Protein AF-A0A3N5GAP3-F1 (afdb_monomer)

Foldseek 3Di:
DDADPVLVPDVVSVCVQLPDDFAFEAEAEEAFALPDQLVVVDDPLDAPLCPQQQLPFPQVPDDDSHSSSVSRHLVLRLCQAQQVAPHLAYEYDFDDDDPNNGRADPVNVVVSQVVVPVLAPDRRYAYAAEAELQHPPRLVCVLVVVVVPHQEHEYEQCQDPVRAGHALPDPSNVSSCVSCVVSPRQEYEYQAEPHPDDRSSLSSAQQRVLVNCLVCQSHAYEYAQLQAYAPDFADAQDLPDCGHNNVNLNNNVVNVNAAPGRYAYERACVLVRCLVAPLQSVLRSQQVCCVRNHLLRYAYHHHPPSNGRCSVSSSSLSRRFRDPVCCVVRVGDTPDPVSSNSHSPVSVCVSSVHDSVVSVVSVCDTVSVVVSVVCVVPPDGSDDPDQDPDPVSVVVSCVSRDPDD

Nearest PDB structures (foldseek):
  7ljs-assembly1_B  TM=3.188E-01  e=2.248E-01  Sus scrofa
  7ljs-assembly2_C  TM=3.242E-01  e=3.355E-01  Sus scrofa
  7m32-assembly1_A  TM=3.436E-01  e=5.614E-01  Sus scrofa
  7m32-assembly1_B  TM=2.958E-01  e=2.993E-01  Sus scrofa
  8f6n-assembly2_D  TM=4.450E-01  e=2.784E+00  Sus scrofa

Sequence (405 aa):
FEVSKQAVLEPQLAAAELGKKEFIFDVQGHFVNPTGAWTRKLSPGARPLAEMPNARCDLSKDPGDRSYLRCLGGDEFIKDVFLDSDTDLMVLSFVPSTREGEPLTIEEAMATRDIIGKMERGKRLMLHGRVNPNQPGDVEDMDRLARLGVVAFKTYTQWGPQGTGFWMTDDVGVAFVEQARKVGVRNICIHKGLPFGQKSYEHSTSRDIGPIAKRFPDMNFLIYHSGYVAGQDEGPYDPKRTDGVDALITSVLKSDVRPNSNVYAELGSTWRFLSMRDPTSAAHALGKLFRHIGEDNVLWGTDSIWYGSPQDQIQAFRTFQIAEELREKHGYPTMTPQLRQKVFGLNAAKPYALSPADIRRDAESDALAQSKLAYNERPNPSFATYGPRTRREFLNLRSRHGAEP

Secondary structure (DSSP, 8-state):
----TGGGT-HHHHHHHHS--S--EEEEE----TTSGGGGGSPTT--TTTTSGGGGSGGGGSSSTTGGGGGGSHHHHHIIIIISS---EEEE------GGG-SS-HHHHHHHHHHHHHT-SS--EEEEEE--TTSTTTTTTHHHHHHTT-SEEEEETT--TTS----TTSHHHHHHHHHHHHTT--EEEEE-SS--SSTTGGGGS-TTHHHHHHH-TTSEEEEEGGG--TTS---S--TT--SHHHHHHHHHHHTTPPTTSSEEEE-HHHHHHHHTT-HHHHHHHHHHHIIIIITTSEE----BTTTS-THHHHHHHHH----HHHHHHHTPPP--HHHHHIIIIIHHHTTTT--HHHHHHHHHHSHHHHHHHHHHTS---S---PSP-SHHHHHHHHHHH-S--

Structure (mmCIF, N/CA/C/O backbone):
data_AF-A0A3N5GAP3-F1
#
_entry.id   AF-A0A3N5GAP3-F1
#
loop_
_atom_site.group_PDB
_atom_site.id
_atom_site.type_symbol
_atom_site.label_atom_id
_atom_site.label_alt_id
_atom_site.label_comp_id
_atom_site.label_asym_id
_atom_site.label_entity_id
_atom_site.label_seq_id
_atom_site.pdbx_PDB_ins_code
_atom_site.Cartn_x
_atom_site.Cartn_y
_atom_site.Cartn_z
_atom_site.occupancy
_atom_site.B_iso_or_equiv
_atom_site.auth_seq_id
_atom_site.auth_comp_id
_atom_site.auth_asym_id
_atom_site.auth_atom_id
_atom_site.pdbx_PDB_model_num
ATOM 1 N N . PHE A 1 1 ? -4.974 6.884 21.539 1.00 87.25 1 PHE A N 1
ATOM 2 C CA . PHE A 1 1 ? -4.732 5.433 21.643 1.00 87.25 1 PHE A CA 1
ATOM 3 C C . PHE A 1 1 ? -5.339 4.936 22.944 1.00 87.25 1 PHE A C 1
ATOM 5 O O . PHE A 1 1 ? -5.208 5.620 23.952 1.00 87.25 1 PHE A O 1
ATOM 12 N N . GLU A 1 2 ? -6.031 3.804 22.912 1.00 87.81 2 GLU A N 1
ATOM 13 C CA . GLU A 1 2 ? -6.665 3.152 24.057 1.00 87.81 2 GLU A CA 1
ATOM 14 C C . GLU A 1 2 ? -5.761 2.013 24.541 1.00 87.81 2 GLU A C 1
ATOM 16 O O . GLU A 1 2 ? -5.727 0.937 23.950 1.00 87.81 2 GLU A O 1
ATOM 21 N N . VAL A 1 3 ? -4.997 2.288 25.595 1.00 85.62 3 VAL A N 1
ATOM 22 C CA . VAL A 1 3 ? -4.160 1.322 26.320 1.00 85.62 3 VAL A CA 1
ATOM 23 C C . VAL A 1 3 ? -4.382 1.578 27.804 1.00 85.62 3 VAL A C 1
ATOM 25 O O . VAL A 1 3 ? -4.452 2.741 28.222 1.00 85.62 3 VAL A O 1
ATOM 28 N N . SER A 1 4 ? -4.530 0.531 28.613 1.00 86.81 4 SER A N 1
ATOM 29 C CA . SER A 1 4 ? -4.722 0.726 30.049 1.00 86.81 4 SER A CA 1
ATOM 30 C C . SER A 1 4 ? -3.461 1.308 30.696 1.00 86.81 4 SER A C 1
ATOM 32 O O . SER A 1 4 ? -2.328 1.007 30.319 1.00 86.81 4 SER A O 1
ATOM 34 N N . LYS A 1 5 ? -3.632 2.142 31.730 1.00 85.12 5 LYS A N 1
ATOM 35 C CA . LYS A 1 5 ? -2.486 2.701 32.473 1.00 85.12 5 LYS A CA 1
ATOM 36 C C . LYS A 1 5 ? -1.622 1.607 33.108 1.00 85.12 5 LYS A C 1
ATOM 38 O O . LYS A 1 5 ? -0.420 1.793 33.254 1.00 85.12 5 LYS A O 1
ATOM 43 N N . GLN A 1 6 ? -2.231 0.480 33.479 1.00 84.38 6 GLN A N 1
ATOM 44 C CA . GLN A 1 6 ? -1.535 -0.666 34.063 1.00 84.38 6 GLN A CA 1
ATOM 45 C C . GLN A 1 6 ? -0.672 -1.400 33.031 1.00 84.38 6 GLN A C 1
ATOM 47 O O . GLN A 1 6 ? 0.430 -1.816 33.374 1.00 84.38 6 GLN A O 1
ATOM 52 N N . ALA A 1 7 ? -1.089 -1.469 31.759 1.00 84.88 7 ALA A N 1
ATOM 53 C CA . ALA A 1 7 ? -0.291 -2.077 30.690 1.00 84.88 7 ALA A CA 1
ATOM 54 C C . ALA A 1 7 ? 1.065 -1.380 30.474 1.00 84.88 7 ALA A C 1
ATOM 56 O O . ALA A 1 7 ? 1.985 -1.974 29.925 1.00 84.88 7 ALA A O 1
ATOM 57 N N . VAL A 1 8 ? 1.229 -0.140 30.946 1.00 78.88 8 VAL A N 1
ATOM 58 C CA . VAL A 1 8 ? 2.523 0.564 30.922 1.00 78.88 8 VAL A CA 1
ATOM 59 C C . VAL A 1 8 ? 3.543 -0.071 31.879 1.00 78.88 8 VAL A C 1
ATOM 61 O O . VAL A 1 8 ? 4.746 0.033 31.649 1.00 78.88 8 VAL A O 1
ATOM 64 N N . LEU A 1 9 ? 3.081 -0.714 32.954 1.00 82.38 9 LEU A N 1
ATOM 65 C CA . LEU A 1 9 ? 3.922 -1.242 34.034 1.00 82.38 9 LEU A CA 1
ATOM 66 C C . LEU A 1 9 ? 3.876 -2.772 34.133 1.00 82.38 9 LEU A C 1
ATOM 68 O O . LEU A 1 9 ? 4.796 -3.367 34.690 1.00 82.38 9 LEU A O 1
ATOM 72 N N . GLU A 1 10 ? 2.832 -3.405 33.596 1.00 86.62 10 GLU A N 1
ATOM 73 C CA . GLU A 1 10 ? 2.598 -4.847 33.678 1.00 86.62 10 GLU A CA 1
ATOM 74 C C . GLU A 1 10 ? 2.789 -5.527 32.312 1.00 86.62 10 GLU A C 1
ATOM 76 O O . GLU A 1 10 ? 1.917 -5.428 31.441 1.00 86.62 10 GLU A O 1
ATOM 81 N N . PRO A 1 11 ? 3.896 -6.269 32.108 1.00 83.88 11 PRO A N 1
ATOM 82 C CA . PRO A 1 11 ? 4.199 -6.906 30.826 1.00 83.88 11 PRO A CA 1
ATOM 83 C C . PRO A 1 11 ? 3.123 -7.882 30.340 1.00 83.88 11 PRO A C 1
ATOM 85 O O . PRO A 1 11 ? 2.872 -7.972 29.141 1.00 83.88 11 PRO A O 1
ATOM 88 N N . GLN A 1 12 ? 2.466 -8.604 31.252 1.00 86.00 12 GLN A N 1
ATOM 89 C CA . GLN A 1 12 ? 1.401 -9.546 30.903 1.00 86.00 12 GLN A CA 1
ATOM 90 C C . GLN A 1 12 ? 0.175 -8.819 30.345 1.00 86.00 12 GLN A C 1
ATOM 92 O O . GLN A 1 12 ? -0.429 -9.282 29.378 1.00 86.00 12 GLN A O 1
ATOM 97 N N . LEU A 1 13 ? -0.168 -7.664 30.918 1.00 86.38 13 LEU A N 1
ATOM 98 C CA . LEU A 1 13 ? -1.289 -6.856 30.455 1.00 86.38 13 LEU A CA 1
ATOM 99 C C . LEU A 1 13 ? -0.954 -6.147 29.139 1.00 86.38 13 LEU A C 1
ATOM 101 O O . LEU A 1 13 ? -1.774 -6.150 28.223 1.00 86.38 13 LEU A O 1
ATOM 105 N N . ALA A 1 14 ? 0.279 -5.649 28.988 1.00 84.25 14 ALA A N 1
ATOM 106 C CA . ALA A 1 14 ? 0.781 -5.151 27.708 1.00 84.25 14 ALA A CA 1
ATOM 107 C C . ALA A 1 14 ? 0.677 -6.220 26.612 1.00 84.25 14 ALA A C 1
ATOM 109 O O . ALA A 1 14 ? 0.168 -5.947 25.529 1.00 84.25 14 ALA A O 1
ATOM 110 N N . ALA A 1 15 ? 1.096 -7.455 26.903 1.00 84.62 15 ALA A N 1
ATOM 111 C CA . ALA A 1 15 ? 0.988 -8.574 25.974 1.00 84.62 15 ALA A CA 1
ATOM 112 C C . ALA A 1 15 ? -0.474 -8.936 25.663 1.00 84.62 15 ALA A C 1
ATOM 114 O O . ALA A 1 15 ? -0.801 -9.233 24.518 1.00 84.62 15 ALA A O 1
ATOM 115 N N . ALA A 1 16 ? -1.375 -8.870 26.644 1.00 85.50 16 ALA A N 1
ATOM 116 C CA . ALA A 1 16 ? -2.797 -9.126 26.425 1.00 85.50 16 ALA A CA 1
ATOM 117 C C . ALA A 1 16 ? -3.474 -8.033 25.577 1.00 85.50 16 ALA A C 1
ATOM 119 O O . ALA A 1 16 ? -4.358 -8.331 24.773 1.00 85.50 16 ALA A O 1
ATOM 120 N N . GLU A 1 17 ? -3.082 -6.767 25.725 1.00 86.00 17 GLU A N 1
ATOM 121 C CA . GLU A 1 17 ? -3.664 -5.641 24.984 1.00 86.00 17 GLU A CA 1
ATOM 122 C C . GLU A 1 17 ? -3.062 -5.499 23.581 1.00 86.00 17 GLU A C 1
ATOM 124 O O . GLU A 1 17 ? -3.809 -5.408 22.601 1.00 86.00 17 GLU A O 1
ATOM 129 N N . LEU A 1 18 ? -1.731 -5.559 23.490 1.00 86.69 18 LEU A N 1
ATOM 130 C CA . LEU A 1 18 ? -0.932 -5.334 22.284 1.00 86.69 18 LEU A CA 1
ATOM 131 C C . LEU A 1 18 ? -0.548 -6.613 21.547 1.00 86.69 18 LEU A C 1
ATOM 133 O O . LEU A 1 18 ? 0.075 -6.512 20.495 1.00 86.69 18 LEU A O 1
ATOM 137 N N . GLY A 1 19 ? -0.854 -7.793 22.076 1.00 85.62 19 GLY A N 1
ATOM 138 C CA . GLY A 1 19 ? -0.581 -9.064 21.414 1.00 85.62 19 GLY A CA 1
ATOM 139 C C . GLY A 1 19 ? -1.506 -9.316 20.228 1.00 85.62 19 GLY A C 1
ATOM 140 O O . GLY A 1 19 ? -2.573 -8.708 20.094 1.00 85.62 19 GLY A O 1
ATOM 141 N N . LYS A 1 20 ? -1.088 -10.239 19.362 1.00 87.94 20 LYS A N 1
ATOM 142 C CA . LYS A 1 20 ? -1.838 -10.645 18.176 1.00 87.94 20 LYS A CA 1
ATOM 143 C C . LYS A 1 20 ? -3.194 -11.256 18.522 1.00 87.94 20 LYS A C 1
ATOM 145 O O . LYS A 1 20 ? -3.273 -12.190 19.317 1.00 87.94 20 LYS A O 1
ATOM 150 N N . LYS A 1 21 ? -4.257 -10.770 17.873 1.00 85.81 21 LYS A N 1
ATOM 151 C CA . LYS A 1 21 ? -5.632 -11.307 17.989 1.00 85.81 21 LYS A CA 1
ATOM 152 C C . LYS A 1 21 ? -6.265 -11.555 16.618 1.00 85.81 21 LYS A C 1
ATOM 154 O O . LYS A 1 21 ? -7.166 -12.382 16.448 1.00 85.81 21 LYS A O 1
ATOM 159 N N . GLU A 1 22 ? -5.801 -10.811 15.626 1.00 91.12 22 GLU A N 1
ATOM 160 C CA . GLU A 1 22 ? -6.379 -10.712 14.300 1.00 91.12 22 GLU A CA 1
ATOM 161 C C . GLU A 1 22 ? -5.596 -11.532 13.274 1.00 91.12 22 GLU A C 1
ATOM 163 O O . GLU A 1 22 ? -4.428 -11.858 13.471 1.00 91.12 22 GLU A O 1
ATOM 168 N N . PHE A 1 23 ? -6.272 -11.854 12.173 1.00 93.88 23 PHE A N 1
ATOM 169 C CA . PHE A 1 23 ? -5.611 -12.306 10.958 1.00 93.88 23 PHE A CA 1
ATOM 170 C C . PHE A 1 23 ? -5.096 -11.056 10.248 1.00 93.88 23 PHE A C 1
ATOM 172 O O . PHE A 1 23 ? -5.898 -10.153 9.987 1.00 93.88 23 PHE A O 1
ATOM 179 N N . ILE A 1 24 ? -3.794 -11.001 9.973 1.00 95.81 24 ILE A N 1
ATOM 180 C CA . ILE A 1 24 ? -3.154 -9.837 9.357 1.00 95.81 24 ILE A CA 1
ATOM 181 C C . ILE A 1 24 ? -2.705 -10.192 7.943 1.00 95.81 24 ILE A C 1
ATOM 183 O O . ILE A 1 24 ? -1.731 -10.920 7.748 1.00 95.81 24 ILE A O 1
ATOM 187 N N . PHE A 1 25 ? -3.421 -9.652 6.962 1.00 97.19 25 PHE A N 1
ATOM 188 C CA . PHE A 1 25 ? -3.065 -9.717 5.556 1.00 97.19 25 PHE A CA 1
ATOM 189 C C . PHE A 1 25 ? -2.553 -8.355 5.099 1.00 97.19 25 PHE A C 1
ATOM 191 O O . PHE A 1 25 ? -3.328 -7.433 4.858 1.00 97.19 25 PHE A O 1
ATOM 198 N N . ASP A 1 26 ? -1.238 -8.256 4.971 1.00 97.69 26 ASP A N 1
ATOM 199 C CA . ASP A 1 26 ? -0.564 -7.083 4.445 1.00 97.69 26 ASP A CA 1
ATOM 200 C C . ASP A 1 26 ? -0.512 -7.142 2.915 1.00 97.69 26 ASP A C 1
ATOM 202 O O . ASP A 1 26 ? 0.113 -8.023 2.321 1.00 97.69 26 ASP A O 1
ATOM 206 N N . VAL A 1 27 ? -1.212 -6.223 2.249 1.00 97.50 27 VAL A N 1
ATOM 207 C CA . VAL A 1 27 ? -1.303 -6.240 0.783 1.00 97.50 27 VAL A CA 1
ATOM 208 C C . VAL A 1 27 ? -0.169 -5.487 0.087 1.00 97.50 27 VAL A C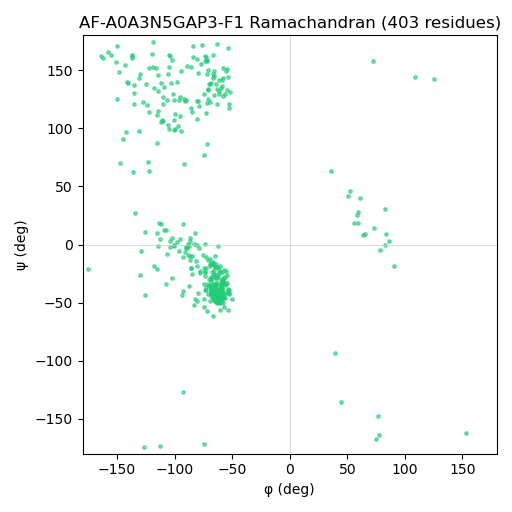 1
ATOM 210 O O . VAL A 1 27 ? -0.143 -5.453 -1.147 1.00 97.50 27 VAL A O 1
ATOM 213 N N . GLN A 1 28 ? 0.760 -4.881 0.829 1.00 95.50 28 GLN A N 1
ATOM 214 C CA . GLN A 1 28 ? 1.829 -4.075 0.251 1.00 95.50 28 GLN A CA 1
ATOM 215 C C . GLN A 1 28 ? 3.151 -4.265 0.995 1.00 95.50 28 GLN A C 1
ATOM 217 O O . GLN A 1 28 ? 3.452 -3.560 1.956 1.00 95.50 28 GLN A O 1
ATOM 222 N N . GLY A 1 29 ? 3.982 -5.150 0.446 1.00 95.06 29 GLY A N 1
ATOM 223 C CA . GLY A 1 29 ? 5.391 -5.275 0.790 1.00 95.06 29 GLY A CA 1
ATOM 224 C C . GLY A 1 29 ? 6.326 -5.032 -0.398 1.00 95.06 29 GLY A C 1
ATOM 225 O O . GLY A 1 29 ? 5.924 -5.106 -1.556 1.00 95.06 29 GLY A O 1
ATOM 226 N N . HIS A 1 30 ? 7.600 -4.800 -0.116 1.00 95.56 30 HIS A N 1
ATOM 227 C CA . HIS A 1 30 ? 8.682 -4.566 -1.058 1.00 95.56 30 HIS A CA 1
ATOM 228 C C . HIS A 1 30 ? 9.995 -5.108 -0.499 1.00 95.56 30 HIS A C 1
ATOM 230 O O . HIS A 1 30 ? 10.251 -5.037 0.701 1.00 95.56 30 HIS A O 1
ATOM 236 N N . PHE A 1 31 ? 10.866 -5.552 -1.397 1.00 95.50 31 PHE A N 1
ATOM 237 C CA . PHE A 1 31 ? 12.300 -5.658 -1.163 1.00 95.50 31 PHE A CA 1
ATOM 238 C C . PHE A 1 31 ? 13.029 -5.459 -2.498 1.00 95.50 31 PHE A C 1
ATOM 240 O O . PHE A 1 31 ? 12.403 -5.400 -3.560 1.00 95.50 31 PHE A O 1
ATOM 247 N N . VAL A 1 32 ? 14.351 -5.332 -2.457 1.00 95.06 32 VAL A N 1
ATOM 248 C CA . VAL A 1 32 ? 15.208 -5.250 -3.648 1.00 95.06 32 VAL A CA 1
ATOM 249 C C . VAL A 1 32 ? 16.242 -6.363 -3.627 1.00 95.06 32 VAL A C 1
ATOM 251 O O . VAL A 1 32 ? 16.650 -6.807 -2.558 1.00 95.06 32 VAL A O 1
ATOM 254 N N . ASN A 1 33 ? 16.710 -6.815 -4.788 1.00 94.81 33 ASN A N 1
ATOM 255 C CA . ASN A 1 33 ? 17.834 -7.741 -4.836 1.00 94.81 33 ASN A CA 1
ATOM 256 C C . ASN A 1 33 ? 19.161 -6.961 -4.680 1.00 94.81 33 ASN A C 1
ATOM 258 O O . ASN A 1 33 ? 19.575 -6.292 -5.633 1.00 94.81 33 ASN A O 1
ATOM 262 N N . PRO A 1 34 ? 19.877 -7.047 -3.539 1.00 92.94 34 PRO A N 1
ATOM 263 C CA . PRO A 1 34 ? 21.112 -6.292 -3.311 1.00 92.94 34 PRO A CA 1
ATOM 264 C C . PRO A 1 34 ? 22.268 -6.720 -4.227 1.00 92.94 34 PRO A C 1
ATOM 266 O O . PRO A 1 34 ? 23.236 -5.975 -4.372 1.00 92.94 34 PRO A O 1
ATOM 269 N N . THR A 1 35 ? 22.183 -7.898 -4.853 1.00 91.19 35 THR A N 1
ATOM 270 C CA . THR A 1 35 ? 23.178 -8.416 -5.808 1.00 91.19 35 THR A CA 1
ATOM 271 C C . THR A 1 35 ? 22.614 -8.569 -7.226 1.00 91.19 35 THR A C 1
ATOM 273 O O . THR A 1 35 ? 23.271 -9.121 -8.114 1.00 91.19 35 THR A O 1
ATOM 276 N N . GLY A 1 36 ? 21.409 -8.038 -7.458 1.00 91.62 36 GLY A N 1
ATOM 277 C CA . GLY A 1 36 ? 20.686 -8.128 -8.722 1.00 91.62 36 GLY A CA 1
ATOM 278 C C . GLY A 1 36 ? 21.357 -7.366 -9.861 1.00 91.62 36 GLY A C 1
ATOM 279 O O . GLY A 1 36 ? 22.206 -6.490 -9.658 1.00 91.62 36 GLY A O 1
ATOM 280 N N . ALA A 1 37 ? 20.953 -7.684 -11.093 1.00 91.88 37 ALA A N 1
ATOM 281 C CA . ALA A 1 37 ? 21.565 -7.132 -12.303 1.00 91.88 37 ALA A CA 1
ATOM 282 C C . ALA A 1 37 ? 21.510 -5.597 -12.380 1.00 91.88 37 ALA A C 1
ATOM 284 O O . ALA A 1 37 ? 22.441 -4.978 -12.901 1.00 91.88 37 ALA A O 1
ATOM 285 N N . TRP A 1 38 ? 20.467 -4.987 -11.817 1.00 92.81 38 TRP A N 1
ATOM 286 C CA . TRP A 1 38 ? 20.280 -3.538 -11.775 1.00 92.81 38 TRP A CA 1
ATOM 287 C C . TRP A 1 38 ? 21.430 -2.807 -11.068 1.00 92.81 38 TRP A C 1
ATOM 289 O O . TRP A 1 38 ? 21.836 -1.731 -11.505 1.00 92.81 38 TRP A O 1
ATOM 299 N N . THR A 1 39 ? 22.031 -3.412 -10.036 1.00 91.50 39 THR A N 1
ATOM 300 C CA . THR A 1 39 ? 23.121 -2.787 -9.268 1.00 91.50 39 THR A CA 1
ATOM 301 C C . THR A 1 39 ? 24.385 -2.569 -10.101 1.00 91.50 39 THR A C 1
ATOM 303 O O . THR A 1 39 ? 25.128 -1.615 -9.861 1.00 91.50 39 THR A O 1
ATOM 306 N N . ARG A 1 40 ? 24.609 -3.409 -11.122 1.00 89.12 40 ARG A N 1
ATOM 307 C CA . ARG A 1 40 ? 25.755 -3.315 -12.041 1.00 89.12 40 ARG A CA 1
ATOM 308 C C . ARG A 1 40 ? 25.644 -2.144 -13.016 1.00 89.12 40 ARG A C 1
ATOM 310 O O . ARG A 1 40 ? 26.654 -1.727 -13.570 1.00 89.12 40 ARG A O 1
ATOM 317 N N . LYS A 1 41 ? 24.434 -1.617 -13.224 1.00 85.56 41 LYS A N 1
ATOM 318 C CA . LYS A 1 41 ? 24.165 -0.485 -14.126 1.00 85.56 41 LYS A CA 1
ATOM 319 C C . LYS A 1 41 ? 24.203 0.870 -13.418 1.00 85.56 41 LYS A C 1
ATOM 321 O O . LYS A 1 41 ? 24.174 1.907 -14.073 1.00 85.56 41 LYS A O 1
ATOM 326 N N . LEU A 1 42 ? 24.254 0.873 -12.089 1.00 88.25 42 LEU A N 1
ATOM 327 C CA . LEU A 1 42 ? 24.331 2.094 -11.297 1.00 88.25 42 LEU A CA 1
ATOM 328 C C . LEU A 1 42 ? 25.710 2.742 -11.445 1.00 88.25 42 LEU A C 1
ATOM 330 O O . LEU A 1 42 ? 26.732 2.074 -11.270 1.00 88.25 42 LEU A O 1
ATOM 334 N N . SER A 1 43 ? 25.736 4.055 -11.677 1.00 87.81 43 SER A N 1
ATOM 335 C CA . SER A 1 43 ? 26.982 4.818 -11.749 1.00 87.81 43 SER A CA 1
ATOM 336 C C . SER A 1 43 ? 27.805 4.704 -10.452 1.00 87.81 43 SER A C 1
ATOM 338 O O . SER A 1 43 ? 27.241 4.501 -9.365 1.00 87.81 43 SER A O 1
ATOM 340 N N . PRO A 1 44 ? 29.144 4.830 -10.532 1.00 86.38 44 PRO A N 1
ATOM 341 C CA . PRO A 1 44 ? 29.990 4.908 -9.345 1.00 86.38 44 PRO A CA 1
ATOM 342 C C . PRO A 1 44 ? 29.488 5.991 -8.381 1.00 86.38 44 PRO A C 1
ATOM 344 O O . PRO A 1 44 ? 29.174 7.104 -8.798 1.00 86.38 44 PRO A O 1
ATOM 347 N N . GLY A 1 45 ? 29.362 5.653 -7.096 1.00 84.44 45 GLY A N 1
ATOM 348 C CA . GLY A 1 45 ? 28.846 6.564 -6.067 1.00 84.44 45 GLY A CA 1
ATOM 349 C C . GLY A 1 45 ? 27.320 6.730 -6.021 1.00 84.44 45 GLY A C 1
ATOM 350 O O . GLY A 1 45 ? 26.825 7.366 -5.093 1.00 84.44 45 GLY A O 1
ATOM 351 N N . ALA A 1 46 ? 26.550 6.145 -6.948 1.00 90.06 46 ALA A N 1
ATOM 352 C CA . ALA A 1 46 ? 25.091 6.139 -6.844 1.00 90.06 46 ALA A CA 1
ATOM 353 C C . ALA A 1 46 ? 24.626 5.318 -5.631 1.00 90.06 46 ALA A C 1
ATOM 355 O O . ALA A 1 46 ? 25.002 4.148 -5.477 1.00 90.06 46 ALA A O 1
ATOM 356 N N . ARG A 1 47 ? 23.773 5.941 -4.807 1.00 92.31 47 ARG A N 1
ATOM 357 C CA . ARG A 1 47 ? 23.221 5.386 -3.563 1.00 92.31 47 ARG A CA 1
ATOM 358 C C . ARG A 1 47 ? 21.682 5.349 -3.584 1.00 92.31 47 ARG A C 1
ATOM 360 O O . ARG A 1 47 ? 21.056 6.054 -2.796 1.00 92.31 47 ARG A O 1
ATOM 367 N N . PRO A 1 48 ? 21.052 4.582 -4.493 1.00 91.31 48 PRO A N 1
ATOM 368 C CA . PRO A 1 48 ? 19.592 4.488 -4.543 1.00 91.31 48 PRO A CA 1
ATOM 369 C C . PRO A 1 48 ? 19.035 3.907 -3.241 1.00 91.31 48 PRO A C 1
ATOM 371 O O . PRO A 1 48 ? 19.628 2.971 -2.705 1.00 91.31 48 PRO A O 1
ATOM 374 N N . LEU A 1 49 ? 17.898 4.418 -2.763 1.00 92.12 49 LEU A N 1
ATOM 375 C CA . LEU A 1 49 ? 17.186 3.938 -1.568 1.00 92.12 49 LEU A CA 1
ATOM 376 C C . LEU A 1 49 ? 17.964 4.084 -0.247 1.00 92.12 49 LEU A C 1
ATOM 378 O O . LEU A 1 49 ? 17.519 3.583 0.783 1.00 92.12 49 LEU A O 1
ATOM 382 N N . ALA A 1 50 ? 19.113 4.767 -0.232 1.00 91.69 50 ALA A N 1
ATOM 383 C CA . ALA A 1 50 ? 19.898 4.981 0.989 1.00 91.69 50 ALA A CA 1
ATOM 384 C C . ALA A 1 50 ? 19.205 5.933 1.985 1.00 91.69 50 ALA A C 1
ATOM 386 O O . ALA A 1 50 ? 19.551 5.985 3.167 1.00 91.69 50 ALA A O 1
ATOM 387 N N . GLU A 1 51 ? 18.241 6.710 1.499 1.00 89.31 51 GLU A N 1
ATOM 388 C CA . GLU A 1 51 ? 17.367 7.580 2.273 1.00 89.31 51 GLU A CA 1
ATOM 389 C C . GLU A 1 51 ? 16.285 6.816 3.044 1.00 89.31 51 GLU A C 1
ATOM 391 O O . GLU A 1 51 ? 15.758 7.353 4.023 1.00 89.31 51 GLU A O 1
ATOM 396 N N . MET A 1 52 ? 15.982 5.574 2.643 1.00 89.94 52 MET A N 1
ATOM 397 C CA . MET A 1 52 ? 14.982 4.752 3.319 1.00 89.94 52 MET A CA 1
ATOM 398 C C . MET A 1 52 ? 15.435 4.463 4.749 1.00 89.94 52 MET A C 1
ATOM 400 O O . MET A 1 52 ? 16.595 4.092 4.948 1.00 89.94 52 MET A O 1
ATOM 404 N N . PRO A 1 53 ? 14.560 4.607 5.761 1.00 89.50 53 PRO A N 1
ATOM 405 C CA . PRO A 1 53 ? 14.943 4.356 7.143 1.00 89.50 53 PRO A CA 1
ATOM 406 C C . PRO A 1 53 ? 15.633 3.004 7.340 1.00 89.50 53 PRO A C 1
ATOM 408 O O . PRO A 1 53 ? 16.722 2.993 7.916 1.00 89.50 53 PRO A O 1
ATOM 411 N N . ASN A 1 54 ? 15.092 1.912 6.778 1.00 90.56 54 ASN A N 1
ATOM 412 C CA . ASN A 1 54 ? 15.674 0.573 6.938 1.00 90.56 54 ASN A CA 1
ATOM 413 C C . ASN A 1 54 ? 17.029 0.378 6.268 1.00 90.56 54 ASN A C 1
ATOM 415 O O . ASN A 1 54 ? 17.774 -0.491 6.689 1.00 90.56 54 ASN A O 1
ATOM 419 N N . ALA A 1 55 ? 17.457 1.252 5.353 1.00 90.88 55 ALA A N 1
ATOM 420 C CA . ALA A 1 55 ? 18.821 1.225 4.816 1.00 90.88 55 ALA A CA 1
ATOM 421 C C . ALA A 1 55 ? 19.916 1.479 5.880 1.00 90.88 55 ALA A C 1
ATOM 423 O O . ALA A 1 55 ? 21.101 1.503 5.560 1.00 90.88 55 ALA A O 1
ATOM 424 N N . ARG A 1 56 ? 19.544 1.714 7.143 1.00 89.31 56 ARG A N 1
ATOM 425 C CA . ARG A 1 56 ? 20.449 1.967 8.272 1.00 89.31 56 ARG A CA 1
ATOM 426 C C . ARG A 1 56 ? 20.449 0.837 9.309 1.00 89.31 56 ARG A C 1
ATOM 428 O O . ARG A 1 56 ? 20.860 1.079 10.444 1.00 89.31 56 ARG A O 1
ATOM 435 N N . CYS A 1 57 ? 19.962 -0.352 8.944 1.00 87.38 57 CYS A N 1
ATOM 436 C CA . CYS A 1 57 ? 20.052 -1.548 9.782 1.00 87.38 57 CYS A CA 1
ATOM 437 C C . CYS A 1 57 ? 21.520 -1.964 10.013 1.00 87.38 57 CYS A C 1
ATOM 439 O O . CYS A 1 57 ? 22.437 -1.439 9.380 1.00 87.38 57 CYS A O 1
ATOM 441 N N . ASP A 1 58 ? 21.773 -2.943 10.883 1.00 87.75 58 ASP A N 1
ATOM 442 C CA . ASP A 1 58 ? 23.144 -3.355 11.215 1.00 87.75 58 ASP A CA 1
ATOM 443 C C . ASP A 1 58 ? 23.968 -3.834 10.009 1.00 87.75 58 ASP A C 1
ATOM 445 O O . ASP A 1 58 ? 25.164 -3.544 9.945 1.00 87.75 58 ASP A O 1
ATOM 449 N N . LEU A 1 59 ? 23.334 -4.449 9.002 1.00 89.69 59 LEU A N 1
ATOM 450 C CA . LEU A 1 59 ? 24.001 -4.874 7.761 1.00 89.69 59 LEU A CA 1
ATOM 451 C C . LEU A 1 59 ? 24.564 -3.700 6.945 1.00 89.69 59 LEU A C 1
ATOM 453 O O . LEU A 1 59 ? 25.458 -3.895 6.122 1.00 89.69 59 LEU A O 1
ATOM 457 N N . SER A 1 60 ? 24.093 -2.467 7.169 1.00 89.38 60 SER A N 1
ATOM 458 C CA . SER A 1 60 ? 24.632 -1.282 6.494 1.00 89.38 60 SER A CA 1
ATOM 459 C C . SER A 1 60 ? 26.054 -0.933 6.946 1.00 89.38 60 SER A C 1
ATOM 461 O O . SER A 1 60 ? 26.681 -0.059 6.349 1.00 89.38 60 SER A O 1
ATOM 463 N N . LYS A 1 61 ? 26.538 -1.543 8.036 1.00 88.50 61 LYS A N 1
ATOM 464 C CA . LYS A 1 61 ? 27.892 -1.354 8.578 1.00 88.50 61 LYS A CA 1
ATOM 465 C C . LYS A 1 61 ? 28.913 -2.286 7.922 1.00 88.50 61 LYS A C 1
ATOM 467 O O . LYS A 1 61 ? 30.112 -2.067 8.092 1.00 88.50 61 LYS A O 1
ATOM 472 N N . ASP A 1 62 ? 28.452 -3.293 7.180 1.00 89.56 62 ASP A N 1
ATOM 473 C CA . ASP A 1 62 ? 29.333 -4.230 6.493 1.00 89.56 62 ASP A CA 1
ATOM 474 C C . ASP A 1 62 ? 30.137 -3.523 5.385 1.00 89.56 62 ASP A C 1
ATOM 476 O O . ASP A 1 62 ? 29.645 -2.564 4.773 1.00 89.56 62 ASP A O 1
ATOM 480 N N . PRO A 1 63 ? 31.364 -3.991 5.085 1.00 85.75 63 PRO A N 1
ATOM 481 C CA . PRO A 1 63 ? 32.174 -3.436 4.007 1.00 85.75 63 PRO A CA 1
ATOM 482 C C . PRO A 1 63 ? 31.476 -3.513 2.639 1.00 85.75 63 PRO A C 1
ATOM 484 O O . PRO A 1 63 ? 30.857 -4.521 2.298 1.00 85.75 63 PRO A O 1
ATOM 487 N N . GLY A 1 64 ? 31.641 -2.467 1.825 1.00 84.88 64 GLY A N 1
ATOM 488 C CA . GLY A 1 64 ? 31.173 -2.401 0.436 1.00 84.88 64 GLY A CA 1
ATOM 489 C C . GLY A 1 64 ? 30.277 -1.193 0.152 1.00 84.88 64 GLY A C 1
ATOM 490 O O . GLY A 1 64 ? 29.434 -0.823 0.963 1.00 84.88 64 GLY A O 1
ATOM 491 N N . ASP A 1 65 ? 30.423 -0.601 -1.037 1.00 82.56 65 ASP A N 1
ATOM 492 C CA . ASP A 1 65 ? 29.803 0.686 -1.411 1.00 82.56 65 ASP A CA 1
ATOM 493 C C . ASP A 1 65 ? 28.270 0.727 -1.288 1.00 82.56 65 ASP A C 1
ATOM 495 O O . ASP A 1 65 ? 27.670 1.802 -1.193 1.00 82.56 65 ASP A O 1
ATOM 499 N N . ARG A 1 66 ? 27.618 -0.440 -1.310 1.00 90.94 66 ARG A N 1
ATOM 500 C CA . ARG A 1 66 ? 26.157 -0.585 -1.276 1.00 90.94 66 ARG A CA 1
ATOM 501 C C . ARG A 1 66 ? 25.684 -1.661 -0.296 1.00 90.94 66 ARG A C 1
ATOM 503 O O . ARG A 1 66 ? 24.609 -2.222 -0.484 1.00 90.94 66 ARG A O 1
ATOM 510 N N . SER A 1 67 ? 26.462 -1.942 0.753 1.00 91.81 67 SER A N 1
ATOM 511 C CA . SER A 1 67 ? 26.095 -2.920 1.794 1.00 91.81 67 SER A CA 1
ATOM 512 C C . SER A 1 67 ? 24.727 -2.631 2.421 1.00 91.81 67 SER A C 1
ATOM 514 O O . SER A 1 67 ? 23.967 -3.558 2.687 1.00 91.81 67 SER A O 1
ATOM 516 N N . TYR A 1 68 ? 24.355 -1.353 2.531 1.00 93.44 68 TYR A N 1
ATOM 517 C CA . TYR A 1 68 ? 23.043 -0.901 3.002 1.00 93.44 68 TYR A CA 1
ATOM 518 C C . TYR A 1 68 ? 21.845 -1.494 2.238 1.00 93.44 68 TYR A C 1
ATOM 520 O O . TYR A 1 68 ? 20.768 -1.620 2.814 1.00 93.44 68 TYR A O 1
ATOM 528 N N . LEU A 1 69 ? 22.002 -1.889 0.964 1.00 95.19 69 LEU A N 1
ATOM 529 C CA . LEU A 1 69 ? 20.924 -2.534 0.203 1.00 95.19 69 LEU A CA 1
ATOM 530 C C . LEU A 1 69 ? 20.557 -3.905 0.775 1.00 95.19 69 LEU A C 1
ATOM 532 O O . LEU A 1 69 ? 19.441 -4.364 0.560 1.00 95.19 69 LEU A O 1
ATOM 536 N N . ARG A 1 70 ? 21.458 -4.552 1.527 1.00 94.06 70 ARG A N 1
ATOM 537 C CA . ARG A 1 70 ? 21.159 -5.816 2.215 1.00 94.06 70 ARG A CA 1
ATOM 538 C C . ARG A 1 70 ? 20.083 -5.643 3.281 1.00 94.06 70 ARG A C 1
ATOM 540 O O . ARG A 1 70 ? 19.293 -6.557 3.461 1.00 94.06 70 ARG A O 1
ATOM 547 N N . CYS A 1 71 ? 19.989 -4.459 3.890 1.00 93.56 71 CYS A N 1
ATOM 548 C CA . CYS A 1 71 ? 18.886 -4.116 4.786 1.00 93.56 71 CYS A CA 1
ATOM 549 C C . CYS A 1 71 ? 17.521 -4.063 4.090 1.00 93.56 71 CYS A C 1
ATOM 551 O O . CYS A 1 71 ? 16.486 -4.079 4.738 1.00 93.56 71 CYS A O 1
ATOM 553 N N . LEU A 1 72 ? 17.515 -3.940 2.763 1.00 94.81 72 LEU A N 1
ATOM 554 C CA . LEU A 1 72 ? 16.315 -3.899 1.936 1.00 94.81 72 LEU A CA 1
ATOM 555 C C . LEU A 1 72 ? 16.154 -5.204 1.137 1.00 94.81 72 LEU A C 1
ATOM 557 O O . LEU A 1 72 ? 15.386 -5.236 0.179 1.00 94.81 72 LEU A O 1
ATOM 561 N N . GLY A 1 73 ? 16.926 -6.242 1.480 1.00 94.31 73 GLY A N 1
ATOM 562 C CA . GLY A 1 73 ? 16.976 -7.524 0.785 1.00 94.31 73 GLY A CA 1
ATOM 563 C C . GLY A 1 73 ? 15.884 -8.502 1.214 1.00 94.31 73 GLY A C 1
ATOM 564 O O . GLY A 1 73 ? 15.188 -8.287 2.202 1.00 94.31 73 GLY A O 1
ATOM 565 N N . GLY A 1 74 ? 15.765 -9.610 0.478 1.00 92.81 74 GLY A N 1
ATOM 566 C CA . GLY A 1 74 ? 14.765 -10.651 0.744 1.00 92.81 74 GLY A CA 1
ATOM 567 C C . GLY A 1 74 ? 14.883 -11.300 2.130 1.00 92.81 74 GLY A C 1
ATOM 568 O O . GLY A 1 74 ? 13.862 -11.558 2.758 1.00 92.81 74 GLY A O 1
ATOM 569 N N . ASP A 1 75 ? 16.102 -11.512 2.634 1.00 91.25 75 ASP A N 1
ATOM 570 C CA . ASP A 1 75 ? 16.320 -12.120 3.958 1.00 91.25 75 ASP A CA 1
ATOM 571 C C . ASP A 1 75 ? 15.801 -11.216 5.084 1.00 91.25 75 ASP A C 1
ATOM 573 O O . ASP A 1 75 ? 15.041 -11.658 5.947 1.00 91.25 75 ASP A O 1
ATOM 577 N N . GLU A 1 76 ? 16.148 -9.926 5.032 1.00 92.38 76 GLU A N 1
ATOM 578 C CA . GLU A 1 76 ? 15.652 -8.930 5.985 1.00 92.38 76 GLU A CA 1
ATOM 579 C C . GLU A 1 76 ? 14.148 -8.723 5.838 1.00 92.38 76 GLU A C 1
ATOM 581 O O . GLU A 1 76 ? 13.463 -8.558 6.837 1.00 92.38 76 GLU A O 1
ATOM 586 N N . PHE A 1 77 ? 13.600 -8.825 4.626 1.00 93.50 77 PHE A N 1
ATOM 587 C CA . PHE A 1 77 ? 12.154 -8.791 4.413 1.00 93.50 77 PHE A CA 1
ATOM 588 C C . PHE A 1 77 ? 11.447 -9.953 5.105 1.00 93.50 77 PHE A C 1
ATOM 590 O O . PHE A 1 77 ? 10.461 -9.729 5.803 1.00 93.50 77 PHE A O 1
ATOM 597 N N . ILE A 1 78 ? 11.953 -11.182 4.959 1.00 91.69 78 ILE A N 1
ATOM 598 C CA . ILE A 1 78 ? 11.366 -12.352 5.623 1.00 91.69 78 ILE A CA 1
ATOM 599 C C . ILE A 1 78 ? 11.409 -12.171 7.139 1.00 91.69 78 ILE A C 1
ATOM 601 O O . ILE A 1 78 ? 10.410 -12.395 7.823 1.00 91.69 78 ILE A O 1
ATOM 605 N N . LYS A 1 79 ? 12.558 -11.734 7.653 1.00 91.81 79 LYS A N 1
ATOM 606 C CA . LYS A 1 79 ? 12.757 -11.472 9.072 1.00 91.81 79 LYS A CA 1
ATOM 607 C C . LYS A 1 79 ? 11.807 -10.383 9.583 1.00 91.81 79 LYS A C 1
ATOM 609 O O . LYS A 1 79 ? 11.017 -10.654 10.482 1.00 91.81 79 LYS A O 1
ATOM 614 N N . ASP A 1 80 ? 11.828 -9.197 8.984 1.00 92.56 80 ASP A N 1
ATOM 615 C CA . ASP A 1 80 ? 11.055 -8.035 9.427 1.00 92.56 80 ASP A CA 1
ATOM 616 C C . ASP A 1 80 ? 9.543 -8.271 9.335 1.00 92.56 80 ASP A C 1
ATOM 618 O O . ASP A 1 80 ? 8.795 -7.909 10.243 1.00 92.56 80 ASP A O 1
ATOM 622 N N . VAL A 1 81 ? 9.077 -8.893 8.250 1.00 92.75 81 VAL A N 1
ATOM 623 C CA . VAL A 1 81 ? 7.645 -9.106 8.015 1.00 92.75 81 VAL A CA 1
ATOM 624 C C . VAL A 1 81 ? 7.125 -10.301 8.798 1.00 92.75 81 VAL A C 1
ATOM 626 O O . VAL A 1 81 ? 6.095 -10.185 9.455 1.00 92.75 81 VAL A O 1
ATOM 629 N N . PHE A 1 82 ? 7.795 -11.450 8.756 1.00 91.62 82 PHE A N 1
ATOM 630 C CA . PHE A 1 82 ? 7.208 -12.684 9.282 1.00 91.62 82 PHE A CA 1
ATOM 631 C C . PHE A 1 82 ? 7.736 -13.092 10.656 1.00 91.62 82 PHE A C 1
ATOM 633 O O . PHE A 1 82 ? 6.997 -13.715 11.419 1.00 91.62 82 PHE A O 1
ATOM 640 N N . LEU A 1 83 ? 8.980 -12.749 11.001 1.00 91.56 83 LEU A N 1
ATOM 641 C CA . LEU A 1 83 ? 9.566 -13.120 12.295 1.00 91.56 83 LEU A CA 1
ATOM 642 C C . LEU A 1 83 ? 9.380 -12.010 13.334 1.00 91.56 83 LEU A C 1
ATOM 644 O O . LEU A 1 83 ? 8.960 -12.286 14.455 1.00 91.56 83 LEU A O 1
ATOM 648 N N . ASP A 1 84 ? 9.609 -10.758 12.943 1.00 92.12 84 ASP A N 1
ATOM 649 C CA . ASP A 1 84 ? 9.532 -9.587 13.821 1.00 92.12 84 ASP A CA 1
ATOM 650 C C . ASP A 1 84 ? 8.149 -8.937 13.887 1.00 92.12 84 ASP A C 1
ATOM 652 O O . ASP A 1 84 ? 7.984 -7.960 14.620 1.00 92.12 84 ASP A O 1
ATOM 656 N N . SER A 1 85 ? 7.158 -9.427 13.135 1.00 93.25 85 SER A N 1
ATOM 657 C CA . SER A 1 85 ? 5.811 -8.848 13.131 1.00 93.25 85 SER A CA 1
ATOM 658 C C . SER A 1 85 ? 4.698 -9.888 13.166 1.00 93.25 85 SER A C 1
ATOM 660 O O . SER A 1 85 ? 4.900 -11.067 12.879 1.00 93.25 85 SER A O 1
ATOM 662 N N . ASP A 1 86 ? 3.495 -9.452 13.525 1.00 93.62 86 ASP A N 1
ATOM 663 C CA . ASP A 1 86 ? 2.287 -10.273 13.607 1.00 93.62 86 ASP A CA 1
ATOM 664 C C . ASP A 1 86 ? 1.689 -10.655 12.237 1.00 93.62 86 ASP A C 1
ATOM 666 O O . ASP A 1 86 ? 0.674 -11.353 12.209 1.00 93.62 86 ASP A O 1
ATOM 670 N N . THR A 1 87 ? 2.295 -10.241 11.120 1.00 94.25 87 THR A N 1
ATOM 671 C CA . THR A 1 87 ? 1.795 -10.483 9.754 1.00 94.25 87 THR A CA 1
ATOM 672 C C . THR A 1 87 ? 1.621 -11.976 9.450 1.00 94.25 87 THR A C 1
ATOM 674 O O . THR A 1 87 ? 2.538 -12.774 9.633 1.00 94.25 87 THR A O 1
ATOM 677 N N . ASP A 1 88 ? 0.432 -12.365 8.974 1.00 92.88 88 ASP A N 1
ATOM 678 C CA . ASP A 1 88 ? 0.118 -13.745 8.577 1.00 92.88 88 ASP A CA 1
ATOM 679 C C . ASP A 1 88 ? 0.360 -14.003 7.100 1.00 92.88 88 ASP A C 1
ATOM 681 O O . ASP A 1 88 ? 0.788 -15.088 6.721 1.00 92.88 88 ASP A O 1
ATOM 685 N N . LEU A 1 89 ? 0.017 -13.034 6.266 1.00 93.88 89 LEU A N 1
ATOM 686 C CA . LEU A 1 89 ? 0.064 -13.144 4.821 1.00 93.88 89 LEU A CA 1
ATOM 687 C C . LEU A 1 89 ? 0.539 -11.813 4.267 1.00 93.88 89 LEU A C 1
ATOM 689 O O . LEU A 1 89 ? 0.119 -10.762 4.746 1.00 93.88 89 LEU A O 1
ATOM 693 N N . MET A 1 90 ? 1.387 -11.869 3.250 1.00 95.00 90 MET A N 1
ATOM 694 C CA . MET A 1 90 ? 1.942 -10.684 2.612 1.00 95.00 90 MET A CA 1
ATOM 695 C C . MET A 1 90 ? 1.792 -10.767 1.094 1.00 95.00 90 MET A C 1
ATOM 697 O O . MET A 1 90 ? 1.910 -11.850 0.510 1.00 95.00 90 MET A O 1
ATOM 701 N N . VAL A 1 91 ? 1.590 -9.622 0.437 1.00 96.38 91 VAL A N 1
ATOM 702 C CA . VAL A 1 91 ? 1.773 -9.504 -1.014 1.00 96.38 91 VAL A CA 1
ATOM 703 C C . VAL A 1 91 ? 2.994 -8.663 -1.347 1.00 96.38 91 VAL A C 1
ATOM 705 O O . VAL A 1 91 ? 3.070 -7.481 -1.020 1.00 96.38 91 VAL A O 1
ATOM 708 N N . LEU A 1 92 ? 3.936 -9.265 -2.068 1.00 96.50 92 LEU A N 1
ATOM 709 C CA . LEU A 1 92 ? 5.098 -8.569 -2.591 1.00 96.50 92 LEU A CA 1
ATOM 710 C C . LEU A 1 92 ? 4.726 -7.768 -3.842 1.00 96.50 92 LEU A C 1
ATOM 712 O O . LEU A 1 92 ? 4.301 -8.315 -4.865 1.00 96.50 92 LEU A O 1
ATOM 716 N N . SER A 1 93 ? 4.921 -6.462 -3.740 1.00 94.19 93 SER A N 1
ATOM 717 C CA . SER A 1 93 ? 4.787 -5.467 -4.793 1.00 94.19 93 SER A CA 1
ATOM 718 C C . SER A 1 93 ? 6.156 -5.016 -5.301 1.00 94.19 93 SER A C 1
ATOM 720 O O . SER A 1 93 ? 7.189 -5.152 -4.646 1.00 94.19 93 SER A O 1
ATOM 722 N N . PHE A 1 94 ? 6.159 -4.401 -6.478 1.00 94.25 94 PHE A N 1
ATOM 723 C CA . PHE A 1 94 ? 7.365 -3.941 -7.162 1.00 94.25 94 PHE A CA 1
ATOM 724 C C . PHE A 1 94 ? 7.370 -2.422 -7.252 1.00 94.25 94 PHE A C 1
ATOM 726 O O . PHE A 1 94 ? 6.316 -1.823 -7.441 1.00 94.25 94 PHE A O 1
ATOM 733 N N . VAL A 1 95 ? 8.553 -1.818 -7.173 1.00 93.50 95 VAL A N 1
ATOM 734 C CA . VAL A 1 95 ? 8.755 -0.379 -7.395 1.00 93.50 95 VAL A CA 1
ATOM 735 C C . VAL A 1 95 ? 8.738 -0.041 -8.896 1.00 93.50 95 VAL A C 1
ATOM 737 O O . VAL A 1 95 ? 9.042 -0.910 -9.728 1.00 93.50 95 VAL A O 1
ATOM 740 N N . PRO A 1 96 ? 8.405 1.204 -9.290 1.00 93.38 96 PRO A N 1
ATOM 741 C CA . PRO A 1 96 ? 8.399 1.572 -10.695 1.00 93.38 96 PRO A CA 1
ATOM 742 C C . PRO A 1 96 ? 9.831 1.607 -11.222 1.00 93.38 96 PRO A C 1
ATOM 744 O O . PRO A 1 96 ? 10.758 2.064 -10.555 1.00 93.38 96 PRO A O 1
ATOM 747 N N . SER A 1 97 ? 10.019 1.085 -12.424 1.00 93.62 97 SER A N 1
ATOM 748 C CA . SER A 1 97 ? 11.335 0.877 -13.015 1.00 93.62 97 SER A CA 1
ATOM 749 C C . SER A 1 97 ? 11.216 0.682 -14.519 1.00 93.62 97 SER A C 1
ATOM 751 O O . SER A 1 97 ? 10.158 0.309 -15.031 1.00 93.62 97 SER A O 1
ATOM 753 N N . THR A 1 98 ? 12.322 0.888 -15.231 1.00 93.19 98 THR A N 1
ATOM 754 C CA . THR A 1 98 ? 12.458 0.314 -16.571 1.00 93.19 98 THR A CA 1
ATOM 755 C C . THR A 1 98 ? 12.649 -1.197 -16.463 1.00 93.19 98 THR A C 1
ATOM 757 O O . THR A 1 98 ? 13.075 -1.685 -15.419 1.00 93.19 98 THR A O 1
ATOM 760 N N . ARG A 1 99 ? 12.367 -1.967 -17.523 1.00 89.38 99 ARG A N 1
ATOM 761 C CA . ARG A 1 99 ? 12.676 -3.419 -17.544 1.00 89.38 99 ARG A CA 1
ATOM 762 C C . ARG A 1 99 ? 14.138 -3.704 -17.209 1.00 89.38 99 ARG A C 1
ATOM 764 O O . ARG A 1 99 ? 14.467 -4.647 -16.513 1.00 89.38 99 ARG A O 1
ATOM 771 N N . GLU A 1 100 ? 15.026 -2.854 -17.701 1.00 86.81 100 GLU A N 1
ATOM 772 C CA . GLU A 1 100 ? 16.463 -3.019 -17.540 1.00 86.81 100 GLU A CA 1
ATOM 773 C C . GLU A 1 100 ? 17.016 -2.627 -16.168 1.00 86.81 100 GLU A C 1
ATOM 775 O O . GLU A 1 100 ? 18.133 -3.036 -15.840 1.00 86.81 100 GLU A O 1
ATOM 780 N N . GLY A 1 101 ? 16.292 -1.779 -15.438 1.00 90.00 101 GLY A N 1
ATOM 781 C CA . GLY A 1 101 ? 16.693 -1.210 -14.155 1.00 90.00 101 GLY A CA 1
ATOM 782 C C . GLY A 1 101 ? 15.827 -1.689 -12.996 1.00 90.00 101 GLY A C 1
ATOM 783 O O . GLY A 1 101 ? 15.788 -1.016 -11.970 1.00 90.00 101 GLY A O 1
ATOM 784 N N . GLU A 1 102 ? 15.098 -2.792 -13.169 1.00 92.62 102 GLU A N 1
ATOM 785 C CA . GLU A 1 102 ? 14.217 -3.342 -12.144 1.00 92.62 102 GLU A CA 1
ATOM 786 C C . GLU A 1 102 ? 15.015 -3.790 -10.905 1.00 92.62 102 GLU A C 1
ATOM 788 O O . GLU A 1 102 ? 15.908 -4.632 -11.018 1.00 92.62 102 GLU A O 1
ATOM 793 N N . PRO A 1 103 ? 14.732 -3.236 -9.707 1.00 93.94 103 PRO A N 1
ATOM 794 C CA . PRO A 1 103 ? 15.459 -3.615 -8.494 1.00 93.94 103 PRO A CA 1
ATOM 795 C C . PRO A 1 103 ? 15.193 -5.045 -8.021 1.00 93.94 103 PRO A C 1
ATOM 797 O O . PRO A 1 103 ? 15.939 -5.572 -7.197 1.00 93.94 103 PRO A O 1
ATOM 800 N N . LEU A 1 104 ? 14.114 -5.644 -8.519 1.00 94.94 104 LEU A N 1
ATOM 801 C CA . LEU A 1 104 ? 13.701 -7.011 -8.264 1.00 94.94 104 LEU A CA 1
ATOM 802 C C . LEU A 1 104 ? 12.953 -7.520 -9.498 1.00 94.94 104 LEU A C 1
ATOM 804 O O . LEU A 1 104 ? 11.982 -6.880 -9.911 1.00 94.94 104 LEU A O 1
ATOM 808 N N . THR A 1 105 ? 13.379 -8.644 -10.075 1.00 95.06 105 THR A N 1
ATOM 809 C CA . THR A 1 105 ? 12.643 -9.275 -11.185 1.00 95.06 105 THR A CA 1
ATOM 810 C C . THR A 1 105 ? 11.509 -10.162 -10.662 1.00 95.06 105 THR A C 1
ATOM 812 O O . THR A 1 105 ? 11.502 -10.577 -9.498 1.00 95.06 105 THR A O 1
ATOM 815 N N . ILE A 1 106 ? 10.532 -10.493 -11.515 1.00 95.25 106 ILE A N 1
ATOM 816 C CA . ILE A 1 106 ? 9.452 -11.411 -11.118 1.00 95.25 106 ILE A CA 1
ATOM 817 C C . ILE A 1 106 ? 9.984 -12.819 -10.812 1.00 95.25 106 ILE A C 1
ATOM 819 O O . ILE A 1 106 ? 9.493 -13.474 -9.899 1.00 95.25 106 ILE A O 1
ATOM 823 N N . GLU A 1 107 ? 11.021 -13.272 -11.516 1.00 94.44 107 GLU A N 1
ATOM 824 C CA . GLU A 1 107 ? 11.672 -14.564 -11.287 1.00 94.44 107 GLU A CA 1
ATOM 825 C C . GLU A 1 107 ? 12.413 -14.597 -9.942 1.00 94.44 107 GLU A C 1
ATOM 827 O O . GLU A 1 107 ? 12.332 -15.591 -9.221 1.00 94.44 107 GLU A O 1
ATOM 832 N N . GLU A 1 108 ? 13.089 -13.507 -9.569 1.00 94.00 108 GLU A N 1
ATOM 833 C CA . GLU A 1 108 ? 13.735 -13.369 -8.257 1.00 94.00 108 GLU A CA 1
ATOM 834 C C . GLU A 1 108 ? 12.696 -13.367 -7.126 1.00 94.00 108 GLU A C 1
ATOM 836 O O . GLU A 1 108 ? 12.837 -14.095 -6.143 1.00 94.00 108 GLU A O 1
ATOM 841 N N . ALA A 1 109 ? 11.602 -12.619 -7.294 1.00 94.19 109 ALA A N 1
ATOM 842 C CA . ALA A 1 109 ? 10.476 -12.613 -6.364 1.00 94.19 109 ALA A CA 1
ATOM 843 C C . ALA A 1 109 ? 9.825 -14.000 -6.213 1.00 94.19 109 ALA A C 1
ATOM 845 O O . ALA A 1 109 ? 9.491 -14.419 -5.102 1.00 94.19 109 ALA A O 1
ATOM 846 N N . MET A 1 110 ? 9.664 -14.734 -7.319 1.00 92.31 110 MET A N 1
ATOM 847 C CA . MET A 1 110 ? 9.186 -16.117 -7.302 1.00 92.31 110 MET A CA 1
ATOM 848 C C . MET A 1 110 ? 10.146 -17.037 -6.560 1.00 92.31 110 MET A C 1
ATOM 850 O O . MET A 1 110 ? 9.683 -17.852 -5.772 1.00 92.31 110 MET A O 1
ATOM 854 N N . ALA A 1 111 ? 11.459 -16.891 -6.745 1.00 89.94 111 ALA A N 1
ATOM 855 C CA . ALA A 1 111 ? 12.435 -17.680 -6.004 1.00 89.94 111 ALA A CA 1
ATOM 856 C C . ALA A 1 111 ? 12.309 -17.449 -4.488 1.00 89.94 111 ALA A C 1
ATOM 858 O O . ALA A 1 111 ? 12.291 -18.417 -3.731 1.00 89.94 111 ALA A O 1
ATOM 859 N N . THR A 1 112 ? 12.138 -16.200 -4.039 1.00 87.75 112 THR A N 1
ATOM 860 C CA . THR A 1 112 ? 11.886 -15.889 -2.621 1.00 87.75 112 THR A CA 1
ATOM 861 C C . THR A 1 112 ? 10.564 -16.478 -2.129 1.00 87.75 112 THR A C 1
ATOM 863 O O . THR A 1 112 ? 10.540 -17.123 -1.081 1.00 87.75 112 THR A O 1
ATOM 866 N N . ARG A 1 113 ? 9.473 -16.333 -2.894 1.00 88.69 113 ARG A N 1
ATOM 867 C CA . ARG A 1 113 ? 8.185 -16.972 -2.577 1.00 88.69 113 ARG A CA 1
ATOM 868 C C . ARG A 1 113 ? 8.325 -18.483 -2.455 1.00 88.69 113 ARG A C 1
ATOM 870 O O . ARG A 1 113 ? 7.750 -19.067 -1.548 1.00 88.69 113 ARG A O 1
ATOM 877 N N . ASP A 1 114 ? 9.065 -19.115 -3.355 1.00 84.25 114 ASP A N 1
ATOM 878 C CA . ASP A 1 114 ? 9.242 -20.560 -3.375 1.00 84.25 114 ASP A CA 1
ATOM 879 C C . ASP A 1 114 ? 10.178 -21.029 -2.250 1.00 84.25 114 ASP A C 1
ATOM 881 O O . ASP A 1 114 ? 10.032 -22.153 -1.789 1.00 84.25 114 ASP A O 1
ATOM 885 N N . ILE A 1 115 ? 11.113 -20.199 -1.771 1.00 79.62 115 ILE A N 1
ATOM 886 C CA . ILE A 1 115 ? 11.896 -20.480 -0.554 1.00 79.62 115 ILE A CA 1
ATOM 887 C C . ILE A 1 115 ? 10.974 -20.499 0.665 1.00 79.62 115 ILE A C 1
ATOM 889 O O . ILE A 1 115 ? 10.999 -21.472 1.415 1.00 79.62 115 ILE A O 1
ATOM 893 N N . ILE A 1 116 ? 10.120 -19.481 0.808 1.00 77.12 116 ILE A N 1
ATOM 894 C CA . ILE A 1 116 ? 9.098 -19.428 1.862 1.00 77.12 116 ILE A CA 1
ATOM 895 C C . ILE A 1 116 ? 8.163 -20.645 1.722 1.00 77.12 116 ILE A C 1
ATOM 897 O O . ILE A 1 116 ? 8.002 -21.419 2.655 1.00 77.12 116 ILE A O 1
ATOM 901 N N . GLY A 1 117 ? 7.669 -20.918 0.511 1.00 70.44 117 GLY A N 1
ATOM 902 C CA . GLY A 1 117 ? 6.735 -22.009 0.225 1.00 70.44 117 GLY A CA 1
ATOM 903 C C . GLY A 1 117 ? 7.319 -23.427 0.326 1.00 70.44 117 GLY A C 1
ATOM 904 O O . GLY A 1 117 ? 6.596 -24.357 0.669 1.00 70.44 117 GLY A O 1
ATOM 905 N N . LYS A 1 118 ? 8.618 -23.641 0.066 1.00 62.41 118 LYS A N 1
ATOM 906 C CA . LYS A 1 118 ? 9.293 -24.949 0.245 1.00 62.41 118 LYS A CA 1
ATOM 907 C C . LYS A 1 118 ? 9.430 -25.340 1.712 1.00 62.41 118 LYS A C 1
ATOM 909 O O . LYS A 1 118 ? 9.661 -26.510 2.006 1.00 62.41 118 LYS A O 1
ATOM 914 N N . MET A 1 119 ?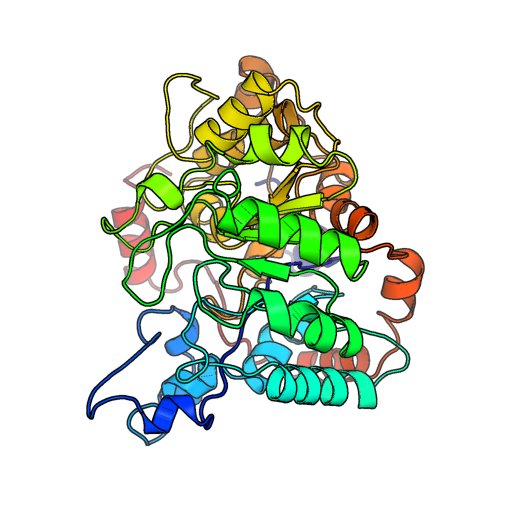 9.270 -24.381 2.615 1.00 53.25 119 MET A N 1
ATOM 915 C CA . MET A 1 119 ? 9.178 -24.631 4.044 1.00 53.25 119 MET A CA 1
ATOM 916 C C . MET A 1 119 ? 7.723 -24.944 4.477 1.00 53.25 119 MET A C 1
ATOM 918 O O . MET A 1 119 ? 7.474 -25.152 5.660 1.00 53.25 119 MET A O 1
ATOM 922 N N . GLU A 1 120 ? 6.742 -25.019 3.559 1.00 52.59 120 GLU A N 1
ATOM 923 C CA . GLU A 1 120 ? 5.320 -24.879 3.911 1.00 52.59 120 GLU A CA 1
ATOM 924 C C . GLU A 1 120 ? 4.350 -25.873 3.234 1.00 52.59 120 GLU A C 1
ATOM 926 O O . GLU A 1 120 ? 4.601 -26.469 2.187 1.00 52.59 120 GLU A O 1
ATOM 931 N N . ARG A 1 121 ? 3.170 -26.005 3.860 1.00 45.88 121 ARG A N 1
ATOM 932 C CA . ARG A 1 121 ? 1.914 -26.485 3.251 1.00 45.88 121 ARG A CA 1
ATOM 933 C C . ARG A 1 121 ? 0.951 -25.330 2.893 1.00 45.88 121 ARG A C 1
ATOM 935 O O . ARG A 1 121 ? -0.123 -25.600 2.364 1.00 45.88 121 ARG A O 1
ATOM 942 N N . GLY A 1 122 ? 1.330 -24.076 3.164 1.00 53.16 122 GLY A N 1
ATOM 943 C CA . GLY A 1 122 ? 0.552 -22.849 2.946 1.00 53.16 122 GLY A CA 1
ATOM 944 C C . GLY A 1 122 ? 1.223 -21.875 1.964 1.00 53.16 122 GLY A C 1
ATOM 945 O O . GLY A 1 122 ? 2.317 -22.129 1.475 1.00 53.16 122 GLY A O 1
ATOM 946 N N . LYS A 1 123 ? 0.534 -20.779 1.615 1.00 74.25 123 LYS A N 1
ATOM 947 C CA . LYS A 1 123 ? 1.039 -19.712 0.727 1.00 74.25 123 LYS A CA 1
ATOM 948 C C . LYS A 1 123 ? 1.164 -18.406 1.519 1.00 74.25 123 LYS A C 1
ATOM 950 O O . LYS A 1 123 ? 0.212 -17.634 1.524 1.00 74.25 123 LYS A O 1
ATOM 955 N N . ARG A 1 124 ? 2.303 -18.156 2.181 1.00 87.19 124 ARG A N 1
ATOM 956 C CA . ARG A 1 124 ? 2.545 -16.941 3.001 1.00 87.19 124 ARG A CA 1
ATOM 957 C C . ARG A 1 124 ? 2.932 -15.682 2.236 1.00 87.19 124 ARG A C 1
ATOM 959 O O . ARG A 1 124 ? 2.810 -14.576 2.765 1.00 87.19 124 ARG A O 1
ATOM 966 N N . LEU A 1 125 ? 3.378 -15.843 0.994 1.00 92.19 125 LEU A N 1
ATOM 967 C CA . LEU A 1 125 ? 3.755 -14.740 0.120 1.00 92.19 125 LEU A CA 1
ATOM 968 C C . LEU A 1 125 ? 3.030 -14.854 -1.223 1.00 92.19 125 LEU A C 1
ATOM 970 O O . LEU A 1 125 ? 3.149 -15.851 -1.938 1.00 92.19 125 LEU A O 1
ATOM 974 N N . MET A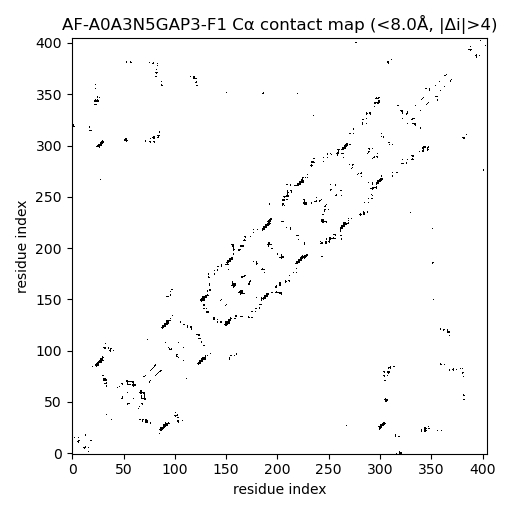 1 126 ? 2.283 -13.817 -1.583 1.00 94.38 126 MET A N 1
ATOM 975 C CA . MET A 1 126 ? 1.694 -13.647 -2.912 1.00 94.38 126 MET A CA 1
ATOM 976 C C . MET A 1 126 ? 2.487 -12.588 -3.683 1.00 94.38 126 MET A C 1
ATOM 978 O O . MET A 1 126 ? 3.231 -11.815 -3.084 1.00 94.38 126 MET A O 1
ATOM 982 N N . LEU A 1 127 ? 2.337 -12.531 -5.008 1.00 96.75 127 LEU A N 1
ATOM 983 C CA . LEU A 1 127 ? 3.087 -11.598 -5.858 1.00 96.75 127 LEU A CA 1
ATOM 984 C C . LEU A 1 127 ? 2.142 -10.740 -6.697 1.00 96.75 127 LEU A C 1
ATOM 986 O O . LEU A 1 127 ? 1.193 -11.258 -7.291 1.00 96.75 127 LEU A O 1
ATOM 990 N N . HIS A 1 128 ? 2.435 -9.450 -6.819 1.00 97.44 128 HIS A N 1
ATOM 991 C CA . HIS A 1 128 ? 1.873 -8.617 -7.884 1.00 97.44 128 HIS A CA 1
ATOM 992 C C . HIS A 1 128 ? 2.751 -8.641 -9.131 1.00 97.44 128 HIS A C 1
ATOM 994 O O . HIS A 1 128 ? 3.954 -8.834 -9.051 1.00 97.44 128 HIS A O 1
ATOM 1000 N N . GLY A 1 129 ? 2.162 -8.414 -10.300 1.00 97.31 129 GLY A N 1
ATOM 1001 C CA . GLY A 1 129 ? 2.910 -8.169 -11.531 1.00 97.31 129 GLY A CA 1
ATOM 1002 C C . GLY A 1 129 ? 3.151 -6.675 -11.722 1.00 97.31 129 GLY A C 1
ATOM 1003 O O . GLY A 1 129 ? 2.190 -5.908 -11.772 1.00 97.31 129 GLY A O 1
ATOM 1004 N N . ARG A 1 130 ? 4.407 -6.242 -11.855 1.00 96.50 130 ARG A N 1
ATOM 1005 C CA . ARG A 1 130 ? 4.737 -4.848 -12.192 1.00 96.50 130 ARG A CA 1
ATOM 1006 C C . ARG A 1 130 ? 4.335 -4.535 -13.634 1.00 96.50 130 ARG A C 1
ATOM 1008 O O . ARG A 1 130 ? 4.860 -5.157 -14.553 1.00 96.50 130 ARG A O 1
ATOM 1015 N N . VAL A 1 131 ? 3.492 -3.525 -13.836 1.00 97.75 131 VAL A N 1
ATOM 1016 C CA . VAL A 1 131 ? 3.089 -3.059 -15.170 1.00 97.75 131 VAL A CA 1
ATOM 1017 C C . VAL A 1 131 ? 3.133 -1.535 -15.217 1.00 97.75 131 VAL A C 1
ATOM 1019 O O . VAL A 1 131 ? 2.419 -0.860 -14.473 1.00 97.75 131 VAL A O 1
ATOM 1022 N N . ASN A 1 132 ? 3.944 -0.988 -16.122 1.00 97.25 132 ASN A N 1
ATOM 1023 C CA . ASN A 1 132 ? 3.905 0.424 -16.497 1.00 97.25 132 ASN A CA 1
ATOM 1024 C C . ASN A 1 132 ? 3.242 0.546 -17.879 1.00 97.25 132 ASN A C 1
ATOM 1026 O O . ASN A 1 132 ? 3.909 0.310 -18.882 1.00 97.25 132 ASN A O 1
ATOM 1030 N N . PRO A 1 133 ? 1.948 0.899 -17.975 1.00 97.00 133 PRO A N 1
ATOM 1031 C CA . PRO A 1 133 ? 1.212 0.895 -19.244 1.00 97.00 133 PRO A CA 1
ATOM 1032 C C . PRO A 1 133 ? 1.774 1.837 -20.313 1.00 97.00 133 PRO A C 1
ATOM 1034 O O . PRO A 1 133 ? 1.574 1.628 -21.503 1.00 97.00 133 PRO A O 1
ATOM 1037 N N . ASN A 1 134 ? 2.496 2.875 -19.890 1.00 96.50 134 ASN A N 1
ATOM 1038 C CA . ASN A 1 134 ? 3.203 3.818 -20.754 1.00 96.50 134 ASN A CA 1
ATOM 1039 C C . ASN A 1 134 ? 4.625 3.354 -21.142 1.00 96.50 134 ASN A C 1
ATOM 1041 O O . ASN A 1 134 ? 5.368 4.116 -21.763 1.00 96.50 134 ASN A O 1
ATOM 1045 N N . GLN A 1 135 ? 5.026 2.133 -20.778 1.00 96.50 135 GLN A N 1
ATOM 1046 C CA . GLN A 1 135 ? 6.271 1.502 -21.204 1.00 96.50 135 GLN A CA 1
ATOM 1047 C C . GLN A 1 135 ? 5.979 0.404 -22.241 1.00 96.50 135 GLN A C 1
ATOM 1049 O O . GLN A 1 135 ? 5.237 -0.533 -21.938 1.00 96.50 135 GLN A O 1
ATOM 1054 N N . PRO A 1 136 ? 6.590 0.460 -23.440 1.00 94.81 136 PRO A N 1
ATOM 1055 C CA . PRO A 1 136 ? 6.398 -0.568 -24.460 1.00 94.81 136 PRO A CA 1
ATOM 1056 C C . PRO A 1 136 ? 6.698 -1.983 -23.944 1.00 94.81 136 PRO A C 1
ATOM 1058 O O . PRO A 1 136 ? 7.734 -2.217 -23.317 1.00 94.81 136 PRO A O 1
ATOM 1061 N N . GLY A 1 137 ? 5.801 -2.927 -24.231 1.00 95.44 137 GLY A N 1
ATOM 1062 C CA . GLY A 1 137 ? 5.933 -4.337 -23.869 1.00 95.44 137 GLY A CA 1
ATOM 1063 C C . GLY A 1 137 ? 5.340 -4.710 -22.509 1.00 95.44 137 GLY A C 1
ATOM 1064 O O . GLY A 1 137 ? 5.141 -5.893 -22.249 1.00 95.44 137 GLY A O 1
ATOM 1065 N N . ASP A 1 138 ? 5.096 -3.763 -21.594 1.00 96.94 138 ASP A N 1
ATOM 1066 C CA . ASP A 1 138 ? 4.603 -4.075 -20.240 1.00 96.94 138 ASP A CA 1
ATOM 1067 C C . ASP A 1 138 ? 3.166 -4.605 -20.233 1.00 96.94 138 ASP A C 1
ATOM 1069 O O . ASP A 1 138 ? 2.880 -5.533 -19.478 1.00 96.94 138 ASP A O 1
ATOM 1073 N N . VAL A 1 139 ? 2.284 -4.080 -21.089 1.00 98.12 139 VAL A N 1
ATOM 1074 C CA . VAL A 1 139 ? 0.903 -4.580 -21.210 1.00 98.12 139 VAL A CA 1
ATOM 1075 C C . VAL A 1 139 ? 0.883 -5.943 -21.911 1.00 98.12 139 VAL A C 1
ATOM 1077 O O . VAL A 1 139 ? 0.170 -6.855 -21.498 1.00 98.12 139 VAL A O 1
ATOM 1080 N N . GLU A 1 140 ? 1.717 -6.134 -22.931 1.00 97.31 140 GLU A N 1
ATOM 1081 C CA . GLU A 1 140 ? 1.820 -7.389 -23.680 1.00 97.31 140 GLU A CA 1
ATOM 1082 C C . GLU A 1 140 ? 2.332 -8.549 -22.806 1.00 97.31 140 GLU A C 1
ATOM 1084 O O . GLU A 1 140 ? 1.861 -9.680 -22.929 1.00 97.31 140 GLU A O 1
ATOM 1089 N N . ASP A 1 141 ? 3.247 -8.272 -21.872 1.00 97.56 141 ASP A N 1
ATOM 1090 C CA . ASP A 1 141 ? 3.839 -9.271 -20.968 1.00 97.56 141 ASP A CA 1
ATOM 1091 C C . ASP A 1 141 ? 2.895 -9.708 -19.829 1.00 97.56 141 ASP A C 1
ATOM 1093 O O . ASP A 1 141 ? 3.169 -10.681 -19.122 1.00 97.56 141 ASP A O 1
ATOM 1097 N N . MET A 1 142 ? 1.747 -9.042 -19.654 1.00 98.62 142 MET A N 1
ATOM 1098 C CA . MET A 1 142 ? 0.772 -9.369 -18.602 1.00 98.62 142 MET A CA 1
ATOM 1099 C C . MET A 1 142 ? 0.261 -10.808 -18.679 1.00 98.62 142 MET A C 1
ATOM 1101 O O . MET A 1 142 ? -0.012 -11.422 -17.653 1.00 98.62 142 MET A O 1
ATOM 1105 N N . ASP A 1 143 ? 0.157 -11.365 -19.883 1.00 98.25 143 ASP A N 1
ATOM 1106 C CA . ASP A 1 143 ? -0.262 -12.750 -20.105 1.00 98.25 143 ASP A CA 1
ATOM 1107 C C . ASP A 1 143 ? 0.777 -13.757 -19.571 1.00 98.25 143 ASP A C 1
ATOM 1109 O O . ASP A 1 143 ? 0.427 -14.757 -18.935 1.00 98.25 143 ASP A O 1
ATOM 1113 N N . ARG A 1 144 ? 2.075 -13.458 -19.726 1.00 97.88 144 ARG A N 1
ATOM 1114 C CA . ARG A 1 144 ? 3.147 -14.240 -19.095 1.00 97.88 144 ARG A CA 1
ATOM 1115 C C . ARG A 1 144 ? 3.097 -14.095 -17.577 1.00 97.88 144 ARG A C 1
ATOM 1117 O O . ARG A 1 144 ? 3.136 -15.109 -16.888 1.00 97.88 144 ARG A O 1
ATOM 1124 N N . LEU A 1 145 ? 2.970 -12.871 -17.060 1.00 97.69 145 LEU A N 1
ATOM 1125 C CA . LEU A 1 145 ? 2.879 -12.612 -15.617 1.00 97.69 145 LEU A CA 1
ATOM 1126 C C . LEU A 1 145 ? 1.687 -13.345 -14.976 1.00 97.69 145 LEU A C 1
ATOM 1128 O O . LEU A 1 145 ? 1.843 -13.962 -13.924 1.00 97.69 145 LEU A O 1
ATOM 1132 N N . ALA A 1 146 ? 0.523 -13.353 -15.630 1.00 97.56 146 ALA A N 1
ATOM 1133 C CA . ALA A 1 146 ? -0.653 -14.093 -15.175 1.00 97.56 146 ALA A CA 1
ATOM 1134 C C . ALA A 1 146 ? -0.383 -15.606 -15.086 1.00 97.56 146 ALA A C 1
ATOM 1136 O O . ALA A 1 146 ? -0.711 -16.229 -14.077 1.00 97.56 146 ALA A O 1
ATOM 1137 N N . ARG A 1 147 ? 0.304 -16.197 -16.079 1.00 96.88 147 ARG A N 1
ATOM 1138 C CA . ARG A 1 147 ? 0.735 -17.610 -16.026 1.00 96.88 147 ARG A CA 1
ATOM 1139 C C . ARG A 1 147 ? 1.721 -17.919 -14.897 1.00 96.88 147 ARG A C 1
ATOM 1141 O O . ARG A 1 147 ? 1.763 -19.057 -14.440 1.00 96.88 147 ARG A O 1
ATOM 1148 N N . LEU A 1 148 ? 2.488 -16.931 -14.434 1.00 94.88 148 LEU A N 1
ATOM 1149 C CA . LEU A 1 148 ? 3.378 -17.062 -13.272 1.00 94.88 148 LEU A CA 1
ATOM 1150 C C . LEU A 1 148 ? 2.633 -16.974 -11.923 1.00 94.88 148 LEU A C 1
ATOM 1152 O O . LEU A 1 148 ? 3.235 -17.160 -10.860 1.00 94.88 148 LEU A O 1
ATOM 1156 N N . GLY A 1 149 ? 1.318 -16.732 -11.955 1.00 93.50 149 GLY A N 1
ATOM 1157 C CA . GLY A 1 149 ? 0.453 -16.749 -10.780 1.00 93.50 149 GLY A CA 1
ATOM 1158 C C . GLY A 1 149 ? 0.467 -15.452 -9.974 1.00 93.50 149 GLY A C 1
ATOM 1159 O O . GLY A 1 149 ? 0.308 -15.504 -8.753 1.00 93.50 149 GLY A O 1
ATOM 1160 N N . VAL A 1 150 ? 0.678 -14.299 -10.621 1.00 96.56 150 VAL A N 1
ATOM 1161 C CA . VAL A 1 150 ? 0.477 -12.999 -9.960 1.00 96.56 150 VAL A CA 1
ATOM 1162 C C . VAL A 1 150 ? -0.999 -12.790 -9.616 1.00 96.56 150 VAL A C 1
ATOM 1164 O O . VAL A 1 150 ? -1.890 -13.211 -10.351 1.00 96.56 150 VAL A O 1
ATOM 1167 N N . VAL A 1 151 ? -1.265 -12.131 -8.491 1.00 96.69 151 VAL A N 1
ATOM 1168 C CA . VAL A 1 151 ? -2.617 -12.025 -7.903 1.00 96.69 151 VAL A CA 1
ATOM 1169 C C . VAL A 1 151 ? -3.244 -10.636 -8.064 1.00 96.69 151 VAL A C 1
ATOM 1171 O O . VAL A 1 151 ? -4.423 -10.434 -7.773 1.00 96.69 151 VAL A O 1
ATOM 1174 N N . ALA A 1 152 ? -2.449 -9.682 -8.542 1.00 98.25 152 ALA A N 1
ATOM 1175 C CA . ALA A 1 152 ? -2.862 -8.365 -9.011 1.00 98.25 152 ALA A CA 1
ATOM 1176 C C . ALA A 1 152 ? -1.784 -7.809 -9.949 1.00 98.25 152 ALA A C 1
ATOM 1178 O O . ALA A 1 152 ? -0.646 -8.287 -9.942 1.00 98.25 152 ALA A O 1
ATOM 1179 N N . PHE A 1 153 ? -2.114 -6.760 -10.695 1.00 98.69 153 PHE A N 1
ATOM 1180 C CA . PHE A 1 153 ? -1.119 -5.937 -11.378 1.00 98.69 153 PHE A CA 1
ATOM 1181 C C . PHE A 1 153 ? -0.903 -4.623 -10.637 1.00 98.69 153 PHE A C 1
ATOM 1183 O O . PHE A 1 153 ? -1.861 -4.009 -10.176 1.00 98.69 153 PHE A O 1
ATOM 1190 N N . LYS A 1 154 ? 0.349 -4.179 -10.535 1.00 97.94 154 LYS A N 1
ATOM 1191 C CA . LYS A 1 154 ? 0.749 -2.966 -9.821 1.00 97.94 154 LYS A CA 1
ATOM 1192 C C . LYS A 1 154 ? 1.300 -1.931 -10.791 1.00 97.94 154 LYS A C 1
ATOM 1194 O O . LYS A 1 154 ? 2.182 -2.246 -11.588 1.00 97.94 154 LYS A O 1
ATOM 1199 N N . THR A 1 155 ? 0.820 -0.695 -10.673 1.00 98.25 155 THR A N 1
ATOM 1200 C CA . THR A 1 155 ? 1.253 0.431 -11.506 1.00 98.25 155 THR A CA 1
ATOM 1201 C C . THR A 1 155 ? 1.467 1.728 -10.714 1.00 98.25 155 THR A C 1
ATOM 1203 O O . THR A 1 155 ? 0.991 1.874 -9.581 1.00 98.25 155 THR A O 1
ATOM 1206 N N . TYR A 1 156 ? 2.181 2.675 -11.329 1.00 97.88 156 TYR A N 1
ATOM 1207 C CA . TYR A 1 156 ? 2.530 3.988 -10.787 1.00 97.88 156 TYR A CA 1
ATOM 1208 C C . TYR A 1 156 ? 2.203 5.069 -11.819 1.00 97.88 156 TYR A C 1
ATOM 1210 O O . TYR A 1 156 ? 2.997 5.349 -12.712 1.00 97.88 156 TYR A O 1
ATOM 1218 N N . THR A 1 157 ? 1.041 5.707 -11.686 1.00 97.81 157 THR A N 1
ATOM 1219 C CA . THR A 1 157 ? 0.532 6.680 -12.671 1.00 97.81 157 THR A CA 1
ATOM 1220 C C . THR A 1 157 ? 1.411 7.920 -12.807 1.00 97.81 157 THR A C 1
ATOM 1222 O O . THR A 1 157 ? 1.482 8.507 -13.876 1.00 97.81 157 THR A O 1
ATOM 1225 N N . GLN A 1 158 ? 2.141 8.300 -11.757 1.00 97.00 158 GLN A N 1
ATOM 1226 C CA . GLN A 1 158 ? 3.095 9.419 -11.769 1.00 97.00 158 GLN A CA 1
ATOM 1227 C C . GLN A 1 158 ? 4.465 9.101 -12.385 1.00 97.00 158 GLN A C 1
ATOM 1229 O O . GLN A 1 158 ? 5.336 9.968 -12.428 1.00 97.00 158 GLN A O 1
ATOM 1234 N N . TRP A 1 159 ? 4.679 7.869 -12.846 1.00 96.38 159 TRP A N 1
ATOM 1235 C CA . TRP A 1 159 ? 5.954 7.426 -13.394 1.00 96.38 159 TRP A CA 1
ATOM 1236 C C . TRP A 1 159 ? 5.837 7.061 -14.878 1.00 96.38 159 TRP A C 1
ATOM 1238 O O . TRP A 1 159 ? 4.796 6.623 -15.361 1.00 96.38 159 TRP A O 1
ATOM 1248 N N . GLY A 1 160 ? 6.943 7.209 -15.601 1.00 94.12 160 GLY A N 1
ATOM 1249 C CA . GLY A 1 160 ? 7.118 6.698 -16.956 1.00 94.12 160 GLY A CA 1
ATOM 1250 C C . GLY A 1 160 ? 8.598 6.693 -17.340 1.00 94.12 160 GLY A C 1
ATOM 1251 O O . GLY A 1 160 ? 9.376 7.428 -16.725 1.00 94.12 160 GLY A O 1
ATOM 1252 N N . PRO A 1 161 ? 9.016 5.951 -18.382 1.00 90.75 161 PRO A N 1
ATOM 1253 C CA . PRO A 1 161 ? 10.423 5.890 -18.798 1.00 90.75 161 PRO A CA 1
ATOM 1254 C C . PRO A 1 161 ? 11.024 7.260 -19.153 1.00 90.75 161 PRO A C 1
ATOM 1256 O O . PRO A 1 161 ? 12.200 7.513 -18.917 1.00 90.75 161 PRO A O 1
ATOM 1259 N N . GLN A 1 162 ? 10.199 8.171 -19.680 1.00 87.88 162 GLN A N 1
ATOM 1260 C CA . GLN A 1 162 ? 10.575 9.555 -20.011 1.00 87.88 162 GLN A CA 1
ATOM 1261 C C . GLN A 1 162 ? 10.226 10.549 -18.879 1.00 87.88 162 GLN A C 1
ATOM 1263 O O . GLN A 1 162 ? 10.397 11.765 -18.997 1.00 87.88 162 GLN A O 1
ATOM 1268 N N . GLY A 1 163 ? 9.744 10.032 -17.745 1.00 89.56 163 GLY A N 1
ATOM 1269 C CA . GLY A 1 163 ? 9.246 10.763 -16.579 1.00 89.56 163 GLY A CA 1
ATOM 1270 C C . GLY A 1 163 ? 7.884 11.438 -16.767 1.00 89.56 163 GLY A C 1
ATOM 1271 O O . GLY A 1 163 ? 7.531 12.295 -15.960 1.00 89.56 163 GLY A O 1
ATOM 1272 N N . THR A 1 164 ? 7.143 11.078 -17.812 1.00 93.62 164 THR A N 1
ATOM 1273 C CA . THR A 1 164 ? 5.753 11.506 -18.015 1.00 93.62 164 THR A CA 1
ATOM 1274 C C . THR A 1 164 ? 4.818 10.419 -17.505 1.00 93.62 164 THR A C 1
ATOM 1276 O O . THR A 1 164 ? 4.935 9.265 -17.920 1.00 93.62 164 THR A O 1
ATOM 1279 N N . GLY A 1 165 ? 3.929 10.793 -16.590 1.00 96.75 165 GLY A N 1
ATOM 1280 C CA . GLY A 1 165 ? 2.882 9.928 -16.065 1.00 96.75 165 GLY A CA 1
ATOM 1281 C C . GLY A 1 165 ? 1.736 9.696 -17.051 1.00 96.75 165 GLY A C 1
ATOM 1282 O O . GLY A 1 165 ? 1.812 10.066 -18.221 1.00 96.75 165 GLY A O 1
ATOM 1283 N N . PHE A 1 166 ? 0.680 9.059 -16.565 1.00 97.94 166 PHE A N 1
ATOM 1284 C CA . PHE A 1 166 ? -0.554 8.792 -17.298 1.00 97.94 166 PHE A CA 1
ATOM 1285 C C . PHE A 1 166 ? -1.730 8.723 -16.319 1.00 97.94 166 PHE A C 1
ATOM 1287 O O . PHE A 1 166 ? -1.548 8.453 -15.130 1.00 97.94 166 PHE A O 1
ATOM 1294 N N . TRP A 1 167 ? -2.944 8.949 -16.803 1.00 98.38 167 TRP A N 1
ATOM 1295 C CA . TRP A 1 167 ? -4.166 8.667 -16.057 1.00 98.38 167 TRP A CA 1
ATOM 1296 C C . TRP A 1 167 ? -4.690 7.282 -16.415 1.00 98.38 167 TRP A C 1
ATOM 1298 O O . TRP A 1 167 ? -4.592 6.828 -17.552 1.00 98.38 167 TRP A O 1
ATOM 1308 N N . MET A 1 168 ? -5.345 6.621 -15.467 1.00 98.62 168 MET A N 1
ATOM 1309 C CA . MET A 1 168 ? -6.027 5.349 -15.715 1.00 98.62 168 MET A CA 1
ATOM 1310 C C . MET A 1 168 ? -7.148 5.473 -16.755 1.00 98.62 168 MET A C 1
ATOM 1312 O O . MET A 1 168 ? -7.542 4.478 -17.353 1.00 98.62 168 MET A O 1
ATOM 1316 N N . THR A 1 169 ? -7.659 6.687 -16.967 1.00 98.62 169 THR A N 1
ATOM 1317 C CA . THR A 1 169 ? -8.659 7.016 -17.988 1.00 98.62 169 THR A CA 1
ATOM 1318 C C . THR A 1 169 ? -8.075 7.308 -19.369 1.00 98.62 169 THR A C 1
ATOM 1320 O O . THR A 1 169 ? -8.854 7.421 -20.311 1.00 98.62 169 THR A O 1
ATOM 1323 N N . ASP A 1 170 ? -6.753 7.443 -19.497 1.00 98.50 170 ASP A N 1
ATOM 1324 C CA . ASP A 1 170 ? -6.092 7.575 -20.799 1.00 98.50 170 ASP A CA 1
ATOM 1325 C C . ASP A 1 170 ? -6.093 6.222 -21.526 1.00 98.50 170 ASP A C 1
ATOM 1327 O O . ASP A 1 170 ? -6.227 5.172 -20.892 1.00 98.50 170 ASP A O 1
ATOM 1331 N N . ASP A 1 171 ? -5.875 6.221 -22.844 1.00 98.44 171 ASP A N 1
ATOM 1332 C CA . ASP A 1 171 ? -5.902 4.998 -23.663 1.00 98.44 171 ASP A CA 1
ATOM 1333 C C . ASP A 1 171 ? -4.964 3.904 -23.129 1.00 98.44 171 ASP A C 1
ATOM 1335 O O . ASP A 1 171 ? -5.346 2.736 -23.062 1.00 98.44 171 ASP A O 1
ATOM 1339 N N . VAL A 1 172 ? -3.765 4.277 -22.664 1.00 97.88 172 VAL A N 1
ATOM 1340 C CA . VAL A 1 172 ? -2.805 3.334 -22.061 1.00 97.88 172 VAL A CA 1
ATOM 1341 C C . VAL A 1 172 ? -3.315 2.742 -20.744 1.00 97.88 172 VAL A C 1
ATOM 1343 O O . VAL A 1 172 ? -3.139 1.551 -20.490 1.00 97.88 172 VAL A O 1
ATOM 1346 N N . GLY A 1 173 ? -3.984 3.547 -19.914 1.00 98.50 173 GLY A N 1
ATOM 1347 C CA . GLY A 1 173 ? -4.570 3.101 -18.652 1.00 98.50 173 GLY A CA 1
ATOM 1348 C C . GLY A 1 173 ? -5.749 2.160 -18.883 1.00 98.50 173 GLY A C 1
ATOM 1349 O O . GLY A 1 173 ? -5.842 1.110 -18.252 1.00 98.50 173 GLY A O 1
ATOM 1350 N N . VAL A 1 174 ? -6.602 2.488 -19.851 1.00 98.81 174 VAL A N 1
ATOM 1351 C CA . VAL A 1 174 ? -7.746 1.668 -20.264 1.00 98.81 174 VAL A CA 1
ATOM 1352 C C . VAL A 1 174 ? -7.285 0.335 -20.850 1.00 98.81 174 VAL A C 1
ATOM 1354 O O . VAL A 1 174 ? -7.775 -0.708 -20.418 1.00 98.81 174 VAL A O 1
ATOM 1357 N N . ALA A 1 175 ? -6.313 0.349 -21.768 1.00 98.62 175 ALA A N 1
ATOM 1358 C CA . ALA A 1 175 ? -5.753 -0.863 -22.366 1.00 98.62 175 ALA A CA 1
ATOM 1359 C C . ALA A 1 175 ? -5.159 -1.799 -21.303 1.00 98.62 175 ALA A C 1
ATOM 1361 O O . ALA A 1 175 ? -5.330 -3.016 -21.370 1.00 98.62 175 ALA A O 1
ATOM 1362 N N . PHE A 1 176 ? -4.523 -1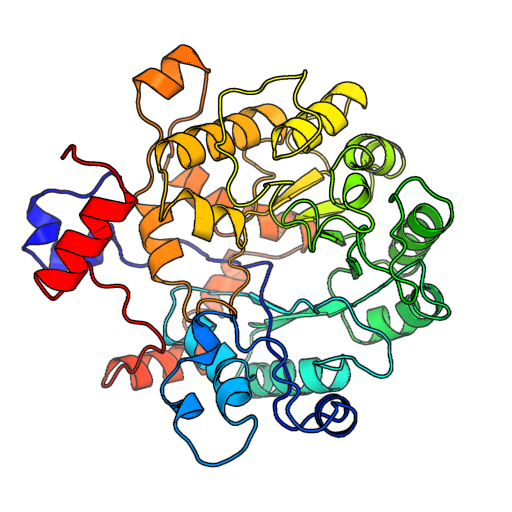.233 -20.274 1.00 98.81 176 PHE A N 1
ATOM 1363 C CA . PHE A 1 176 ? -4.044 -1.994 -19.127 1.00 98.81 176 PHE A CA 1
ATOM 1364 C C . PHE A 1 176 ? -5.181 -2.680 -18.353 1.00 98.81 176 PHE A C 1
ATOM 1366 O O . PHE A 1 176 ? -5.083 -3.876 -18.069 1.00 98.81 176 PHE A O 1
ATOM 1373 N N . VAL A 1 177 ? -6.281 -1.976 -18.052 1.00 98.88 177 VAL A N 1
ATOM 1374 C CA . VAL A 1 177 ? -7.439 -2.587 -17.369 1.00 98.88 177 VAL A CA 1
ATOM 1375 C C . VAL A 1 177 ? -8.078 -3.683 -18.225 1.00 98.88 177 VAL A C 1
ATOM 1377 O O . VAL A 1 177 ? -8.387 -4.763 -17.719 1.00 98.88 177 VAL A O 1
ATOM 1380 N N . GLU A 1 178 ? -8.247 -3.441 -19.525 1.00 98.81 178 GLU A N 1
ATOM 1381 C CA . GLU A 1 178 ? -8.811 -4.416 -20.463 1.00 98.81 178 GLU A CA 1
ATOM 1382 C C . GLU A 1 178 ? -7.945 -5.673 -20.571 1.00 98.81 178 GLU A C 1
ATOM 1384 O O . GLU A 1 178 ? -8.467 -6.790 -20.545 1.00 98.81 178 GLU A O 1
ATOM 1389 N N . GLN A 1 179 ? -6.623 -5.512 -20.616 1.00 98.81 179 GLN A N 1
ATOM 1390 C CA . GLN A 1 179 ? -5.702 -6.638 -20.644 1.00 98.81 179 GLN A CA 1
ATOM 1391 C C . GLN A 1 179 ? -5.712 -7.411 -19.320 1.00 98.81 179 GLN A C 1
ATOM 1393 O O . GLN A 1 179 ? -5.761 -8.640 -19.348 1.00 98.81 179 GLN A O 1
ATOM 1398 N N . ALA A 1 180 ? -5.741 -6.729 -18.167 1.00 98.81 180 ALA A N 1
ATOM 1399 C CA . ALA A 1 180 ? -5.857 -7.371 -16.853 1.00 98.81 180 ALA A CA 1
ATOM 1400 C C . ALA A 1 180 ? -7.129 -8.228 -16.765 1.00 98.81 180 ALA A C 1
ATOM 1402 O O . ALA A 1 180 ? -7.088 -9.402 -16.383 1.00 98.81 180 ALA A O 1
ATOM 1403 N N . ARG A 1 181 ? -8.249 -7.657 -17.223 1.00 98.56 181 ARG A N 1
ATOM 1404 C CA . ARG A 1 181 ? -9.542 -8.333 -17.327 1.00 98.56 181 ARG A CA 1
ATOM 1405 C C . ARG A 1 181 ? -9.473 -9.559 -18.239 1.00 98.56 181 ARG A C 1
ATOM 1407 O O . ARG A 1 181 ? -9.964 -10.620 -17.860 1.00 98.56 181 ARG A O 1
ATOM 1414 N N . LYS A 1 182 ? -8.844 -9.435 -19.412 1.00 98.56 182 LYS A N 1
ATOM 1415 C CA . LYS A 1 182 ? -8.694 -10.517 -20.400 1.00 98.56 182 LYS A CA 1
ATOM 1416 C C . LYS A 1 182 ? -7.891 -11.702 -19.861 1.00 98.56 182 LYS A C 1
ATOM 1418 O O . LYS A 1 182 ? -8.269 -12.841 -20.115 1.00 98.56 182 LYS A O 1
ATOM 1423 N N . VAL A 1 183 ? -6.812 -11.448 -19.118 1.00 98.50 183 VAL A N 1
ATOM 1424 C CA . VAL A 1 183 ? -5.966 -12.509 -18.533 1.00 98.50 183 VAL A CA 1
ATOM 1425 C C . VAL A 1 183 ? -6.512 -13.056 -17.206 1.00 98.50 183 VAL A C 1
ATOM 1427 O O . VAL A 1 183 ? -5.910 -13.945 -16.612 1.00 98.50 183 VAL A O 1
ATOM 1430 N N . GLY A 1 184 ? -7.659 -12.550 -16.737 1.00 97.88 184 GLY A N 1
ATOM 1431 C CA . GLY A 1 184 ? -8.364 -13.061 -15.560 1.00 97.88 184 GLY A CA 1
ATOM 1432 C C . GLY A 1 184 ? -7.864 -12.533 -14.211 1.00 97.88 184 GLY A C 1
ATOM 1433 O O . GLY A 1 184 ? -8.323 -13.011 -13.174 1.00 97.88 184 GLY A O 1
ATOM 1434 N N . VAL A 1 185 ? -6.976 -11.536 -14.190 1.00 98.44 185 VAL A N 1
ATOM 1435 C CA . VAL A 1 185 ? -6.480 -10.909 -12.953 1.00 98.44 185 VAL A CA 1
ATOM 1436 C C . VAL A 1 185 ? -7.283 -9.637 -12.692 1.00 98.44 185 VAL A C 1
ATOM 1438 O O . VAL A 1 185 ? -7.064 -8.605 -13.318 1.00 98.44 185 VAL A O 1
ATOM 1441 N N . ARG A 1 186 ? -8.242 -9.710 -11.762 1.00 98.12 186 ARG A N 1
ATOM 1442 C CA . ARG A 1 186 ? -9.221 -8.630 -11.525 1.00 98.12 186 ARG A CA 1
ATOM 1443 C C . ARG A 1 186 ? -8.723 -7.484 -10.650 1.00 98.12 186 ARG A C 1
ATOM 1445 O O . ARG A 1 186 ? -9.374 -6.445 -10.597 1.00 98.12 186 ARG A O 1
ATOM 1452 N N . ASN A 1 187 ? -7.606 -7.672 -9.956 1.00 98.81 187 ASN A N 1
ATOM 1453 C CA . ASN A 1 187 ? -7.074 -6.690 -9.020 1.00 98.81 187 ASN A CA 1
ATOM 1454 C C . ASN A 1 187 ? -6.026 -5.814 -9.710 1.00 98.81 187 ASN A C 1
ATOM 1456 O O . ASN A 1 187 ? -5.055 -6.322 -10.278 1.00 98.81 187 ASN A O 1
ATOM 1460 N N . ILE A 1 188 ? -6.208 -4.498 -9.620 1.00 98.81 188 ILE A N 1
ATOM 1461 C CA . ILE A 1 188 ? -5.252 -3.497 -10.086 1.00 98.81 188 ILE A CA 1
ATOM 1462 C C . ILE A 1 188 ? -4.882 -2.600 -8.910 1.00 98.81 188 ILE A C 1
ATOM 1464 O O . ILE A 1 188 ? -5.702 -1.845 -8.390 1.00 98.81 188 ILE A O 1
ATOM 1468 N N . CYS A 1 189 ? -3.624 -2.683 -8.506 1.00 98.75 189 CYS A N 1
ATOM 1469 C CA . CYS A 1 189 ? -3.029 -1.864 -7.470 1.00 98.75 189 CYS A CA 1
ATOM 1470 C C . CYS A 1 189 ? -2.430 -0.607 -8.112 1.00 98.75 189 CYS A C 1
ATOM 1472 O O . CYS A 1 189 ? -1.579 -0.690 -8.999 1.00 98.75 189 CYS A O 1
ATOM 1474 N N . ILE A 1 190 ? -2.835 0.575 -7.659 1.00 98.62 190 ILE A N 1
ATOM 1475 C CA . ILE A 1 190 ? -2.441 1.854 -8.258 1.00 98.62 190 ILE A CA 1
ATOM 1476 C C . ILE A 1 190 ? -1.798 2.699 -7.174 1.00 98.62 190 ILE A C 1
ATOM 1478 O O . ILE A 1 190 ? -2.416 2.977 -6.153 1.00 98.62 190 ILE A O 1
ATOM 1482 N N . HIS A 1 191 ? -0.541 3.086 -7.367 1.00 98.19 191 HIS A N 1
ATOM 1483 C CA . HIS A 1 191 ? 0.097 4.039 -6.466 1.00 98.19 191 HIS A CA 1
ATOM 1484 C C . HIS A 1 191 ? -0.476 5.444 -6.691 1.00 98.19 191 HIS A C 1
ATOM 1486 O O . HIS A 1 191 ? -0.244 6.036 -7.748 1.00 98.19 191 HIS A O 1
ATOM 1492 N N . LYS A 1 192 ? -1.185 5.980 -5.692 1.00 96.69 192 LYS A N 1
ATOM 1493 C CA . LYS A 1 192 ? -1.729 7.344 -5.685 1.00 96.69 192 LYS A CA 1
ATOM 1494 C C . LYS A 1 192 ? -1.378 8.039 -4.374 1.00 96.69 192 LYS A C 1
ATOM 1496 O O . LYS A 1 192 ? -1.410 7.428 -3.315 1.00 96.69 192 LYS A O 1
ATOM 1501 N N . GLY A 1 193 ? -1.087 9.329 -4.427 1.00 92.06 193 GLY A N 1
ATOM 1502 C CA . GLY A 1 193 ? -0.422 10.022 -3.330 1.00 92.06 193 GLY A CA 1
ATOM 1503 C C . GLY A 1 193 ? 1.076 9.725 -3.316 1.00 92.06 193 GLY A C 1
ATOM 1504 O O . GLY A 1 193 ? 1.628 9.278 -4.324 1.00 92.06 193 GLY A O 1
ATOM 1505 N N . LEU A 1 194 ? 1.724 10.026 -2.187 1.00 93.19 194 LEU A N 1
ATOM 1506 C CA . LEU A 1 194 ? 3.178 9.995 -1.979 1.00 93.19 194 LEU A CA 1
ATOM 1507 C C . LEU A 1 194 ? 3.943 10.430 -3.241 1.00 93.19 194 LEU A C 1
ATOM 1509 O O . LEU A 1 194 ? 4.626 9.624 -3.879 1.00 93.19 194 LEU A O 1
ATOM 1513 N N . PRO A 1 195 ? 3.754 11.691 -3.668 1.00 93.44 195 PRO A N 1
ATOM 1514 C CA . PRO A 1 195 ? 4.300 12.169 -4.925 1.00 93.44 195 PRO A CA 1
ATOM 1515 C C . PRO A 1 195 ? 5.828 12.049 -4.939 1.00 93.44 195 PRO A C 1
ATOM 1517 O O . PRO A 1 195 ? 6.500 12.447 -3.988 1.00 93.44 195 PRO A O 1
ATOM 1520 N N . PHE A 1 196 ? 6.392 11.543 -6.038 1.00 92.31 196 PHE A N 1
ATOM 1521 C CA . PHE A 1 196 ? 7.844 11.399 -6.215 1.00 92.31 196 PHE A CA 1
ATOM 1522 C C . PHE A 1 196 ? 8.557 12.737 -6.449 1.00 92.31 196 PHE A C 1
ATOM 1524 O O . PHE A 1 196 ? 9.785 12.806 -6.448 1.00 92.31 196 PHE A O 1
ATOM 1531 N N . GLY A 1 197 ? 7.796 13.806 -6.676 1.00 91.00 197 GLY A N 1
ATOM 1532 C CA . GLY A 1 197 ? 8.292 15.153 -6.905 1.00 91.00 197 GLY A CA 1
ATOM 1533 C C . GLY A 1 197 ? 7.310 15.965 -7.741 1.00 91.00 197 GLY A C 1
ATOM 1534 O O . GLY A 1 197 ? 6.143 15.610 -7.877 1.00 91.00 197 GLY A O 1
ATOM 1535 N N . GLN A 1 198 ? 7.795 17.064 -8.319 1.00 91.81 198 GLN A N 1
ATOM 1536 C CA . GLN A 1 198 ? 6.970 17.967 -9.132 1.00 91.81 198 GLN A CA 1
ATOM 1537 C C . GLN A 1 198 ? 6.700 17.438 -10.545 1.00 91.81 198 GLN A C 1
ATOM 1539 O O . GLN A 1 198 ? 5.717 17.813 -11.178 1.00 91.81 198 GLN A O 1
ATOM 1544 N N . LYS A 1 199 ? 7.571 16.566 -11.065 1.00 93.56 199 LYS A N 1
ATOM 1545 C CA . LYS A 1 199 ? 7.394 16.000 -12.402 1.00 93.56 199 LYS A CA 1
ATOM 1546 C C . LYS A 1 199 ? 6.236 15.002 -12.374 1.00 93.56 199 LYS A C 1
ATOM 1548 O O . LYS A 1 199 ? 6.305 14.027 -11.635 1.00 93.56 199 LYS A O 1
ATOM 1553 N N . SER A 1 200 ? 5.216 15.232 -13.201 1.00 94.88 200 SER A N 1
ATOM 1554 C CA . SER A 1 200 ? 4.003 14.401 -13.271 1.00 94.88 200 SER A CA 1
ATOM 1555 C C . SER A 1 200 ? 3.222 14.314 -11.949 1.00 94.88 200 SER A C 1
ATOM 1557 O O . SER A 1 200 ? 2.538 13.316 -11.708 1.00 94.88 200 SER A O 1
ATOM 1559 N N . TYR A 1 201 ? 3.309 15.348 -11.101 1.00 95.69 201 TYR A N 1
ATOM 1560 C CA . TYR A 1 201 ? 2.618 15.418 -9.808 1.00 95.69 201 TYR A CA 1
ATOM 1561 C C . TYR A 1 201 ? 1.119 15.159 -9.938 1.00 95.69 201 TYR A C 1
ATOM 1563 O O . TYR A 1 201 ? 0.534 14.427 -9.145 1.00 95.69 201 TYR A O 1
ATOM 1571 N N . GLU A 1 202 ? 0.486 15.734 -10.956 1.00 96.19 202 GLU A N 1
ATOM 1572 C CA . GLU A 1 202 ? -0.939 15.605 -11.214 1.00 96.19 202 GLU A CA 1
ATOM 1573 C C . GLU A 1 202 ? -1.354 14.134 -11.292 1.00 96.19 202 GLU A C 1
ATOM 1575 O O . GLU A 1 202 ? -2.320 13.738 -10.645 1.00 96.19 202 GLU A O 1
ATOM 1580 N N . HIS A 1 203 ? -0.560 13.288 -11.945 1.00 97.38 203 HIS A N 1
ATOM 1581 C CA . HIS A 1 203 ? -0.846 11.865 -12.089 1.00 97.38 203 HIS A CA 1
ATOM 1582 C C . HIS A 1 203 ? -0.697 11.080 -10.776 1.00 97.38 203 HIS A C 1
ATOM 1584 O O . HIS A 1 203 ? -1.161 9.941 -10.696 1.00 97.38 203 HIS A O 1
ATOM 1590 N N . SER A 1 204 ? -0.087 11.661 -9.735 1.00 96.44 204 SER A N 1
ATOM 1591 C CA . SER A 1 204 ? -0.108 11.095 -8.378 1.00 96.44 204 SER A CA 1
ATOM 1592 C C . SER A 1 204 ? -1.476 11.267 -7.709 1.00 96.44 204 SER A C 1
ATOM 1594 O O . SER A 1 204 ? -1.832 10.472 -6.844 1.00 96.44 204 SER A O 1
ATOM 1596 N N . THR A 1 205 ? -2.278 12.251 -8.131 1.00 96.94 205 THR A N 1
ATOM 1597 C CA . THR A 1 205 ? -3.620 12.491 -7.583 1.00 96.94 205 THR A CA 1
ATOM 1598 C C . THR A 1 205 ? -4.621 11.435 -8.055 1.00 96.94 205 THR A C 1
ATOM 1600 O O . THR A 1 205 ? -4.456 10.804 -9.103 1.00 96.94 205 THR A O 1
ATOM 1603 N N . SER A 1 206 ? -5.704 11.265 -7.299 1.00 97.81 206 SER A N 1
ATOM 1604 C CA . SER A 1 206 ? -6.696 10.203 -7.519 1.00 97.81 206 SER A CA 1
ATOM 1605 C C . SER A 1 206 ? -7.887 10.612 -8.396 1.00 97.81 206 SER A C 1
ATOM 1607 O O . SER A 1 206 ? -8.918 9.944 -8.361 1.00 97.81 206 SER A O 1
ATOM 1609 N N . ARG A 1 207 ? -7.797 11.708 -9.169 1.00 96.38 207 ARG A N 1
ATOM 1610 C CA . ARG A 1 207 ? -8.960 12.277 -9.888 1.00 96.38 207 ARG A CA 1
ATOM 1611 C C . ARG A 1 207 ? -9.633 11.288 -10.852 1.00 96.38 207 ARG A C 1
ATOM 1613 O O . ARG A 1 207 ? -10.836 11.378 -11.075 1.00 96.38 207 ARG A O 1
ATOM 1620 N N . ASP A 1 208 ? -8.856 10.375 -11.417 1.00 98.25 208 ASP A N 1
ATOM 1621 C CA . ASP A 1 208 ? -9.204 9.393 -12.447 1.00 98.25 208 ASP A CA 1
ATOM 1622 C C . ASP A 1 208 ? -9.748 8.068 -11.889 1.00 98.25 208 ASP A C 1
ATOM 1624 O O . ASP A 1 208 ? -10.270 7.258 -12.656 1.00 98.25 208 ASP A O 1
ATOM 1628 N N . ILE A 1 209 ? -9.678 7.851 -10.571 1.00 98.75 209 ILE A N 1
ATOM 1629 C CA . ILE A 1 209 ? -10.027 6.571 -9.940 1.00 98.75 209 ILE A CA 1
ATOM 1630 C C . ILE A 1 209 ? -11.528 6.269 -9.988 1.00 98.75 209 ILE A C 1
ATOM 1632 O O . ILE A 1 209 ? -11.928 5.179 -10.386 1.00 98.75 209 ILE A O 1
ATOM 1636 N N . GLY A 1 210 ? -12.376 7.220 -9.607 1.00 98.75 210 GLY A N 1
ATOM 1637 C CA . GLY A 1 210 ? -13.827 7.075 -9.703 1.00 98.75 210 GLY A CA 1
ATOM 1638 C C . GLY A 1 210 ? -14.293 6.789 -11.135 1.00 98.75 210 GLY A C 1
ATOM 1639 O O . GLY A 1 210 ? -15.007 5.803 -11.335 1.00 98.75 210 GLY A O 1
ATOM 1640 N N . PRO A 1 211 ? -13.862 7.573 -12.145 1.00 98.88 211 PRO A N 1
ATOM 1641 C CA . PRO A 1 211 ? -14.237 7.330 -13.534 1.00 98.88 211 PRO A CA 1
ATOM 1642 C C . PRO A 1 211 ? -13.809 5.952 -14.055 1.00 98.88 211 PRO A C 1
ATOM 1644 O O . PRO A 1 211 ? -14.624 5.263 -14.675 1.00 98.88 211 PRO A O 1
ATOM 1647 N N . ILE A 1 212 ? -12.570 5.512 -13.787 1.00 98.88 212 ILE A N 1
ATOM 1648 C CA . ILE A 1 212 ? -12.120 4.188 -14.247 1.00 98.88 212 ILE A CA 1
ATOM 1649 C C . ILE A 1 212 ? -12.859 3.056 -13.521 1.00 98.88 212 ILE A C 1
ATOM 1651 O O . ILE A 1 212 ? -13.280 2.091 -14.161 1.00 98.88 212 ILE A O 1
ATOM 1655 N N . ALA A 1 213 ? -13.115 3.206 -12.218 1.00 98.81 213 ALA A N 1
ATOM 1656 C CA . ALA A 1 213 ? -13.861 2.227 -11.436 1.00 98.81 213 ALA A CA 1
ATOM 1657 C C . ALA A 1 213 ? -15.318 2.099 -11.884 1.00 98.81 213 ALA A C 1
ATOM 1659 O O . ALA A 1 213 ? -15.855 0.991 -11.933 1.00 98.81 213 ALA A O 1
ATOM 1660 N N . LYS A 1 214 ? -15.943 3.216 -12.270 1.00 98.75 214 LYS A N 1
ATOM 1661 C CA . LYS A 1 214 ? -17.288 3.234 -12.850 1.00 98.75 214 LYS A CA 1
ATOM 1662 C C . LYS A 1 214 ? -17.335 2.546 -14.214 1.00 98.75 214 LYS A C 1
ATOM 1664 O O . LYS A 1 214 ? -18.314 1.864 -14.510 1.00 98.75 214 LYS A O 1
ATOM 1669 N N . ARG A 1 215 ? -16.294 2.729 -15.034 1.00 98.69 215 ARG A N 1
ATOM 1670 C CA . ARG A 1 215 ? -16.177 2.124 -16.370 1.00 98.69 215 ARG A CA 1
ATOM 1671 C C . ARG A 1 215 ? -15.988 0.605 -16.310 1.00 98.69 215 ARG A C 1
ATOM 1673 O O . ARG A 1 215 ? -16.518 -0.092 -17.170 1.00 98.69 215 ARG A O 1
ATOM 1680 N N . PHE A 1 216 ? -15.275 0.102 -15.303 1.00 98.81 216 PHE A N 1
ATOM 1681 C CA . PHE A 1 216 ? -14.977 -1.323 -15.126 1.00 98.81 216 PHE A CA 1
ATOM 1682 C C . PHE A 1 216 ? -15.476 -1.837 -13.764 1.00 98.81 216 PHE A C 1
ATOM 1684 O O . PHE A 1 216 ? -14.669 -2.122 -12.877 1.00 98.81 216 PHE A O 1
ATOM 1691 N N . PRO A 1 217 ? -16.803 -1.961 -13.567 1.00 98.31 217 PRO A N 1
ATOM 1692 C CA . PRO A 1 217 ? -17.383 -2.329 -12.274 1.00 98.31 217 PRO A CA 1
ATOM 1693 C C . PRO A 1 217 ? -17.057 -3.764 -11.825 1.00 98.31 217 PRO A C 1
ATOM 1695 O O . PRO A 1 217 ? -17.262 -4.095 -10.662 1.00 98.31 217 PRO A O 1
ATOM 1698 N N . ASP A 1 218 ? -16.570 -4.623 -12.726 1.00 98.12 218 ASP A N 1
ATOM 1699 C CA . ASP A 1 218 ? -16.142 -5.998 -12.442 1.00 98.12 218 ASP A CA 1
ATOM 1700 C C . ASP A 1 218 ? -14.654 -6.132 -12.066 1.00 98.12 218 ASP A C 1
ATOM 1702 O O . ASP A 1 218 ? -14.200 -7.231 -11.736 1.00 98.12 218 ASP A O 1
ATOM 1706 N N . MET A 1 219 ? -13.906 -5.026 -12.104 1.00 98.75 219 MET A N 1
ATOM 1707 C CA . MET A 1 219 ? -12.494 -4.942 -11.725 1.00 98.75 219 MET A CA 1
ATOM 1708 C C . MET A 1 219 ? -12.346 -4.244 -10.376 1.00 98.75 219 MET A C 1
ATOM 1710 O O . MET A 1 219 ? -13.093 -3.313 -10.084 1.00 98.75 219 MET A O 1
ATOM 1714 N N . ASN A 1 220 ? -11.351 -4.650 -9.589 1.00 98.88 220 ASN A N 1
ATOM 1715 C CA . ASN A 1 220 ? -11.042 -4.070 -8.284 1.00 98.88 220 ASN A CA 1
ATOM 1716 C C . ASN A 1 220 ? -9.847 -3.117 -8.386 1.00 98.88 220 ASN A C 1
ATOM 1718 O O . ASN A 1 220 ? -8.781 -3.498 -8.874 1.00 98.88 220 ASN A O 1
ATOM 1722 N N . PHE A 1 221 ? -10.000 -1.907 -7.856 1.00 98.88 221 PHE A N 1
ATOM 1723 C CA . PHE A 1 221 ? -8.980 -0.861 -7.857 1.00 98.88 221 PHE A CA 1
ATOM 1724 C C . PHE A 1 221 ? -8.485 -0.613 -6.434 1.00 98.88 221 PHE A C 1
ATOM 1726 O O . PHE A 1 221 ? -9.187 -0.011 -5.623 1.00 98.88 221 PHE A O 1
ATOM 1733 N N . LEU A 1 222 ? -7.279 -1.088 -6.124 1.00 98.81 222 LEU A N 1
ATOM 1734 C CA . LEU A 1 222 ? -6.641 -0.924 -4.820 1.00 98.81 222 LEU A CA 1
ATOM 1735 C C . LEU A 1 222 ? -5.722 0.297 -4.866 1.00 98.81 222 LEU A C 1
ATOM 1737 O O . LEU A 1 222 ? -4.699 0.299 -5.551 1.00 98.81 222 LEU A O 1
ATOM 1741 N N . ILE A 1 223 ? -6.103 1.354 -4.157 1.00 98.75 223 ILE A N 1
ATOM 1742 C CA . ILE A 1 223 ? -5.448 2.659 -4.200 1.00 98.75 223 ILE A CA 1
ATOM 1743 C C . ILE A 1 223 ? -4.424 2.733 -3.081 1.00 98.75 223 ILE A C 1
ATOM 1745 O O . ILE A 1 223 ? -4.765 2.986 -1.925 1.00 98.75 223 ILE A O 1
ATOM 1749 N N . TYR A 1 224 ? -3.172 2.477 -3.443 1.00 98.19 224 TYR A N 1
ATOM 1750 C CA . TYR A 1 224 ? -2.070 2.387 -2.491 1.0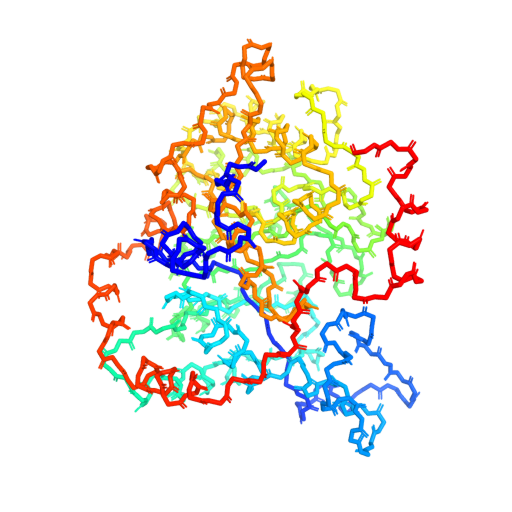0 98.19 224 TYR A CA 1
ATOM 1751 C C . TYR A 1 224 ? -1.757 3.763 -1.955 1.00 98.19 224 TYR A C 1
ATOM 1753 O O . TYR A 1 224 ? -1.695 4.711 -2.740 1.00 98.19 224 TYR A O 1
ATOM 1761 N N . HIS A 1 225 ? -1.595 3.840 -0.636 1.00 97.69 225 HIS A N 1
ATOM 1762 C CA . HIS A 1 225 ? -1.481 5.077 0.139 1.00 97.69 225 HIS A CA 1
ATOM 1763 C C . HIS A 1 225 ? -2.740 5.954 0.140 1.00 97.69 225 HIS A C 1
ATOM 1765 O O . HIS A 1 225 ? -2.714 7.081 0.634 1.00 97.69 225 HIS A O 1
ATOM 1771 N N . SER A 1 226 ? -3.874 5.469 -0.375 1.00 98.00 226 SER A N 1
ATOM 1772 C CA . SER A 1 226 ? -5.166 6.166 -0.309 1.00 98.00 226 SER A CA 1
ATOM 1773 C C . SER A 1 226 ? -5.175 7.593 -0.894 1.00 98.00 226 SER A C 1
ATOM 1775 O O . SER A 1 226 ? -6.076 8.373 -0.594 1.00 98.00 226 SER A O 1
ATOM 1777 N N . GLY A 1 227 ? -4.195 7.962 -1.730 1.00 96.56 227 GLY A N 1
ATOM 1778 C CA . GLY A 1 227 ? -4.041 9.328 -2.243 1.00 96.56 227 GLY A CA 1
ATOM 1779 C C . GLY A 1 227 ? -3.316 10.304 -1.308 1.00 96.56 227 GLY A C 1
ATOM 1780 O O . GLY A 1 227 ? -3.138 11.456 -1.688 1.00 96.56 227 GLY A O 1
ATOM 1781 N N . TYR A 1 228 ? -2.881 9.872 -0.121 1.00 96.31 228 TYR A N 1
ATOM 1782 C CA . TYR A 1 228 ? -2.245 10.711 0.902 1.00 96.31 228 TYR A CA 1
ATOM 1783 C C . TYR A 1 228 ? -0.986 11.432 0.405 1.00 96.31 228 TYR A C 1
ATOM 1785 O O . TYR A 1 228 ? -0.170 10.863 -0.321 1.00 96.31 228 TYR A O 1
ATOM 1793 N N . VAL A 1 229 ? -0.783 12.670 0.856 1.00 94.38 229 VAL A N 1
ATOM 1794 C CA . VAL A 1 229 ? 0.389 13.483 0.510 1.00 94.38 229 VAL A CA 1
ATOM 1795 C C . VAL A 1 229 ? 1.224 13.729 1.760 1.00 94.38 229 VAL A C 1
ATOM 1797 O O . VAL A 1 229 ? 0.795 14.395 2.698 1.00 94.38 229 VAL A O 1
ATOM 1800 N N . ALA A 1 230 ? 2.445 13.193 1.772 1.00 89.31 230 ALA A N 1
ATOM 1801 C CA . ALA A 1 230 ? 3.336 13.327 2.916 1.00 89.31 230 ALA A CA 1
ATOM 1802 C C . ALA A 1 230 ? 3.683 14.797 3.199 1.00 89.31 230 ALA A C 1
ATOM 1804 O O . ALA A 1 230 ? 4.096 15.534 2.306 1.00 89.31 230 ALA A O 1
ATOM 1805 N N . GLY A 1 231 ? 3.575 15.189 4.470 1.00 84.50 231 GLY A N 1
ATOM 1806 C CA . GLY A 1 231 ? 3.872 16.550 4.925 1.00 84.50 231 GLY A CA 1
ATOM 1807 C C . GLY A 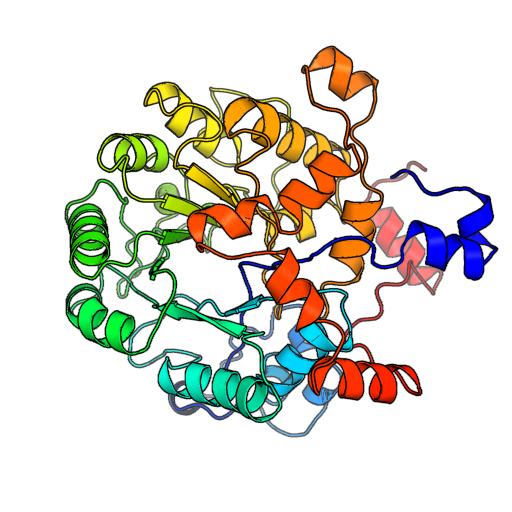1 231 ? 2.702 17.527 4.810 1.00 84.50 231 GLY A C 1
ATOM 1808 O O . GLY A 1 231 ? 2.892 18.696 5.126 1.00 84.50 231 GLY A O 1
ATOM 1809 N N . GLN A 1 232 ? 1.526 17.061 4.382 1.00 87.38 232 GLN A N 1
ATOM 1810 C CA . GLN A 1 232 ? 0.276 17.813 4.447 1.00 87.38 232 GLN A CA 1
ATOM 1811 C C . GLN A 1 232 ? -0.638 17.196 5.505 1.00 87.38 232 GLN A C 1
ATOM 1813 O O . GLN A 1 232 ? -0.804 15.976 5.541 1.00 87.38 232 GLN A O 1
ATOM 1818 N N . ASP A 1 233 ? -1.257 18.042 6.321 1.00 89.50 233 ASP A N 1
ATOM 1819 C CA . ASP A 1 233 ? -2.196 17.588 7.344 1.00 89.50 233 ASP A CA 1
ATOM 1820 C C . ASP A 1 233 ? -3.508 17.114 6.700 1.00 89.50 233 ASP A C 1
ATOM 1822 O O . ASP A 1 233 ? -3.979 17.652 5.682 1.00 89.50 233 ASP A O 1
ATOM 1826 N N . GLU A 1 234 ? -4.121 16.105 7.315 1.00 94.69 234 GLU A N 1
ATOM 1827 C CA . GLU A 1 234 ? -5.423 15.584 6.919 1.00 94.69 234 GLU A CA 1
ATOM 1828 C C . GLU A 1 234 ? -6.503 16.143 7.848 1.00 94.69 234 GLU A C 1
ATOM 1830 O O . GLU A 1 234 ? -6.458 16.007 9.067 1.00 94.69 234 GLU A O 1
ATOM 1835 N N . GLY A 1 235 ? -7.502 16.786 7.251 1.00 95.81 235 GLY A N 1
ATOM 1836 C CA . GLY A 1 235 ? -8.639 17.367 7.957 1.00 95.81 235 GLY A CA 1
ATOM 1837 C C . GLY A 1 235 ? -9.951 16.649 7.642 1.00 95.81 235 GLY A C 1
ATOM 1838 O O . GLY A 1 235 ? -9.963 15.632 6.930 1.00 95.81 235 GLY A O 1
ATOM 1839 N N . PRO A 1 236 ? -11.086 17.187 8.127 1.00 96.94 236 PRO A N 1
ATOM 1840 C CA . PRO A 1 236 ? -12.389 16.739 7.659 1.00 96.94 236 PRO A CA 1
ATOM 1841 C C . PRO A 1 236 ? -12.473 16.873 6.137 1.00 96.94 236 PRO A C 1
ATOM 1843 O O . PRO A 1 236 ? -11.845 17.757 5.561 1.00 96.94 236 PRO A O 1
ATOM 1846 N N . TYR A 1 237 ? -13.254 15.993 5.505 1.00 97.94 237 TYR A N 1
ATOM 1847 C CA . TYR A 1 237 ? -13.370 15.951 4.048 1.00 97.94 237 TYR A CA 1
ATOM 1848 C C . TYR A 1 237 ? -13.716 17.330 3.468 1.00 97.94 237 TYR A C 1
ATOM 1850 O O . TYR A 1 237 ? -14.770 17.887 3.789 1.00 97.94 237 TYR A O 1
ATOM 1858 N N . ASP A 1 238 ? -12.845 17.844 2.597 1.00 97.50 238 ASP A N 1
ATOM 1859 C CA . ASP A 1 238 ? -13.059 19.080 1.852 1.00 97.50 238 ASP A CA 1
ATOM 1860 C C . ASP A 1 238 ? -13.154 18.791 0.340 1.00 97.50 238 ASP A C 1
ATOM 1862 O O . ASP A 1 238 ? -12.144 18.479 -0.296 1.00 97.50 238 ASP A O 1
ATOM 1866 N N . PRO A 1 239 ? -14.333 18.956 -0.295 1.00 96.12 239 PRO A N 1
ATOM 1867 C CA . PRO A 1 239 ? -14.498 18.735 -1.734 1.00 96.12 239 PRO A CA 1
ATOM 1868 C C . PRO A 1 239 ? -13.706 19.718 -2.615 1.00 96.12 239 PRO A C 1
ATOM 1870 O O . PRO A 1 239 ? -13.670 19.549 -3.838 1.00 96.12 239 PRO A O 1
ATOM 1873 N N . LYS A 1 240 ? -13.124 20.780 -2.036 1.00 96.06 240 LYS A N 1
ATOM 1874 C CA . LYS A 1 240 ? -12.259 21.732 -2.745 1.00 96.06 240 LYS A CA 1
ATOM 1875 C C . LYS A 1 240 ? -10.805 21.270 -2.808 1.00 96.06 240 LYS A C 1
ATOM 1877 O O . LYS A 1 240 ? -10.080 21.756 -3.677 1.00 96.06 240 LYS A O 1
ATOM 1882 N N . ARG A 1 241 ? -10.368 20.356 -1.932 1.00 94.44 241 ARG A N 1
ATOM 1883 C CA . ARG A 1 241 ? -9.015 19.792 -1.999 1.00 94.44 241 ARG A CA 1
ATOM 1884 C C . ARG A 1 241 ? -8.908 18.864 -3.205 1.00 94.44 241 ARG A C 1
ATOM 1886 O O . ARG A 1 241 ? -9.700 17.945 -3.393 1.00 94.44 241 ARG A O 1
ATOM 1893 N N . THR A 1 242 ? -7.922 19.142 -4.050 1.00 91.81 242 THR A N 1
ATOM 1894 C CA . THR A 1 242 ? -7.688 18.429 -5.314 1.00 91.81 242 THR A CA 1
ATOM 1895 C C . THR A 1 242 ? -6.568 17.393 -5.227 1.00 91.81 242 THR A C 1
ATOM 1897 O O . THR A 1 242 ? -6.329 16.687 -6.207 1.00 91.81 242 THR A O 1
ATOM 1900 N N . ASP A 1 243 ? -5.924 17.255 -4.064 1.00 91.38 243 ASP A N 1
ATOM 1901 C CA . ASP A 1 243 ? -4.990 16.173 -3.738 1.00 91.38 243 ASP A CA 1
ATOM 1902 C C . ASP A 1 243 ? -5.372 15.459 -2.431 1.00 91.38 243 ASP A C 1
ATOM 1904 O O . ASP A 1 243 ? -6.431 15.718 -1.849 1.00 91.38 243 ASP A O 1
ATOM 1908 N N . GLY A 1 244 ? -4.517 14.534 -1.994 1.00 94.88 244 GLY A N 1
ATOM 1909 C CA . GLY A 1 244 ? -4.690 13.863 -0.717 1.00 94.88 244 GLY A CA 1
ATOM 1910 C C . GLY A 1 244 ? -5.799 12.821 -0.765 1.00 94.88 244 GLY A C 1
ATOM 1911 O O . GLY A 1 244 ? -6.337 12.460 -1.822 1.00 94.88 244 GLY A O 1
ATOM 1912 N N . VAL A 1 245 ? -6.191 12.367 0.421 1.00 97.88 245 VAL A N 1
ATOM 1913 C CA . VAL A 1 245 ? -7.319 11.439 0.566 1.00 97.88 245 VAL A CA 1
ATOM 1914 C C . VAL A 1 245 ? -8.634 12.071 0.067 1.00 97.88 245 VAL A C 1
ATOM 1916 O O . VAL A 1 245 ? -9.509 11.373 -0.450 1.00 97.88 245 VAL A O 1
ATOM 1919 N N . ASP A 1 246 ? -8.762 13.401 0.133 1.00 98.12 246 ASP A N 1
ATOM 1920 C CA . ASP A 1 246 ? -9.944 14.128 -0.352 1.00 98.12 246 ASP A CA 1
ATOM 1921 C C . ASP A 1 246 ? -10.123 14.033 -1.866 1.00 98.12 246 ASP A C 1
ATOM 1923 O O . ASP A 1 246 ? -11.256 13.906 -2.337 1.00 98.12 246 ASP A O 1
ATOM 1927 N N . ALA A 1 247 ? -9.036 14.012 -2.641 1.00 97.88 247 ALA A N 1
ATOM 1928 C CA . ALA A 1 247 ? -9.118 13.813 -4.085 1.00 97.88 247 ALA A CA 1
ATOM 1929 C C . ALA A 1 247 ? -9.657 12.426 -4.450 1.00 97.88 247 ALA A C 1
ATOM 1931 O O . ALA A 1 247 ? -10.442 12.300 -5.393 1.00 97.88 247 ALA A O 1
ATOM 1932 N N . LEU A 1 248 ? -9.269 11.387 -3.698 1.00 98.62 248 LEU A N 1
ATOM 1933 C CA . LEU A 1 248 ? -9.796 10.034 -3.886 1.00 98.62 248 LEU A CA 1
ATOM 1934 C C . LEU A 1 248 ? -11.298 9.995 -3.596 1.00 98.62 248 LEU A C 1
ATOM 1936 O O . LEU A 1 248 ? -12.073 9.523 -4.429 1.00 98.62 248 LEU A O 1
ATOM 1940 N N . ILE A 1 249 ? -11.711 10.553 -2.456 1.00 98.69 249 ILE A N 1
ATOM 1941 C CA . ILE A 1 249 ? -13.121 10.627 -2.057 1.00 98.69 249 ILE A CA 1
ATOM 1942 C C . ILE A 1 249 ? -13.936 11.426 -3.077 1.00 98.69 249 ILE A C 1
ATOM 1944 O O . ILE A 1 249 ? -14.975 10.969 -3.551 1.00 98.69 249 ILE A O 1
ATOM 1948 N N . THR A 1 250 ? -13.440 12.593 -3.481 1.00 98.69 250 THR A N 1
ATOM 1949 C CA . THR A 1 250 ? -14.089 13.439 -4.487 1.00 98.69 250 THR A CA 1
ATOM 1950 C C . THR A 1 250 ? -14.264 12.691 -5.806 1.00 98.69 250 THR A C 1
ATOM 1952 O O . THR A 1 250 ? -15.319 12.794 -6.432 1.00 98.69 250 THR A O 1
ATOM 1955 N N . SER A 1 251 ? -13.255 11.926 -6.232 1.00 98.69 251 SER A N 1
ATOM 1956 C CA . SER A 1 251 ? -13.305 11.165 -7.481 1.00 98.69 251 SER A CA 1
ATOM 1957 C C . SER A 1 251 ? -14.403 10.096 -7.463 1.00 98.69 251 SER A C 1
ATOM 1959 O O . SER A 1 251 ? -15.210 10.038 -8.398 1.00 98.69 251 SER A O 1
ATOM 1961 N N . VAL A 1 252 ? -14.494 9.293 -6.393 1.00 98.69 252 VAL A N 1
ATOM 1962 C CA . VAL A 1 252 ? -15.524 8.241 -6.283 1.00 98.69 252 VAL A CA 1
ATOM 1963 C C . VAL A 1 252 ? -16.931 8.822 -6.147 1.00 98.69 252 VAL A C 1
ATOM 1965 O O . VAL A 1 252 ? -17.850 8.331 -6.803 1.00 98.69 252 VAL A O 1
ATOM 1968 N N . LEU A 1 253 ? -17.090 9.912 -5.386 1.00 98.50 253 LEU A N 1
ATOM 1969 C CA . LEU A 1 253 ? -18.379 10.581 -5.200 1.00 98.50 253 LEU A CA 1
ATOM 1970 C C . LEU A 1 253 ? -18.889 11.191 -6.508 1.00 98.50 253 LEU A C 1
ATOM 1972 O O . LEU A 1 253 ? -20.038 10.974 -6.870 1.00 98.50 253 LEU A O 1
ATOM 1976 N N . LYS A 1 254 ? -18.034 11.901 -7.256 1.00 98.38 254 LYS A N 1
ATOM 1977 C CA . LYS A 1 254 ? -18.413 12.496 -8.553 1.00 98.38 254 LYS A CA 1
ATOM 1978 C C . LYS A 1 254 ? -18.747 11.462 -9.628 1.00 98.38 254 LYS A C 1
ATOM 1980 O O . LYS A 1 254 ? -19.376 11.813 -10.619 1.00 98.38 254 LYS A O 1
ATOM 1985 N N . SER A 1 255 ? -18.299 10.222 -9.452 1.00 98.62 255 SER A N 1
ATOM 1986 C CA . SER A 1 255 ? -18.502 9.134 -10.415 1.00 98.62 255 SER A CA 1
ATOM 1987 C C . SER A 1 255 ? -19.619 8.171 -10.004 1.00 98.62 255 SER A C 1
ATOM 1989 O O . SER A 1 255 ? -19.814 7.138 -10.652 1.00 98.62 255 SER A O 1
ATOM 1991 N N . ASP A 1 256 ? -20.336 8.472 -8.915 1.00 98.06 256 ASP A N 1
ATOM 1992 C CA . ASP A 1 256 ? -21.361 7.610 -8.323 1.00 98.06 256 ASP A CA 1
ATOM 1993 C C . ASP A 1 256 ? -20.863 6.170 -8.098 1.00 98.06 256 ASP A C 1
ATOM 1995 O O . ASP A 1 256 ? -21.561 5.190 -8.404 1.00 98.06 256 ASP A O 1
ATOM 1999 N N . VAL A 1 257 ? -19.623 6.031 -7.618 1.00 98.50 257 VAL A N 1
ATOM 2000 C CA . VAL A 1 257 ? -19.082 4.760 -7.126 1.00 98.50 257 VAL A CA 1
ATOM 2001 C C . VAL A 1 257 ? -19.486 4.641 -5.662 1.00 98.50 257 VAL A C 1
ATOM 2003 O O . VAL A 1 257 ? -19.134 5.478 -4.833 1.00 98.50 257 VAL A O 1
ATOM 2006 N N . ARG A 1 258 ? -20.282 3.618 -5.348 1.00 97.69 258 ARG A N 1
ATOM 2007 C CA . ARG A 1 258 ? -20.824 3.431 -3.998 1.00 97.69 258 ARG A CA 1
ATOM 2008 C C . ARG A 1 258 ? -19.713 3.013 -3.022 1.00 97.69 258 ARG A C 1
ATOM 2010 O O . ARG A 1 258 ? -18.795 2.303 -3.439 1.00 97.69 258 ARG A O 1
ATOM 2017 N N . PRO A 1 259 ? -19.829 3.361 -1.728 1.00 98.00 259 PRO A N 1
ATOM 2018 C CA . PRO A 1 259 ? -18.997 2.759 -0.693 1.00 98.00 259 PRO A CA 1
ATOM 2019 C C . PRO A 1 259 ? -19.100 1.227 -0.719 1.00 98.00 259 PRO A C 1
ATOM 2021 O O . PRO A 1 259 ? -20.147 0.685 -1.084 1.00 98.00 259 PRO A O 1
ATOM 2024 N N . ASN A 1 260 ? -18.037 0.533 -0.308 1.00 98.19 260 ASN A N 1
ATOM 2025 C CA . ASN A 1 260 ? -17.943 -0.934 -0.301 1.00 98.19 260 ASN A CA 1
ATOM 2026 C C . ASN A 1 260 ? -18.143 -1.586 -1.689 1.00 98.19 260 ASN A C 1
ATOM 2028 O O . ASN A 1 260 ? -18.587 -2.730 -1.781 1.00 98.19 260 ASN A O 1
ATOM 2032 N N . SER A 1 261 ? -17.862 -0.846 -2.771 1.00 97.69 261 SER A N 1
ATOM 2033 C CA . SER A 1 261 ? -17.894 -1.343 -4.154 1.00 97.69 261 SER A CA 1
ATOM 2034 C C . SER A 1 261 ? -16.501 -1.836 -4.573 1.00 97.69 261 SER A C 1
ATOM 2036 O O . SER A 1 261 ? -15.885 -2.633 -3.875 1.00 97.69 261 SER A O 1
ATOM 2038 N N . ASN A 1 262 ? -15.973 -1.354 -5.695 1.00 98.56 262 ASN A N 1
ATOM 2039 C CA . ASN A 1 262 ? -14.772 -1.870 -6.342 1.00 98.56 262 ASN A CA 1
ATOM 2040 C C . ASN A 1 262 ? -13.555 -0.932 -6.241 1.00 98.56 262 ASN A C 1
ATOM 2042 O O . ASN A 1 262 ? -12.556 -1.146 -6.923 1.00 98.56 262 ASN A O 1
ATOM 2046 N N . VAL A 1 263 ? -13.624 0.100 -5.395 1.00 98.88 263 VAL A N 1
ATOM 2047 C CA . VAL A 1 263 ? -12.482 0.953 -5.032 1.00 98.88 263 VAL A CA 1
ATOM 2048 C C . VAL A 1 263 ? -12.111 0.675 -3.586 1.00 98.88 263 VAL A C 1
ATOM 2050 O O . VAL A 1 263 ? -12.966 0.755 -2.704 1.00 98.88 263 VAL A O 1
ATOM 2053 N N . TYR A 1 264 ? -10.841 0.368 -3.361 1.00 98.88 264 TYR A N 1
ATOM 2054 C CA . TYR A 1 264 ? -10.274 0.048 -2.061 1.00 98.88 264 TYR A CA 1
ATOM 2055 C C . TYR A 1 264 ? -9.204 1.074 -1.697 1.00 98.88 264 TYR A C 1
ATOM 2057 O O . TYR A 1 264 ? -8.361 1.407 -2.526 1.00 98.88 264 TYR A O 1
ATOM 2065 N N . ALA A 1 265 ? -9.224 1.564 -0.464 1.00 98.75 265 ALA A N 1
ATOM 2066 C CA . ALA A 1 265 ? -8.232 2.492 0.063 1.00 98.75 265 ALA A CA 1
ATOM 2067 C C . ALA A 1 265 ? -7.218 1.718 0.903 1.00 98.75 265 ALA A C 1
ATOM 2069 O O . ALA A 1 265 ? -7.568 1.161 1.939 1.00 98.75 265 ALA A O 1
ATOM 2070 N N . GLU A 1 266 ? -5.979 1.639 0.437 1.00 98.44 266 GLU A N 1
ATOM 2071 C CA . GLU A 1 266 ? -4.905 0.921 1.116 1.00 98.44 266 GLU A CA 1
ATOM 2072 C C . GLU A 1 266 ? -4.058 1.908 1.935 1.00 98.44 266 GLU A C 1
ATOM 2074 O O . GLU A 1 266 ? -3.853 3.061 1.531 1.00 98.44 266 GLU A O 1
ATOM 2079 N N . LEU A 1 267 ? -3.657 1.487 3.138 1.00 97.62 267 LEU A N 1
ATOM 2080 C CA . LEU A 1 267 ? -3.000 2.357 4.108 1.00 97.62 267 LEU A CA 1
ATOM 2081 C C . LEU A 1 267 ? -1.492 2.513 3.866 1.00 97.62 267 LEU A C 1
ATOM 2083 O O . LEU A 1 267 ? -1.018 3.640 3.803 1.00 97.62 267 LEU A O 1
ATOM 2087 N N . GLY A 1 268 ? -0.722 1.441 3.738 1.00 94.44 268 GLY A N 1
ATOM 2088 C CA . GLY A 1 268 ? 0.716 1.470 3.473 1.00 94.44 268 GLY A CA 1
ATOM 2089 C C . GLY A 1 268 ? 1.470 2.496 4.320 1.00 94.44 268 GLY A C 1
ATOM 2090 O O . GLY A 1 268 ? 1.196 2.741 5.500 1.00 94.44 268 GLY A O 1
ATOM 2091 N N . SER A 1 269 ? 2.360 3.216 3.644 1.00 94.12 269 SER A N 1
ATOM 2092 C CA . SER A 1 269 ? 3.071 4.376 4.179 1.00 94.12 269 SER A CA 1
ATOM 2093 C C . SER A 1 269 ? 2.166 5.497 4.732 1.00 94.12 269 SER A C 1
ATOM 2095 O O . SER A 1 269 ? 2.610 6.264 5.587 1.00 94.12 269 SER A O 1
ATOM 2097 N N . THR A 1 270 ? 0.897 5.614 4.319 1.00 95.00 270 THR A N 1
ATOM 2098 C CA . THR A 1 270 ? -0.050 6.603 4.877 1.00 95.00 270 THR A CA 1
ATOM 2099 C C . THR A 1 270 ? -0.244 6.391 6.363 1.00 95.00 270 THR A C 1
ATOM 2101 O O . THR A 1 270 ? -0.131 7.344 7.135 1.00 95.00 270 THR A O 1
ATOM 2104 N N . TRP A 1 271 ? -0.461 5.143 6.789 1.00 95.44 271 TRP A N 1
ATOM 2105 C CA . TRP A 1 271 ? -0.578 4.847 8.213 1.00 95.44 271 TRP A CA 1
ATOM 2106 C C . TRP A 1 271 ? 0.732 5.140 8.943 1.00 95.44 271 TRP A C 1
ATOM 2108 O O . TRP A 1 271 ? 0.714 5.866 9.937 1.00 95.44 271 TRP A O 1
ATOM 2118 N N . ARG A 1 272 ? 1.875 4.703 8.394 1.00 91.31 272 ARG A N 1
ATOM 2119 C CA . ARG A 1 272 ? 3.205 4.972 8.965 1.00 91.31 272 ARG A CA 1
ATOM 2120 C C . ARG A 1 272 ? 3.464 6.454 9.237 1.00 91.31 272 ARG A C 1
ATOM 2122 O O . ARG A 1 272 ? 4.103 6.785 10.244 1.00 91.31 272 ARG A O 1
ATOM 2129 N N . PHE A 1 273 ? 3.057 7.331 8.318 1.00 89.94 273 PHE A N 1
ATOM 2130 C CA . PHE A 1 273 ? 3.274 8.770 8.437 1.00 89.94 273 PHE A CA 1
ATOM 2131 C C . PHE A 1 273 ? 2.273 9.438 9.371 1.00 89.94 273 PHE A C 1
ATOM 2133 O O . PHE A 1 273 ? 2.688 10.287 10.157 1.00 89.94 273 PHE A O 1
ATOM 2140 N N . LEU A 1 274 ? 0.997 9.058 9.302 1.00 89.19 274 LEU A N 1
ATOM 2141 C CA . LEU A 1 274 ? -0.056 9.668 10.106 1.00 89.19 274 LEU A CA 1
ATOM 2142 C C . LEU A 1 274 ? 0.017 9.218 11.567 1.00 89.19 274 LEU A C 1
ATOM 2144 O O . LEU A 1 274 ? 0.137 10.049 12.462 1.00 89.19 274 LEU A O 1
ATOM 2148 N N . SER A 1 275 ? 0.024 7.909 11.829 1.00 81.62 275 SER A N 1
ATOM 2149 C CA . SER A 1 275 ? -0.100 7.375 13.192 1.00 81.62 275 SER A CA 1
ATOM 2150 C C . SER A 1 275 ? 1.058 7.766 14.105 1.00 81.62 275 SER A C 1
ATOM 2152 O O . SER A 1 275 ? 0.870 7.959 15.303 1.00 81.62 275 SER A O 1
ATOM 2154 N N . MET A 1 276 ? 2.257 7.883 13.532 1.00 72.56 276 MET A N 1
ATOM 2155 C CA . MET A 1 276 ? 3.489 8.144 14.274 1.00 72.56 276 MET A CA 1
ATOM 2156 C C . MET A 1 276 ? 3.807 9.634 14.406 1.00 72.56 276 MET A C 1
ATOM 2158 O O . MET A 1 276 ? 4.787 9.975 15.068 1.00 72.56 276 MET A O 1
ATOM 2162 N N . ARG A 1 277 ? 3.052 10.523 13.744 1.00 77.06 277 ARG A N 1
ATOM 2163 C CA . ARG A 1 277 ? 3.336 11.968 13.747 1.00 77.06 277 ARG A CA 1
ATOM 2164 C C . ARG A 1 277 ? 2.158 12.825 14.175 1.00 77.06 277 ARG A C 1
ATOM 2166 O O . ARG A 1 277 ? 2.364 13.753 14.949 1.00 77.06 277 ARG A O 1
ATOM 2173 N N . ASP A 1 278 ? 0.970 12.512 13.673 1.00 86.00 278 ASP A N 1
ATOM 2174 C CA . ASP A 1 278 ? -0.242 13.294 13.884 1.00 86.00 278 ASP A CA 1
ATOM 2175 C C . ASP A 1 278 ? -1.474 12.370 13.993 1.00 86.00 278 ASP A C 1
ATOM 2177 O O . ASP A 1 278 ? -2.132 12.051 12.993 1.00 86.00 278 ASP A O 1
ATOM 2181 N N . PRO A 1 279 ? -1.814 11.934 15.221 1.00 89.94 279 PRO A N 1
ATOM 2182 C CA . PRO A 1 279 ? -2.991 11.111 15.478 1.00 89.94 279 PRO A CA 1
ATOM 2183 C C . PRO A 1 279 ? -4.321 11.775 15.089 1.00 89.94 279 PRO A C 1
ATOM 2185 O O . PRO A 1 279 ? -5.287 11.062 14.812 1.00 89.94 279 PRO A O 1
ATOM 2188 N N . THR A 1 280 ? -4.389 13.110 15.046 1.00 93.00 280 THR A N 1
ATOM 2189 C CA . THR A 1 280 ? -5.598 13.844 14.644 1.00 93.00 280 THR A CA 1
ATOM 2190 C C . THR A 1 280 ? -5.791 13.750 13.136 1.00 93.00 280 THR A C 1
ATOM 2192 O O . THR A 1 280 ? -6.874 13.374 12.681 1.00 93.00 280 THR A O 1
ATOM 2195 N N . SER A 1 281 ? -4.730 13.974 12.355 1.00 95.38 281 SER A N 1
ATOM 2196 C CA . SER A 1 281 ? -4.758 13.708 10.911 1.00 95.38 281 SER A CA 1
ATOM 2197 C C . SER A 1 281 ? -5.054 12.236 10.612 1.00 95.38 281 SER A C 1
ATOM 2199 O O . SER A 1 281 ? -5.843 11.932 9.716 1.00 95.38 281 SER A O 1
ATOM 2201 N N . ALA A 1 282 ? -4.507 11.303 11.403 1.00 96.38 282 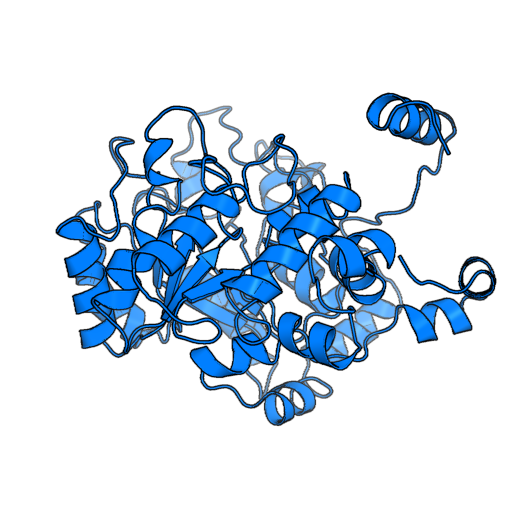ALA A N 1
ATOM 2202 C CA . ALA A 1 282 ? -4.835 9.880 11.292 1.00 96.38 282 ALA A CA 1
ATOM 2203 C C . ALA A 1 282 ? -6.337 9.610 11.500 1.00 96.38 282 ALA A C 1
ATOM 2205 O O . ALA A 1 282 ? -6.946 8.853 10.739 1.00 96.38 282 ALA A O 1
ATOM 2206 N N . ALA A 1 283 ? -6.947 10.258 12.499 1.00 97.44 283 ALA A N 1
ATOM 2207 C CA . ALA A 1 283 ? -8.369 10.136 12.805 1.00 97.44 283 ALA A CA 1
ATOM 2208 C C . ALA A 1 283 ? -9.243 10.673 11.669 1.00 97.44 283 ALA A C 1
ATOM 2210 O O . ALA A 1 283 ? -10.204 10.013 11.267 1.00 97.44 283 ALA A O 1
ATOM 2211 N N . HIS A 1 284 ? -8.880 11.828 11.112 1.00 98.00 284 HIS A N 1
ATOM 2212 C CA . HIS A 1 284 ? -9.566 12.401 9.962 1.00 98.00 284 HIS A CA 1
ATOM 2213 C C . HIS A 1 284 ? -9.452 11.520 8.722 1.00 98.00 284 HIS A C 1
ATOM 2215 O O . HIS A 1 284 ? -10.483 11.202 8.130 1.00 98.00 284 HIS A O 1
ATOM 2221 N N . ALA A 1 285 ? -8.238 11.090 8.361 1.00 97.81 285 ALA A N 1
ATOM 2222 C CA . ALA A 1 285 ? -7.980 10.234 7.207 1.00 97.81 285 ALA A CA 1
ATOM 2223 C C . ALA A 1 285 ? -8.767 8.921 7.278 1.00 97.81 285 ALA A C 1
ATOM 2225 O O . ALA A 1 285 ? -9.533 8.616 6.365 1.00 97.81 285 ALA A O 1
ATOM 2226 N N . LEU A 1 286 ? -8.653 8.176 8.379 1.00 98.44 286 LEU A N 1
ATOM 2227 C CA . LEU A 1 286 ? -9.397 6.928 8.555 1.00 98.44 286 LEU A CA 1
ATOM 2228 C C . LEU A 1 286 ? -10.908 7.172 8.603 1.00 98.44 286 LEU A C 1
ATOM 2230 O O . LEU A 1 286 ? -11.662 6.499 7.902 1.00 98.44 286 LEU A O 1
ATOM 2234 N N . GLY A 1 287 ? -11.358 8.171 9.367 1.00 98.44 287 GLY A N 1
ATOM 2235 C CA . GLY A 1 287 ? -12.774 8.491 9.520 1.00 98.44 287 GLY A CA 1
ATOM 2236 C C . GLY A 1 287 ? -13.471 8.786 8.190 1.00 98.44 287 GLY A C 1
ATOM 2237 O O . GLY A 1 287 ? -14.552 8.255 7.920 1.00 98.44 287 GLY A O 1
ATOM 2238 N N . LYS A 1 288 ? -12.844 9.583 7.316 1.00 98.00 288 LYS A N 1
ATOM 2239 C CA . LYS A 1 288 ? -13.406 9.883 5.991 1.00 98.00 288 LYS A CA 1
ATOM 2240 C C . LYS A 1 288 ? -13.288 8.712 5.013 1.00 98.00 288 LYS A C 1
ATOM 2242 O O . LYS A 1 288 ? -14.219 8.500 4.237 1.00 98.00 288 LYS A O 1
ATOM 2247 N N . LEU A 1 289 ? -12.222 7.910 5.082 1.00 98.75 289 LEU A N 1
ATOM 2248 C CA . LEU A 1 289 ? -12.114 6.678 4.295 1.00 98.75 289 LEU A CA 1
ATOM 2249 C C . LEU A 1 289 ? -13.243 5.699 4.638 1.00 98.75 289 LEU A C 1
ATOM 2251 O O . LEU A 1 289 ? -13.959 5.263 3.737 1.00 98.75 289 LEU A O 1
ATOM 2255 N N . PHE A 1 290 ? -13.486 5.425 5.922 1.00 98.75 290 PHE A N 1
ATOM 2256 C CA . PHE A 1 290 ? -14.581 4.544 6.340 1.00 98.75 290 PHE A CA 1
ATOM 2257 C C . PHE A 1 290 ? -15.951 5.058 5.902 1.00 98.75 290 PHE A C 1
ATOM 2259 O O . PHE A 1 290 ? -16.796 4.273 5.479 1.00 98.75 290 PHE A O 1
ATOM 2266 N N . ARG A 1 291 ? -16.167 6.375 5.955 1.00 97.81 291 ARG A N 1
ATOM 2267 C CA . ARG A 1 291 ? -17.442 6.986 5.569 1.00 97.81 291 ARG A CA 1
ATOM 2268 C C . ARG A 1 291 ? -17.698 6.943 4.061 1.00 97.81 291 ARG A C 1
ATOM 2270 O O . ARG A 1 291 ? -18.829 6.702 3.647 1.00 97.81 291 ARG A O 1
ATOM 2277 N N . HIS A 1 292 ? -16.683 7.230 3.248 1.00 9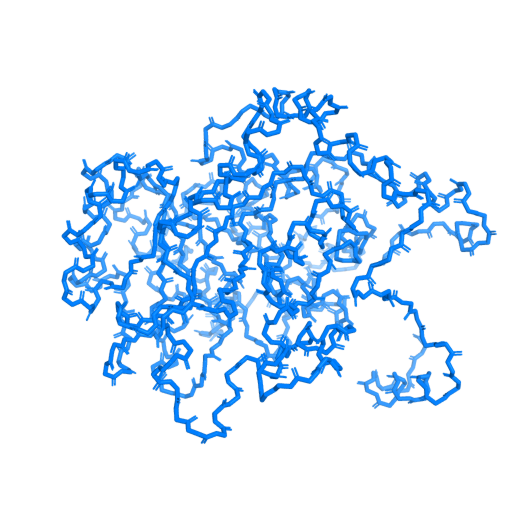8.31 292 HIS A N 1
ATOM 2278 C CA . HIS A 1 292 ? -16.872 7.490 1.817 1.00 98.31 292 HIS A CA 1
ATOM 2279 C C . HIS A 1 292 ? -16.387 6.365 0.901 1.00 98.31 292 HIS A C 1
ATOM 2281 O O . HIS A 1 292 ? -17.002 6.131 -0.136 1.00 98.31 292 HIS A O 1
ATOM 2287 N N . ILE A 1 293 ? -15.317 5.660 1.272 1.00 98.69 293 ILE A N 1
ATOM 2288 C CA . ILE A 1 293 ? -14.864 4.448 0.571 1.00 98.69 293 ILE A CA 1
ATOM 2289 C C . ILE A 1 293 ? -15.581 3.222 1.135 1.00 98.69 293 ILE A C 1
ATOM 2291 O O . ILE A 1 293 ? -15.969 2.333 0.380 1.00 98.69 293 ILE A O 1
ATOM 2295 N N . GLY A 1 294 ? -15.834 3.223 2.445 1.00 98.50 294 GLY A N 1
ATOM 2296 C CA . GLY A 1 294 ? -16.593 2.193 3.141 1.00 98.50 294 GLY A CA 1
ATOM 2297 C C . GLY A 1 294 ? -15.723 1.311 4.037 1.00 98.50 294 GLY A C 1
ATOM 2298 O O . GLY A 1 294 ? -14.577 0.995 3.716 1.00 98.50 294 GLY A O 1
ATOM 2299 N N . GLU A 1 295 ? -16.281 0.900 5.175 1.00 98.50 295 GLU A N 1
ATOM 2300 C CA . GLU A 1 295 ? -15.605 0.063 6.177 1.00 98.50 295 GLU A CA 1
ATOM 2301 C C . GLU A 1 295 ? -15.110 -1.291 5.653 1.00 98.50 295 GLU A C 1
ATOM 2303 O O . GLU A 1 295 ? -14.179 -1.856 6.227 1.00 98.50 295 GLU A O 1
ATOM 2308 N N . ASP A 1 296 ? -15.703 -1.811 4.577 1.00 98.44 296 ASP A N 1
ATOM 2309 C CA . ASP A 1 296 ? -15.325 -3.090 3.970 1.00 98.44 296 ASP A CA 1
ATOM 2310 C C . ASP A 1 296 ? -14.238 -2.948 2.892 1.00 98.44 296 ASP A C 1
ATOM 2312 O O . ASP A 1 296 ? -13.778 -3.955 2.348 1.00 98.44 296 ASP A O 1
ATOM 2316 N N . ASN A 1 297 ? -13.821 -1.713 2.593 1.00 98.62 297 ASN A N 1
ATOM 2317 C CA . ASN A 1 297 ? -12.914 -1.393 1.494 1.00 98.62 297 ASN A CA 1
ATOM 2318 C C . ASN A 1 297 ? -11.667 -0.599 1.923 1.00 98.62 297 ASN A C 1
ATOM 2320 O O . ASN A 1 297 ? -10.913 -0.138 1.068 1.00 98.62 297 ASN A O 1
ATOM 2324 N N . VAL A 1 298 ? -11.409 -0.459 3.224 1.00 98.81 298 VAL A N 1
ATOM 2325 C CA . VAL A 1 298 ? -10.115 0.032 3.729 1.00 98.81 298 VAL A CA 1
ATOM 2326 C C . VAL A 1 298 ? -9.203 -1.165 3.995 1.00 98.81 298 VAL A C 1
ATOM 2328 O O . VAL A 1 298 ? -9.603 -2.091 4.702 1.00 98.81 298 VAL A O 1
ATOM 2331 N N . LEU A 1 299 ? -8.008 -1.173 3.408 1.00 98.81 299 LEU A N 1
ATOM 2332 C CA . LEU A 1 299 ? -7.081 -2.304 3.411 1.00 98.81 299 LEU A CA 1
ATOM 2333 C C . LEU A 1 299 ? -5.829 -2.003 4.227 1.00 98.81 299 LEU A C 1
ATOM 2335 O O . LEU A 1 299 ? -5.247 -0.923 4.115 1.00 98.81 299 LEU A O 1
ATOM 2339 N N . TRP A 1 300 ? -5.389 -2.995 4.995 1.00 98.62 300 TRP A N 1
ATOM 2340 C CA . TRP A 1 300 ? -4.080 -2.978 5.621 1.00 98.62 300 TRP A CA 1
ATOM 2341 C C . TRP A 1 300 ? -2.978 -3.254 4.602 1.00 98.62 300 TRP A C 1
ATOM 2343 O O . TRP A 1 300 ? -3.001 -4.253 3.884 1.00 98.62 300 TRP A O 1
ATOM 2353 N N . GLY A 1 301 ? -1.983 -2.385 4.611 1.00 97.06 301 GLY A N 1
ATOM 2354 C CA . GLY A 1 301 ? -0.660 -2.677 4.104 1.00 97.06 301 GLY A CA 1
ATOM 2355 C C . GLY A 1 301 ? 0.343 -1.771 4.797 1.00 97.06 301 GLY A C 1
ATOM 2356 O O . GLY A 1 301 ? -0.048 -0.806 5.463 1.00 97.06 301 GLY A O 1
ATOM 2357 N N . THR A 1 302 ? 1.624 -2.114 4.723 1.00 94.94 302 THR A N 1
ATOM 2358 C CA . THR A 1 302 ? 2.658 -1.424 5.520 1.00 94.94 302 THR A CA 1
ATOM 2359 C C . THR A 1 302 ? 3.705 -0.721 4.683 1.00 94.94 302 THR A C 1
ATOM 2361 O O . THR A 1 302 ? 4.396 0.159 5.200 1.00 94.94 302 THR A O 1
ATOM 2364 N N . ASP A 1 303 ? 3.823 -1.096 3.407 1.00 93.12 303 ASP A N 1
ATOM 2365 C CA . ASP A 1 303 ? 4.911 -0.664 2.531 1.00 93.12 303 ASP A CA 1
ATOM 2366 C C . ASP A 1 303 ? 6.298 -1.074 3.076 1.00 93.12 303 ASP A C 1
ATOM 2368 O O . ASP A 1 303 ? 7.328 -0.526 2.682 1.00 93.12 303 ASP A O 1
ATOM 2372 N N . SER A 1 304 ? 6.354 -2.051 3.994 1.00 88.31 304 SER A N 1
ATOM 2373 C CA . SER A 1 304 ? 7.609 -2.674 4.430 1.00 88.31 304 SER A CA 1
ATOM 2374 C C . SER A 1 304 ? 8.295 -3.283 3.211 1.00 88.31 304 SER A C 1
ATOM 2376 O O . SER A 1 304 ? 7.648 -3.914 2.400 1.00 88.31 304 SER A O 1
ATOM 2378 N N . ILE A 1 305 ? 9.594 -3.160 2.987 1.00 88.62 305 ILE A N 1
ATOM 2379 C CA . ILE A 1 305 ? 10.671 -3.060 3.970 1.00 88.62 305 ILE A CA 1
ATOM 2380 C C . ILE A 1 305 ? 11.177 -1.644 4.285 1.00 88.62 305 ILE A C 1
ATOM 2382 O O . ILE A 1 305 ? 12.098 -1.500 5.084 1.00 88.62 305 ILE A O 1
ATOM 2386 N N . TRP A 1 306 ? 10.624 -0.570 3.711 1.00 91.50 306 TRP A N 1
ATOM 2387 C CA . TRP A 1 306 ? 11.249 0.767 3.797 1.00 91.50 306 TRP A CA 1
ATOM 2388 C C . TRP A 1 306 ? 11.503 1.265 5.227 1.00 91.50 306 TRP A C 1
ATOM 2390 O O . TRP A 1 306 ? 12.456 2.012 5.473 1.00 91.50 306 TRP A O 1
ATOM 2400 N N . TYR A 1 307 ? 10.685 0.807 6.174 1.00 88.06 307 TYR A N 1
ATOM 2401 C CA . TYR A 1 307 ? 10.727 1.179 7.587 1.00 88.06 307 TYR A CA 1
ATOM 2402 C C . TYR A 1 307 ? 11.135 0.035 8.524 1.00 88.06 307 TYR A C 1
ATOM 2404 O O . TYR A 1 307 ? 11.120 0.243 9.732 1.00 88.06 307 TYR A O 1
ATOM 2412 N N . GLY A 1 308 ? 11.500 -1.128 7.976 1.00 89.50 308 GLY A N 1
ATOM 2413 C CA . GLY A 1 308 ? 11.764 -2.375 8.696 1.00 89.50 308 GLY A CA 1
ATOM 2414 C C . GLY A 1 308 ? 10.493 -3.096 9.138 1.00 89.50 308 GLY A C 1
ATOM 2415 O O . GLY A 1 308 ? 9.472 -3.032 8.439 1.00 89.50 308 GLY A O 1
ATOM 2416 N N . SER A 1 309 ? 10.558 -3.789 10.282 1.00 92.00 309 SER A N 1
ATOM 2417 C CA . SER A 1 309 ? 9.406 -4.507 10.844 1.00 92.00 309 SER A CA 1
ATOM 2418 C C . SER A 1 309 ? 8.205 -3.573 11.053 1.00 92.00 309 SER A C 1
ATOM 2420 O O . SER A 1 309 ? 8.348 -2.525 11.688 1.00 92.00 309 SER A O 1
ATOM 2422 N N . PRO A 1 310 ? 7.002 -3.947 10.575 1.00 92.94 310 PRO A N 1
ATOM 2423 C CA . PRO A 1 310 ? 5.794 -3.151 10.758 1.00 92.94 310 PRO A CA 1
ATOM 2424 C C . PRO A 1 310 ? 5.111 -3.357 12.120 1.00 92.94 310 PRO A C 1
ATOM 2426 O O . PRO A 1 310 ? 3.978 -2.910 12.310 1.00 92.94 310 PRO A O 1
ATOM 2429 N N . GLN A 1 311 ? 5.737 -4.053 13.074 1.00 93.00 311 GLN A N 1
ATOM 2430 C CA . GLN A 1 311 ? 5.077 -4.416 14.331 1.00 93.00 311 GLN A CA 1
ATOM 2431 C C . GLN A 1 311 ? 4.605 -3.204 15.146 1.00 93.00 311 GLN A C 1
ATOM 2433 O O . GLN A 1 311 ? 3.539 -3.252 15.763 1.00 93.00 311 GLN A O 1
ATOM 2438 N N . ASP A 1 312 ? 5.347 -2.096 15.111 1.00 88.75 312 ASP A N 1
ATOM 2439 C CA . ASP A 1 312 ? 4.948 -0.849 15.767 1.00 88.75 312 ASP A CA 1
ATOM 2440 C C . ASP A 1 312 ? 3.687 -0.242 15.128 1.00 88.75 312 ASP A C 1
ATOM 2442 O O . ASP A 1 312 ? 2.781 0.206 15.831 1.00 88.75 312 ASP A O 1
ATOM 2446 N N . GLN A 1 313 ? 3.579 -0.295 13.801 1.00 92.81 313 GLN A N 1
ATOM 2447 C CA . GLN A 1 313 ? 2.400 0.122 13.050 1.00 92.81 313 GLN A CA 1
ATOM 2448 C C . GLN A 1 313 ? 1.181 -0.732 13.407 1.00 92.81 313 GLN A C 1
ATOM 2450 O O . GLN A 1 313 ? 0.099 -0.178 13.624 1.00 92.81 313 GLN A O 1
ATOM 2455 N N . ILE A 1 314 ? 1.358 -2.055 13.502 1.00 94.56 314 ILE A N 1
ATOM 2456 C CA . ILE A 1 314 ? 0.304 -3.006 13.882 1.00 94.56 314 ILE A CA 1
ATOM 2457 C C . ILE A 1 314 ? -0.207 -2.690 15.292 1.00 94.56 314 ILE A C 1
ATOM 2459 O O . ILE A 1 314 ? -1.412 -2.530 15.497 1.00 94.56 314 ILE A O 1
ATOM 2463 N N . GLN A 1 315 ? 0.691 -2.544 16.267 1.00 92.75 315 GLN A N 1
ATOM 2464 C CA . GLN A 1 315 ? 0.321 -2.244 17.654 1.00 92.75 315 GLN A CA 1
ATOM 2465 C C . GLN A 1 315 ? -0.333 -0.865 17.798 1.00 92.75 315 GLN A C 1
ATOM 2467 O O . GLN A 1 315 ? -1.323 -0.717 18.526 1.00 92.75 315 GLN A O 1
ATOM 2472 N N . ALA A 1 316 ? 0.164 0.133 17.063 1.00 92.69 316 ALA A N 1
ATOM 2473 C CA . ALA A 1 316 ? -0.454 1.450 17.006 1.00 92.69 316 ALA A CA 1
ATOM 2474 C C . ALA A 1 316 ? -1.887 1.358 16.466 1.00 92.69 316 ALA A C 1
ATOM 2476 O O . ALA A 1 316 ? -2.798 1.919 17.065 1.00 92.69 316 ALA A O 1
ATOM 2477 N N . PHE A 1 317 ? -2.128 0.618 15.378 1.00 95.69 317 PHE A N 1
ATOM 2478 C CA . PHE A 1 317 ? -3.474 0.495 14.808 1.00 95.69 317 PHE A CA 1
ATOM 2479 C C . PHE A 1 317 ? -4.423 -0.285 15.726 1.00 95.69 317 PHE A C 1
ATOM 2481 O O . PHE A 1 317 ? -5.578 0.107 15.916 1.00 95.69 317 PHE A O 1
ATOM 2488 N N . ARG A 1 318 ? -3.919 -1.342 16.377 1.00 93.94 318 ARG A N 1
ATOM 2489 C CA . ARG A 1 318 ? -4.663 -2.157 17.353 1.00 93.94 318 ARG A CA 1
ATOM 2490 C C . ARG A 1 318 ? -5.231 -1.317 18.499 1.00 93.94 318 ARG A C 1
ATOM 2492 O O . ARG A 1 318 ? -6.338 -1.578 18.959 1.00 93.94 318 ARG A O 1
ATOM 2499 N N . THR A 1 319 ? -4.503 -0.282 18.909 1.00 92.44 319 THR A N 1
ATOM 2500 C CA . THR A 1 319 ? -4.875 0.612 20.016 1.00 92.44 319 THR A CA 1
ATOM 2501 C C . THR A 1 319 ? -5.394 1.969 19.549 1.00 92.44 319 THR A C 1
ATOM 2503 O O . THR A 1 319 ? -5.773 2.810 20.362 1.00 92.44 319 THR A O 1
ATOM 2506 N N . PHE A 1 320 ? -5.429 2.233 18.244 1.00 95.62 320 PHE A N 1
ATOM 2507 C CA . PHE A 1 320 ? -5.907 3.504 17.722 1.00 95.62 320 PHE A CA 1
ATOM 2508 C C . PHE A 1 320 ? -7.416 3.657 17.943 1.00 95.62 320 PHE A C 1
ATOM 2510 O O . PHE A 1 320 ? -8.182 2.710 17.754 1.00 95.62 320 PHE A O 1
ATOM 2517 N N . GLN A 1 321 ? -7.839 4.863 18.318 1.00 95.94 321 GLN A N 1
ATOM 2518 C CA . GLN A 1 321 ? -9.239 5.241 18.478 1.00 95.94 321 GLN A CA 1
ATOM 2519 C C . GLN A 1 321 ? -9.435 6.664 17.958 1.00 95.94 321 GLN A C 1
ATOM 2521 O O . GLN A 1 321 ? -8.609 7.538 18.228 1.00 95.94 321 GLN A O 1
ATOM 2526 N N . ILE A 1 322 ? -10.546 6.887 17.255 1.00 97.06 322 ILE A N 1
ATOM 2527 C CA . ILE A 1 322 ? -10.996 8.224 16.868 1.00 97.06 322 ILE A CA 1
ATOM 2528 C C . ILE A 1 322 ? -11.684 8.849 18.086 1.00 97.06 322 ILE A C 1
ATOM 2530 O O . ILE A 1 322 ? -12.627 8.267 18.624 1.00 97.06 322 ILE A O 1
ATOM 2534 N N . ALA A 1 323 ? -11.208 10.021 18.511 1.00 95.75 323 ALA A N 1
ATOM 2535 C CA . ALA A 1 323 ? -11.763 10.747 19.652 1.00 95.75 323 ALA A CA 1
ATOM 2536 C C . ALA A 1 323 ? -13.281 10.967 19.502 1.00 95.75 323 ALA A C 1
ATOM 2538 O O . ALA A 1 323 ? -13.778 11.162 18.387 1.00 95.75 323 ALA A O 1
ATOM 2539 N N . GLU A 1 324 ? -14.018 10.911 20.613 1.00 96.81 324 GLU A N 1
ATOM 2540 C CA . GLU A 1 324 ? -15.483 11.006 20.620 1.00 96.81 324 GLU A CA 1
ATOM 2541 C C . GLU A 1 324 ? -15.964 12.313 19.983 1.00 96.81 324 GLU A C 1
ATOM 2543 O O . GLU A 1 324 ? -16.855 12.294 19.138 1.00 96.81 324 GLU A O 1
ATOM 2548 N N . GLU A 1 325 ? -15.268 13.417 20.241 1.00 97.06 325 GLU A N 1
ATOM 2549 C CA . GLU A 1 325 ? -15.572 14.734 19.686 1.00 97.06 325 GLU A CA 1
ATOM 2550 C C . GLU A 1 325 ? -15.473 14.747 18.153 1.00 97.06 325 GLU A C 1
ATOM 2552 O O . GLU A 1 325 ? -16.294 15.358 17.466 1.00 97.06 325 GLU A O 1
ATOM 2557 N N . LEU A 1 326 ? -14.482 14.047 17.586 1.00 97.19 326 LEU A N 1
ATOM 2558 C CA . LEU A 1 326 ? -14.333 13.922 16.133 1.00 97.19 326 LEU A CA 1
ATOM 2559 C C . LEU A 1 326 ? -15.397 12.992 15.541 1.00 97.19 326 LEU A C 1
ATOM 2561 O O . LEU A 1 326 ? -15.904 13.262 14.448 1.00 97.19 326 LEU A O 1
ATOM 2565 N N . ARG A 1 327 ? -15.756 11.921 16.259 1.00 97.38 327 ARG A N 1
ATOM 2566 C CA . ARG A 1 327 ? -16.826 10.994 15.863 1.00 97.38 327 ARG A CA 1
ATOM 2567 C C . ARG A 1 327 ? -18.167 11.706 15.794 1.00 97.38 327 ARG A C 1
ATOM 2569 O O . ARG A 1 327 ? -18.828 11.621 14.764 1.00 97.38 327 ARG A O 1
ATOM 2576 N N . GLU A 1 328 ? -18.533 12.448 16.830 1.00 97.06 328 GLU A N 1
ATOM 2577 C CA . GLU A 1 328 ? -19.784 13.205 16.886 1.00 97.06 328 GLU A CA 1
ATOM 2578 C C . GLU A 1 328 ? -19.829 14.303 15.822 1.00 97.06 328 GLU A C 1
ATOM 2580 O O . GLU A 1 328 ? -20.797 14.407 15.067 1.00 97.06 328 GLU A O 1
ATOM 2585 N N . LYS A 1 329 ? -18.754 15.091 15.702 1.00 97.75 329 LYS A N 1
ATOM 2586 C CA . LYS A 1 329 ? -18.714 16.245 14.798 1.00 97.75 329 LYS A CA 1
ATOM 2587 C C . LYS A 1 329 ? -18.718 15.863 13.319 1.00 97.75 329 LYS A C 1
ATOM 2589 O O . LYS A 1 329 ? -19.295 16.580 12.503 1.00 97.75 329 LYS A O 1
ATOM 2594 N N . HIS A 1 330 ? -18.055 14.767 12.954 1.00 97.50 330 HIS A N 1
ATOM 2595 C CA . HIS A 1 330 ? -17.850 14.383 11.551 1.00 97.50 330 HIS A CA 1
ATOM 2596 C C . HIS A 1 330 ? -18.560 13.080 11.159 1.00 97.50 330 HIS A C 1
ATOM 2598 O O . HIS A 1 330 ? -18.515 12.671 9.995 1.00 97.50 330 HIS A O 1
ATOM 2604 N N . GLY A 1 331 ? -19.254 12.436 12.100 1.00 96.69 331 GLY A N 1
ATOM 2605 C CA . GLY A 1 331 ? -19.900 11.139 11.908 1.00 96.69 331 GLY A CA 1
ATOM 2606 C C . GLY A 1 331 ? -18.901 10.041 11.551 1.00 96.69 331 GLY A C 1
ATOM 2607 O O . GLY A 1 331 ? -19.166 9.254 10.643 1.00 96.69 331 GLY A O 1
ATOM 2608 N N . TYR A 1 332 ? -17.731 10.043 12.191 1.00 98.19 332 TYR A N 1
ATOM 2609 C CA . TYR A 1 332 ? -16.744 8.975 12.038 1.00 98.19 332 TYR A CA 1
ATOM 2610 C C . TYR A 1 332 ? -17.120 7.759 12.893 1.00 98.19 332 TYR A C 1
ATOM 2612 O O . TYR A 1 332 ? -17.702 7.926 13.970 1.00 98.19 332 TYR A O 1
ATOM 2620 N N . PRO A 1 333 ? -16.795 6.534 12.445 1.00 97.44 333 PRO A N 1
ATOM 2621 C CA . PRO A 1 333 ? -17.112 5.339 13.209 1.00 97.44 333 PRO A CA 1
ATOM 2622 C C . PRO A 1 333 ? -16.216 5.214 14.445 1.00 97.44 333 PRO A C 1
ATOM 2624 O O . PRO A 1 333 ? -15.105 5.742 14.506 1.00 97.44 333 PRO A O 1
ATOM 2627 N N . THR A 1 334 ? -16.691 4.454 15.426 1.00 97.56 334 THR A N 1
ATOM 2628 C CA . THR A 1 334 ? -15.837 3.942 16.501 1.00 97.56 334 THR A CA 1
ATOM 2629 C C . THR A 1 334 ? -14.893 2.889 15.933 1.00 97.56 334 THR A C 1
ATOM 2631 O O . THR A 1 334 ? -15.330 1.998 15.202 1.00 97.56 334 THR A O 1
ATOM 2634 N N . MET A 1 335 ? -13.625 2.907 16.340 1.00 97.31 335 MET A N 1
ATOM 2635 C CA . MET A 1 335 ? -12.704 1.810 16.051 1.00 97.31 335 MET A CA 1
ATOM 2636 C C . MET A 1 335 ? -13.081 0.599 16.912 1.00 97.31 335 MET A C 1
ATOM 2638 O O . MET A 1 335 ? -12.595 0.425 18.027 1.00 97.31 335 MET A O 1
ATOM 2642 N N . THR A 1 336 ? -14.005 -0.232 16.433 1.00 96.88 336 THR 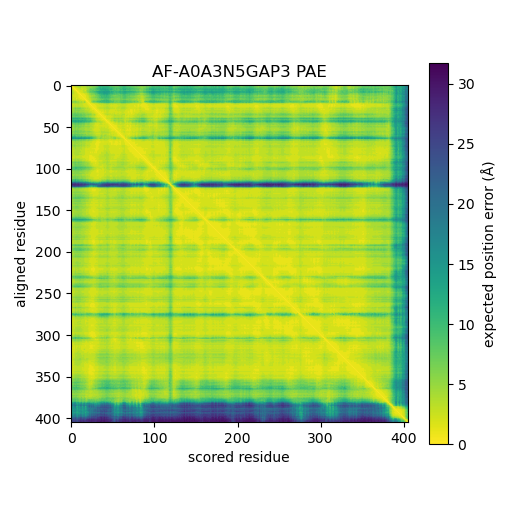A N 1
ATOM 2643 C CA . THR A 1 336 ? -14.397 -1.481 17.104 1.00 96.88 336 THR A CA 1
ATOM 2644 C C . THR A 1 336 ? -13.386 -2.596 16.812 1.00 96.88 336 THR A C 1
ATOM 2646 O O . THR A 1 336 ? -12.652 -2.522 15.821 1.00 96.88 336 THR A O 1
ATOM 2649 N N . PRO A 1 337 ? -13.323 -3.664 17.628 1.00 95.56 337 PRO A N 1
ATOM 2650 C CA . PRO A 1 337 ? -12.515 -4.841 17.301 1.00 95.56 337 PRO A CA 1
ATOM 2651 C C . PRO A 1 337 ? -12.828 -5.414 15.909 1.00 95.56 337 PRO A C 1
ATOM 2653 O O . PRO A 1 337 ? -11.919 -5.783 15.170 1.00 95.56 337 PRO A O 1
ATOM 2656 N N . GLN A 1 338 ? -14.104 -5.422 15.516 1.00 96.94 338 GLN A N 1
ATOM 2657 C CA . GLN A 1 338 ? -14.554 -5.915 14.215 1.00 96.94 338 GLN A CA 1
ATOM 2658 C C . GLN A 1 338 ? -14.060 -5.027 13.068 1.00 96.94 338 GLN A C 1
ATOM 2660 O O . GLN A 1 338 ? -13.578 -5.549 12.065 1.00 96.94 338 GLN A O 1
ATOM 2665 N N . LEU A 1 339 ? -14.124 -3.697 13.214 1.00 98.06 339 LEU A N 1
ATOM 2666 C CA . LEU A 1 339 ? -13.602 -2.772 12.204 1.00 98.06 339 LEU A CA 1
ATOM 2667 C C . LEU A 1 339 ? -12.079 -2.908 12.050 1.00 98.06 339 LEU A C 1
ATOM 2669 O O . LEU A 1 339 ? -11.569 -2.902 10.933 1.00 98.06 339 LEU A O 1
ATOM 2673 N N . ARG A 1 340 ? -11.345 -3.113 13.152 1.00 97.62 340 ARG A N 1
ATOM 2674 C CA . ARG A 1 340 ? -9.897 -3.370 13.085 1.00 97.62 340 ARG A CA 1
ATOM 2675 C C . ARG A 1 340 ? -9.580 -4.673 12.354 1.00 97.62 340 ARG A C 1
ATOM 2677 O O . ARG A 1 340 ? -8.718 -4.672 11.485 1.00 97.62 340 ARG A O 1
ATOM 2684 N N . GLN A 1 341 ? -10.304 -5.757 12.642 1.00 97.12 341 GLN A N 1
ATOM 2685 C CA . GLN A 1 341 ? -10.149 -7.038 11.936 1.00 97.12 341 GLN A CA 1
ATOM 2686 C C . GLN A 1 341 ? -10.459 -6.925 10.438 1.00 97.12 341 GLN A C 1
ATOM 2688 O O . GLN A 1 341 ? -9.761 -7.526 9.617 1.00 97.12 341 GLN A O 1
ATOM 2693 N N . LYS A 1 342 ? -11.483 -6.138 10.077 1.00 98.12 342 LYS A N 1
ATOM 2694 C CA . LYS A 1 342 ? -11.790 -5.806 8.682 1.00 98.12 342 LYS A CA 1
ATOM 2695 C C . LYS A 1 342 ? -10.577 -5.222 7.977 1.00 98.12 342 LYS A C 1
ATOM 2697 O O . LYS A 1 342 ? -10.122 -5.806 6.994 1.00 98.12 342 LYS A O 1
ATOM 2702 N N . VAL A 1 343 ? -10.018 -4.142 8.522 1.00 98.56 343 VAL A N 1
ATOM 2703 C CA . VAL A 1 343 ? -8.850 -3.480 7.932 1.00 98.56 343 VAL A CA 1
ATOM 2704 C C . VAL A 1 343 ? -7.642 -4.412 7.907 1.00 98.56 343 VAL A C 1
ATOM 2706 O O . VAL A 1 343 ? -7.063 -4.583 6.840 1.00 98.56 343 VAL A O 1
ATOM 2709 N N . PHE A 1 344 ? -7.313 -5.065 9.029 1.00 98.06 344 PHE A N 1
ATOM 2710 C CA . PHE A 1 344 ? -6.127 -5.922 9.151 1.00 98.06 344 PHE A CA 1
ATOM 2711 C C . PHE A 1 344 ? -6.072 -7.072 8.150 1.00 98.06 344 PHE A C 1
ATOM 2713 O O . PHE A 1 344 ? -4.975 -7.473 7.781 1.00 98.06 344 PHE A O 1
ATOM 2720 N N . GLY A 1 345 ? -7.204 -7.606 7.687 1.00 97.00 345 GLY A N 1
ATOM 2721 C CA . GLY A 1 345 ? -7.131 -8.615 6.634 1.00 97.00 345 GLY A CA 1
ATOM 2722 C C . GLY A 1 345 ? -8.445 -9.117 6.057 1.00 97.00 345 GLY A C 1
ATOM 2723 O O . GLY A 1 345 ? -8.445 -9.611 4.928 1.00 97.00 345 GLY A O 1
ATOM 2724 N N . LEU A 1 346 ? -9.580 -8.986 6.756 1.00 97.44 346 LEU A N 1
ATOM 2725 C CA . LEU A 1 346 ? -10.842 -9.532 6.231 1.00 97.44 346 LEU A CA 1
ATOM 2726 C C . LEU A 1 346 ? -11.333 -8.783 4.983 1.00 97.44 346 LEU A C 1
ATOM 2728 O O . LEU A 1 346 ? -11.937 -9.398 4.105 1.00 97.44 346 LEU A O 1
ATOM 2732 N N . ASN A 1 347 ? -11.047 -7.483 4.869 1.00 98.44 347 ASN A N 1
ATOM 2733 C CA . ASN A 1 347 ? -11.387 -6.701 3.682 1.00 98.44 347 ASN A CA 1
ATOM 2734 C C . ASN A 1 347 ? -10.576 -7.153 2.468 1.00 98.44 347 ASN A C 1
ATOM 2736 O O . ASN A 1 347 ? -11.146 -7.352 1.398 1.00 98.44 347 ASN A O 1
ATOM 2740 N N . ALA A 1 348 ? -9.272 -7.388 2.647 1.00 97.69 348 ALA A N 1
ATOM 2741 C CA . ALA A 1 348 ? -8.387 -7.866 1.589 1.00 97.69 348 ALA A CA 1
ATOM 2742 C C . ALA A 1 348 ? -8.704 -9.313 1.174 1.00 97.69 348 ALA A C 1
ATOM 2744 O O . ALA A 1 348 ? -8.576 -9.667 0.007 1.00 97.69 348 ALA A O 1
ATOM 2745 N N . ALA A 1 349 ? -9.212 -10.158 2.071 1.00 95.44 349 ALA A N 1
ATOM 2746 C CA . ALA A 1 349 ? -9.580 -11.525 1.707 1.00 95.44 349 ALA A CA 1
ATOM 2747 C C . ALA A 1 349 ? -10.624 -11.604 0.571 1.00 95.44 349 ALA A C 1
ATOM 2749 O O . ALA A 1 349 ? -10.594 -12.546 -0.219 1.00 95.44 349 ALA A O 1
ATOM 2750 N N . LYS A 1 350 ? -11.505 -10.598 0.435 1.00 94.94 350 LYS A N 1
ATOM 2751 C CA . LYS A 1 350 ? -12.546 -10.550 -0.607 1.00 94.94 350 LYS A CA 1
ATOM 2752 C C . LYS A 1 350 ? -11.973 -10.412 -2.033 1.00 94.94 350 LYS A C 1
ATOM 2754 O O . LYS A 1 350 ? -12.190 -11.330 -2.825 1.00 94.94 350 LYS A O 1
ATOM 2759 N N . PRO A 1 351 ? -11.240 -9.336 -2.403 1.00 95.88 351 PRO A N 1
ATOM 2760 C CA . PRO A 1 351 ? -10.710 -9.177 -3.760 1.00 95.88 351 PRO A CA 1
ATOM 2761 C C . PRO A 1 351 ? -9.650 -10.226 -4.120 1.00 95.88 351 PRO A C 1
ATOM 2763 O O . PRO A 1 351 ? -9.489 -10.549 -5.295 1.00 95.88 351 PRO A O 1
ATOM 2766 N N . TYR A 1 352 ? -8.949 -10.796 -3.135 1.00 95.88 352 TYR A N 1
ATOM 2767 C CA . TYR A 1 352 ? -7.971 -11.866 -3.362 1.00 95.88 352 TYR A CA 1
ATOM 2768 C C . TYR A 1 352 ? -8.578 -13.281 -3.333 1.00 95.88 352 TYR A C 1
ATOM 2770 O O . TYR A 1 352 ? -7.847 -14.248 -3.539 1.00 95.88 352 TYR A O 1
ATOM 2778 N N . ALA A 1 353 ? -9.896 -13.411 -3.118 1.00 93.69 353 ALA A N 1
ATOM 2779 C CA . ALA A 1 353 ? -10.626 -14.682 -3.056 1.00 93.69 353 ALA A CA 1
ATOM 2780 C C . ALA A 1 353 ? -10.014 -15.693 -2.066 1.00 93.69 353 ALA A C 1
ATOM 2782 O O . ALA A 1 353 ? -9.824 -16.870 -2.375 1.00 93.69 353 ALA A O 1
ATOM 2783 N N . LEU A 1 354 ? -9.691 -15.211 -0.867 1.00 92.31 354 LEU A N 1
ATOM 2784 C CA . LEU A 1 354 ? -9.035 -15.977 0.186 1.00 92.31 354 LEU A CA 1
ATOM 2785 C C . LEU A 1 354 ? -10.005 -16.364 1.300 1.00 92.31 354 LEU A C 1
ATOM 2787 O O . LEU A 1 354 ? -10.960 -15.648 1.595 1.00 92.31 354 LEU A O 1
ATOM 2791 N N . SER A 1 355 ? -9.698 -17.473 1.973 1.00 90.88 355 SER A N 1
ATOM 2792 C CA . SER A 1 355 ? -10.347 -17.896 3.214 1.00 90.88 355 SER A CA 1
ATOM 2793 C C . SER A 1 355 ? -9.455 -17.527 4.408 1.00 90.88 355 SER A C 1
ATOM 2795 O O . SER A 1 355 ? -8.428 -18.178 4.619 1.00 90.88 355 SER A O 1
ATOM 2797 N N . PRO A 1 356 ? -9.812 -16.503 5.212 1.00 87.62 356 PRO A N 1
ATOM 2798 C CA . PRO A 1 356 ? -9.028 -16.112 6.386 1.00 87.62 356 PRO A CA 1
ATOM 2799 C C . PRO A 1 356 ? -8.838 -17.244 7.398 1.00 87.62 356 PRO A C 1
ATOM 2801 O O . PRO A 1 356 ? -7.806 -17.315 8.058 1.00 87.62 356 PRO A O 1
ATOM 2804 N N . ALA A 1 357 ? -9.835 -18.125 7.530 1.00 86.50 357 ALA A N 1
ATOM 2805 C CA . ALA A 1 357 ? -9.784 -19.252 8.455 1.00 86.50 357 ALA A CA 1
ATOM 2806 C C . ALA A 1 357 ? -8.752 -20.299 8.017 1.00 86.50 357 ALA A C 1
ATOM 2808 O O . ALA A 1 357 ? -7.994 -20.790 8.851 1.00 86.50 357 ALA A O 1
ATOM 2809 N N . ASP A 1 358 ? -8.686 -20.601 6.716 1.00 85.19 358 ASP A N 1
ATOM 2810 C CA . ASP A 1 358 ? -7.697 -21.543 6.185 1.00 85.19 358 ASP A CA 1
ATOM 2811 C C . ASP A 1 358 ? -6.282 -20.987 6.321 1.00 85.19 358 ASP A C 1
ATOM 2813 O O . ASP A 1 358 ? -5.403 -21.678 6.826 1.00 85.19 358 ASP A O 1
ATOM 2817 N N . ILE A 1 359 ? -6.083 -19.712 5.973 1.00 83.88 359 ILE A N 1
ATOM 2818 C CA . ILE A 1 359 ? -4.768 -19.076 6.096 1.00 83.88 359 ILE A CA 1
ATOM 2819 C C . ILE A 1 359 ? -4.315 -19.050 7.553 1.00 83.88 359 ILE A C 1
ATOM 2821 O O . ILE A 1 359 ? -3.172 -19.402 7.820 1.00 83.88 359 ILE A O 1
ATOM 2825 N N . ARG A 1 360 ? -5.198 -18.682 8.493 1.00 83.38 360 ARG A N 1
ATOM 2826 C CA . ARG A 1 360 ? -4.876 -18.661 9.929 1.00 83.38 360 ARG A CA 1
ATOM 2827 C C . ARG A 1 360 ? -4.498 -20.041 10.460 1.00 83.38 360 ARG A C 1
ATOM 2829 O O . ARG A 1 360 ? -3.607 -20.139 11.291 1.00 83.38 360 ARG A O 1
ATOM 2836 N N . ARG A 1 361 ? -5.158 -21.102 9.999 1.00 83.38 361 ARG A N 1
ATOM 2837 C CA . ARG A 1 361 ? -4.797 -22.470 10.385 1.00 83.38 361 ARG A CA 1
ATOM 2838 C C . ARG A 1 361 ? -3.406 -22.842 9.855 1.00 83.38 361 ARG A C 1
ATOM 2840 O O . ARG A 1 361 ? -2.610 -23.430 10.584 1.00 83.38 361 ARG A O 1
ATOM 2847 N N . ASP A 1 362 ? -3.109 -22.489 8.607 1.00 81.38 362 ASP A N 1
ATOM 2848 C CA . ASP A 1 362 ? -1.857 -22.869 7.946 1.00 81.38 362 ASP A CA 1
ATOM 2849 C C . ASP A 1 362 ? -0.657 -22.083 8.536 1.00 81.38 362 ASP A C 1
ATOM 2851 O O . ASP A 1 362 ? 0.226 -22.687 9.145 1.00 81.38 362 ASP A O 1
ATOM 2855 N N . ALA A 1 363 ? -0.706 -20.745 8.513 1.00 80.56 363 ALA A N 1
ATOM 2856 C CA . ALA A 1 363 ? -0.760 -19.973 9.754 1.00 80.56 363 ALA A CA 1
ATOM 2857 C C . ALA A 1 363 ? 0.060 -20.386 10.992 1.00 80.56 363 ALA A C 1
ATOM 2859 O O . ALA A 1 363 ? 1.158 -19.928 11.307 1.00 80.56 363 ALA A O 1
ATOM 2860 N N . GLU A 1 364 ? -0.604 -21.159 11.829 1.00 81.50 364 GLU A N 1
ATOM 2861 C CA . GLU A 1 364 ? -0.161 -21.454 13.185 1.00 81.50 364 GLU A CA 1
ATOM 2862 C C . GLU A 1 364 ? 0.785 -22.659 13.230 1.00 81.50 364 GLU A C 1
ATOM 2864 O O . GLU A 1 364 ? 1.382 -22.934 14.269 1.00 81.50 364 GLU A O 1
ATOM 2869 N N . SER A 1 365 ? 0.926 -23.391 12.121 1.00 80.25 365 SER A N 1
ATOM 2870 C CA . SER A 1 365 ? 1.541 -24.723 12.115 1.00 80.25 365 SER A CA 1
ATOM 2871 C C . SER A 1 365 ? 2.641 -24.926 11.076 1.00 80.25 365 SER A C 1
ATOM 2873 O O . SER A 1 365 ? 3.293 -25.972 11.088 1.00 80.25 365 SER A O 1
ATOM 2875 N N . ASP A 1 366 ? 2.878 -23.958 10.194 1.00 83.44 366 ASP A N 1
ATOM 2876 C CA . ASP A 1 366 ? 3.931 -24.068 9.190 1.00 83.44 366 ASP A CA 1
ATOM 2877 C C . ASP A 1 366 ? 5.345 -23.837 9.753 1.00 83.44 366 ASP A C 1
ATOM 2879 O O . ASP A 1 366 ? 5.550 -23.481 10.918 1.00 83.44 366 ASP A O 1
ATOM 2883 N N . ALA A 1 367 ? 6.363 -24.091 8.928 1.00 81.00 367 ALA A N 1
ATOM 2884 C CA . ALA A 1 367 ? 7.742 -23.944 9.370 1.00 81.00 367 ALA A CA 1
ATOM 2885 C C . ALA A 1 367 ? 8.111 -22.491 9.678 1.00 81.00 367 ALA A C 1
ATOM 2887 O O . ALA A 1 367 ? 8.997 -22.279 10.497 1.00 81.00 367 ALA A O 1
ATOM 2888 N N . LEU A 1 368 ? 7.442 -21.502 9.078 1.00 84.69 368 LEU A N 1
ATOM 2889 C CA . LEU A 1 368 ? 7.674 -20.096 9.390 1.00 84.69 368 LEU A CA 1
ATOM 2890 C C . LEU A 1 368 ? 7.202 -19.771 10.810 1.00 84.69 368 LEU A C 1
ATOM 2892 O O . LEU A 1 368 ? 7.916 -19.095 11.550 1.00 84.69 368 LEU A O 1
ATOM 2896 N N . ALA A 1 369 ? 6.068 -20.333 11.238 1.00 84.69 369 ALA A N 1
ATOM 2897 C CA . ALA A 1 369 ? 5.630 -20.276 12.629 1.00 84.69 369 ALA A CA 1
ATOM 2898 C C . ALA A 1 369 ? 6.655 -20.931 13.575 1.00 84.69 369 ALA A C 1
ATOM 2900 O O . ALA A 1 369 ? 6.983 -20.357 14.615 1.00 84.69 369 ALA A O 1
ATOM 2901 N N . GLN A 1 370 ? 7.234 -22.078 13.198 1.00 85.44 370 GLN A N 1
ATOM 2902 C CA . GLN A 1 370 ? 8.302 -22.724 13.979 1.00 85.44 370 GLN A CA 1
ATOM 2903 C C . GLN A 1 370 ? 9.590 -21.886 14.020 1.00 85.44 370 GLN A C 1
ATOM 2905 O O . GLN A 1 370 ? 10.192 -21.716 15.081 1.00 85.44 370 GLN A O 1
ATOM 2910 N N . SER A 1 371 ? 9.999 -21.312 12.887 1.00 87.31 371 SER A N 1
ATOM 2911 C CA . SER A 1 371 ? 11.136 -20.394 12.798 1.00 87.31 371 SER A CA 1
ATOM 2912 C C . SER A 1 371 ? 10.916 -19.153 13.653 1.00 87.31 371 SER A C 1
ATOM 2914 O O . SER A 1 371 ? 11.848 -18.715 14.320 1.00 87.31 371 SER A O 1
ATOM 2916 N N . LYS A 1 372 ? 9.690 -18.623 13.700 1.00 89.00 372 LYS A N 1
ATOM 2917 C CA . LYS A 1 372 ? 9.330 -17.497 14.564 1.00 89.00 372 LYS A CA 1
ATOM 2918 C C . LYS A 1 372 ? 9.433 -17.857 16.044 1.00 89.00 372 LYS A C 1
ATOM 2920 O O . LYS A 1 372 ? 9.980 -17.072 16.810 1.00 89.00 372 LYS A O 1
ATOM 2925 N N . LEU A 1 373 ? 8.972 -19.042 16.453 1.00 87.44 373 LEU A N 1
ATOM 2926 C CA . LEU A 1 373 ? 9.148 -19.518 17.832 1.00 87.44 373 LEU A CA 1
ATOM 2927 C C . LEU A 1 373 ? 10.633 -19.608 18.207 1.00 87.44 373 LEU A C 1
ATOM 2929 O O . LEU A 1 373 ? 11.030 -19.069 19.234 1.00 87.44 373 LEU A O 1
ATOM 2933 N N . ALA A 1 374 ? 11.461 -20.208 17.347 1.00 87.81 374 ALA A N 1
ATOM 2934 C CA . ALA A 1 374 ? 12.904 -20.290 17.571 1.00 87.81 374 ALA A CA 1
ATOM 2935 C C . ALA A 1 374 ? 13.577 -18.905 17.600 1.00 87.81 374 ALA A C 1
ATOM 2937 O O . ALA A 1 374 ? 14.471 -18.661 18.408 1.00 87.81 374 ALA A O 1
ATOM 2938 N N . TYR A 1 375 ? 13.140 -17.989 16.736 1.00 88.00 375 TYR A N 1
ATOM 2939 C CA . TYR A 1 375 ? 13.624 -16.613 16.687 1.00 88.00 375 TYR A CA 1
ATOM 2940 C C . TYR A 1 375 ? 13.274 -15.825 17.960 1.00 88.00 375 TYR A C 1
ATOM 2942 O O . TYR A 1 375 ? 14.114 -15.092 18.479 1.00 88.00 375 TYR A O 1
ATOM 2950 N N . ASN A 1 376 ? 12.076 -16.024 18.516 1.00 87.19 376 ASN A N 1
ATOM 2951 C CA . ASN A 1 376 ? 11.611 -15.340 19.727 1.00 87.19 376 ASN A CA 1
ATOM 2952 C C . ASN A 1 376 ? 12.423 -15.676 20.989 1.00 87.19 376 ASN A C 1
ATOM 2954 O O . ASN A 1 376 ? 12.371 -14.916 21.953 1.00 87.19 376 ASN A O 1
ATOM 2958 N N . GLU A 1 377 ? 13.205 -16.759 20.990 1.00 87.62 377 GLU A N 1
ATOM 2959 C CA . GLU A 1 377 ? 14.152 -17.057 22.074 1.00 87.62 377 GLU A CA 1
ATOM 2960 C C . GLU A 1 377 ? 15.311 -16.045 22.126 1.00 87.62 377 GLU A C 1
ATOM 2962 O O . GLU A 1 377 ? 15.899 -15.810 23.185 1.00 87.62 377 GLU A O 1
ATOM 2967 N N . ARG A 1 378 ? 15.672 -15.447 20.979 1.00 85.88 378 ARG A N 1
ATOM 2968 C CA . ARG A 1 378 ? 16.741 -14.443 20.837 1.00 85.88 378 ARG A CA 1
ATOM 2969 C C . ARG A 1 378 ? 16.391 -13.433 19.732 1.00 85.88 378 ARG A C 1
ATOM 2971 O O . ARG A 1 378 ? 17.035 -13.444 18.679 1.00 85.88 378 ARG A O 1
ATOM 2978 N N . PRO A 1 379 ? 15.390 -12.564 19.954 1.00 83.38 379 PRO A N 1
ATOM 2979 C CA . PRO A 1 379 ? 14.924 -11.641 18.930 1.00 83.38 379 PRO A CA 1
ATOM 2980 C C . PRO A 1 379 ? 16.003 -10.602 18.600 1.00 83.38 379 PRO A C 1
ATOM 2982 O O . PRO A 1 379 ? 16.714 -10.120 19.484 1.00 83.38 379 PRO A O 1
ATOM 2985 N N . ASN A 1 380 ? 16.101 -10.231 17.326 1.00 81.56 380 ASN A N 1
ATOM 2986 C CA . ASN A 1 380 ? 17.016 -9.211 16.818 1.00 81.56 380 ASN A CA 1
ATOM 2987 C C . ASN A 1 380 ? 16.312 -8.278 15.806 1.00 81.56 380 ASN A C 1
ATOM 2989 O O . ASN A 1 380 ? 16.670 -8.277 14.628 1.00 81.56 380 ASN A O 1
ATOM 2993 N N . PRO A 1 381 ? 15.276 -7.520 16.208 1.00 77.19 381 PRO A N 1
ATOM 2994 C CA . PRO A 1 381 ? 14.475 -6.727 15.276 1.00 77.19 381 PRO A CA 1
ATOM 2995 C C . PRO A 1 381 ? 15.291 -5.618 14.601 1.00 77.19 381 PRO A C 1
ATOM 2997 O O . PRO A 1 381 ? 16.062 -4.928 15.269 1.00 77.19 381 PRO A O 1
ATOM 3000 N N . SER A 1 382 ? 15.093 -5.403 13.290 1.00 67.12 382 SER A N 1
ATOM 3001 C CA . SER A 1 382 ? 15.882 -4.421 12.517 1.00 67.12 382 SER A CA 1
ATOM 3002 C C . SER A 1 382 ? 15.586 -2.974 12.938 1.00 67.12 382 SER A C 1
ATOM 3004 O O . SER A 1 382 ? 16.461 -2.111 12.859 1.00 67.12 382 SER A O 1
ATOM 3006 N N . PHE A 1 383 ? 14.406 -2.735 13.526 1.00 64.06 383 PHE A N 1
ATOM 3007 C CA . PHE A 1 383 ? 14.132 -1.572 14.367 1.00 64.06 383 PHE A CA 1
ATOM 3008 C C . PHE A 1 383 ? 13.384 -1.955 15.632 1.00 64.06 383 PHE A C 1
ATOM 3010 O O . PHE A 1 383 ? 12.321 -2.564 15.592 1.00 64.06 383 PHE A O 1
ATOM 3017 N N . ALA A 1 384 ? 13.899 -1.486 16.763 1.00 56.47 384 ALA A N 1
ATOM 3018 C CA . ALA A 1 384 ? 13.132 -1.427 17.991 1.00 56.47 384 ALA A CA 1
ATOM 3019 C C . ALA A 1 384 ? 12.641 0.013 18.197 1.00 56.47 384 ALA A C 1
ATOM 3021 O O . ALA A 1 384 ? 13.399 0.885 18.653 1.00 56.47 384 ALA A O 1
ATOM 3022 N N . THR A 1 385 ? 11.385 0.272 17.827 1.00 54.66 385 THR A N 1
ATOM 3023 C CA . THR A 1 385 ? 10.722 1.567 18.029 1.00 54.66 385 THR A CA 1
ATOM 3024 C C . THR A 1 385 ? 10.350 1.721 19.504 1.00 54.66 385 THR A C 1
ATOM 3026 O O . THR A 1 385 ? 9.207 1.548 19.907 1.00 54.66 385 THR A O 1
ATOM 3029 N N . TYR A 1 386 ? 11.336 2.029 20.343 1.00 53.28 386 TYR A N 1
ATOM 3030 C CA . TYR A 1 386 ? 11.063 2.539 21.683 1.00 53.28 386 TYR A CA 1
ATOM 3031 C C . TYR A 1 386 ? 10.878 4.054 21.618 1.00 53.28 386 TYR A C 1
ATOM 3033 O O . TYR A 1 386 ? 11.469 4.730 20.770 1.00 53.28 386 TYR A O 1
ATOM 3041 N N . GLY A 1 387 ? 10.103 4.590 22.562 1.00 56.06 387 GLY A N 1
ATOM 3042 C CA . GLY A 1 387 ? 10.135 6.015 22.867 1.00 56.06 387 GLY A CA 1
ATOM 3043 C C . GLY A 1 387 ? 11.565 6.494 23.170 1.00 56.06 387 GLY A C 1
ATOM 3044 O O . GLY A 1 387 ? 12.482 5.682 23.331 1.00 56.06 387 GLY A O 1
ATOM 3045 N N . PRO A 1 388 ? 11.778 7.815 23.240 1.00 56.22 388 PRO A N 1
ATOM 3046 C CA . PRO A 1 388 ? 13.100 8.386 23.451 1.00 56.22 388 PRO A CA 1
ATOM 3047 C C . PRO A 1 388 ? 13.773 7.765 24.678 1.00 56.22 388 PRO A C 1
ATOM 3049 O O . PRO A 1 388 ? 13.288 7.892 25.801 1.00 56.22 388 PRO A O 1
ATOM 3052 N N . ARG A 1 389 ? 14.900 7.088 24.455 1.00 51.97 389 ARG A N 1
ATOM 3053 C CA . ARG A 1 389 ? 15.668 6.382 25.490 1.00 51.97 389 ARG A CA 1
ATOM 3054 C C . ARG A 1 389 ? 16.645 7.318 26.185 1.00 51.97 389 ARG A C 1
ATOM 3056 O O . ARG A 1 389 ? 17.102 7.052 27.292 1.00 51.97 389 ARG A O 1
ATOM 3063 N N . THR A 1 390 ? 16.972 8.428 25.526 1.00 65.38 390 THR A N 1
ATOM 3064 C CA . THR A 1 390 ? 17.858 9.464 26.049 1.00 65.38 390 THR A CA 1
ATOM 3065 C C . THR A 1 390 ? 17.141 10.803 26.163 1.00 65.38 390 THR A C 1
ATOM 3067 O O . THR A 1 390 ? 16.243 11.134 25.387 1.00 65.38 390 THR A O 1
ATOM 3070 N N . ARG A 1 391 ? 17.588 11.650 27.099 1.00 64.94 391 ARG A N 1
ATOM 3071 C CA . ARG A 1 391 ? 17.080 13.026 27.242 1.00 64.94 391 ARG A CA 1
ATOM 3072 C C . ARG A 1 391 ? 17.201 13.823 25.938 1.00 64.94 391 ARG A C 1
ATOM 3074 O O . ARG A 1 391 ? 16.347 14.651 25.648 1.00 64.94 391 ARG A O 1
ATOM 3081 N N . ARG A 1 392 ? 18.242 13.567 25.140 1.00 71.44 392 ARG A N 1
ATOM 3082 C CA . ARG A 1 392 ? 18.438 14.205 23.832 1.00 71.44 392 ARG A CA 1
ATOM 3083 C C . ARG A 1 392 ? 17.394 13.745 22.818 1.00 71.44 392 ARG A C 1
ATOM 3085 O O . ARG A 1 392 ? 16.837 14.585 22.124 1.00 71.44 392 ARG A O 1
ATOM 3092 N N . GLU A 1 393 ? 17.107 12.447 22.752 1.00 69.38 393 GLU A N 1
ATOM 3093 C CA . GLU A 1 393 ? 16.015 11.922 21.922 1.00 69.38 393 GLU A CA 1
ATOM 3094 C C . GLU A 1 393 ? 14.668 12.502 22.350 1.00 69.38 393 GLU A C 1
ATOM 3096 O O . GLU A 1 393 ? 13.890 12.908 21.494 1.00 69.38 393 GLU A O 1
ATOM 3101 N N . PHE A 1 394 ? 14.426 12.629 23.658 1.00 71.69 394 PHE A N 1
ATOM 3102 C CA . PHE A 1 394 ? 13.189 13.207 24.182 1.00 71.69 394 PHE A CA 1
ATOM 3103 C C . PHE A 1 394 ? 13.052 14.680 23.797 1.00 71.69 394 PHE A C 1
ATOM 3105 O O . PHE A 1 394 ? 12.015 15.094 23.295 1.00 71.69 394 PHE A O 1
ATOM 3112 N N . LEU A 1 395 ? 14.113 15.473 23.961 1.00 75.12 395 LEU A N 1
ATOM 3113 C CA . LEU A 1 395 ? 14.115 16.885 23.573 1.00 75.12 395 LEU A CA 1
ATOM 3114 C C . LEU A 1 395 ? 13.991 17.078 22.055 1.00 75.12 395 LEU A C 1
ATOM 3116 O O . LEU A 1 395 ? 13.337 18.023 21.626 1.00 75.12 395 LEU A O 1
ATOM 3120 N N . ASN A 1 396 ? 14.565 16.179 21.250 1.00 68.00 396 ASN A N 1
ATOM 3121 C CA . ASN A 1 396 ? 14.408 16.178 19.793 1.00 68.00 396 ASN A CA 1
ATOM 3122 C C . ASN A 1 396 ? 12.994 15.778 19.353 1.00 68.00 396 ASN A C 1
ATOM 3124 O O . ASN A 1 396 ? 12.496 16.290 18.355 1.00 68.00 396 ASN A O 1
ATOM 3128 N N . LEU A 1 397 ? 12.352 14.856 20.074 1.00 63.97 397 LEU A N 1
ATOM 3129 C CA . LEU A 1 397 ? 10.946 14.529 19.862 1.00 63.97 397 LEU A CA 1
ATOM 3130 C C . LEU A 1 397 ? 10.085 15.755 20.198 1.00 63.97 397 LEU A C 1
ATOM 3132 O O . LEU A 1 397 ? 9.301 16.210 19.372 1.00 63.97 397 LEU A O 1
ATOM 3136 N N . ARG A 1 398 ? 10.326 16.373 21.358 1.00 58.06 398 ARG A N 1
ATOM 3137 C CA . ARG A 1 398 ? 9.604 17.565 21.822 1.00 58.06 398 ARG A CA 1
ATOM 3138 C C . ARG A 1 398 ? 9.780 18.778 20.904 1.00 58.06 398 ARG A C 1
ATOM 3140 O O . ARG A 1 398 ? 8.853 19.559 20.742 1.00 58.06 398 ARG A O 1
ATOM 3147 N N . SER A 1 399 ? 10.952 18.956 20.292 1.00 60.56 399 SER A N 1
ATOM 3148 C CA . SER A 1 399 ? 11.187 20.053 19.342 1.00 60.56 399 SER A CA 1
ATOM 3149 C C . SER A 1 399 ? 10.510 19.836 17.987 1.00 60.56 399 SER A C 1
ATOM 3151 O O . SER A 1 399 ? 10.238 20.811 17.293 1.00 60.56 399 SER A O 1
ATOM 3153 N N . ARG A 1 400 ? 10.214 18.582 17.617 1.00 52.31 400 ARG A N 1
ATOM 3154 C CA . ARG A 1 400 ? 9.484 18.228 16.390 1.00 52.31 400 ARG A CA 1
ATOM 3155 C C . ARG A 1 400 ? 7.964 18.277 16.546 1.00 52.31 400 ARG A C 1
ATOM 3157 O O . ARG A 1 400 ? 7.290 18.475 15.545 1.00 52.31 400 ARG A O 1
ATOM 3164 N N . HIS A 1 401 ? 7.447 18.110 17.764 1.00 50.25 401 HIS A N 1
ATOM 3165 C CA . HIS A 1 401 ? 6.005 18.026 18.037 1.00 50.25 401 HIS A CA 1
ATOM 3166 C C . HIS A 1 401 ? 5.385 19.293 18.643 1.00 50.25 401 HIS A C 1
ATOM 3168 O O . HIS A 1 401 ? 4.192 19.310 18.918 1.00 50.25 401 HIS A O 1
ATOM 3174 N N . GLY A 1 402 ? 6.156 20.372 18.816 1.00 39.81 402 GLY A N 1
ATOM 3175 C CA . GLY A 1 402 ? 5.670 21.541 19.549 1.00 39.81 402 GLY A CA 1
ATOM 3176 C C . GLY A 1 402 ? 5.579 21.258 21.052 1.00 39.81 402 GLY A C 1
ATOM 3177 O O . GLY A 1 402 ? 5.602 20.118 21.511 1.00 39.81 402 GLY A O 1
ATOM 3178 N N . ALA A 1 403 ? 5.597 22.319 21.850 1.00 33.38 403 ALA A N 1
ATOM 3179 C CA . ALA A 1 403 ? 5.720 22.218 23.296 1.00 33.38 403 ALA A CA 1
ATOM 3180 C C . ALA A 1 403 ? 4.353 22.153 23.984 1.00 33.38 403 ALA A C 1
ATOM 3182 O O . ALA A 1 403 ? 4.037 23.098 24.686 1.00 33.38 403 ALA A O 1
ATOM 3183 N N . GLU A 1 404 ? 3.588 21.069 23.843 1.00 30.34 404 GLU A N 1
ATOM 3184 C CA . GLU A 1 404 ? 2.520 20.732 24.802 1.00 30.34 404 GLU A CA 1
ATOM 3185 C C . GLU A 1 404 ? 2.407 19.206 25.022 1.00 30.34 404 GLU A C 1
ATOM 3187 O O . GLU A 1 404 ? 2.914 18.455 24.186 1.00 30.34 404 GLU A O 1
ATOM 3192 N N . PRO A 1 405 ? 1.892 18.765 26.194 1.00 35.62 405 PRO A N 1
ATOM 3193 C CA . PRO A 1 405 ? 1.971 17.385 26.693 1.00 35.62 405 PRO A CA 1
ATOM 3194 C C . PRO A 1 405 ? 1.285 16.319 25.840 1.00 35.62 405 PRO A C 1
ATOM 3196 O O . PRO A 1 405 ? 0.212 16.613 25.269 1.00 35.62 405 PRO A O 1
#

Mean predicted aligned error: 5.59 Å

pLDDT: mean 90.72, std 11.26, range [30.34, 98.88]

Solvent-accessible surface area (backbone atoms only — not comparable to full-atom values): 21163 Å² total; per-residue (Å²): 105,66,72,61,79,61,35,78,78,34,69,70,50,32,46,68,71,60,43,88,87,63,64,26,34,31,65,31,27,37,59,32,46,63,85,35,78,30,64,76,72,53,57,91,88,65,66,83,69,60,85,34,64,18,29,67,22,77,53,36,73,45,88,60,102,61,27,26,38,47,32,32,10,63,70,43,34,50,39,19,44,51,53,53,21,75,48,59,31,38,22,40,44,69,79,91,61,51,89,82,53,34,53,55,50,72,67,57,53,46,50,53,37,47,56,60,34,74,51,42,94,49,80,52,55,46,39,40,33,73,34,48,53,84,37,92,62,34,57,72,44,45,57,58,40,42,75,73,61,36,66,25,39,33,35,46,28,30,50,35,91,89,48,53,39,47,47,53,70,37,72,48,32,42,51,40,52,52,48,32,53,72,63,68,36,45,31,37,35,37,45,18,20,64,60,94,48,81,63,34,38,73,32,11,34,24,64,43,50,14,54,41,42,56,75,39,70,86,34,35,39,37,27,35,27,32,10,31,43,84,95,58,88,44,56,75,83,42,86,84,44,74,44,28,48,32,10,33,49,45,16,20,58,78,40,74,45,59,53,55,58,41,50,28,39,23,30,17,54,42,46,61,54,23,62,76,73,35,59,64,28,32,34,26,47,52,29,48,41,37,68,54,38,12,61,59,20,34,29,32,24,54,45,29,25,46,69,28,33,52,36,66,57,52,41,49,58,75,26,43,57,51,55,65,70,53,23,69,76,69,68,26,69,75,66,41,75,66,57,49,37,23,23,32,16,59,27,49,26,60,86,67,74,51,58,69,68,60,51,52,56,36,52,72,69,30,48,64,41,52,50,26,58,62,40,65,79,65,72,78,63,73,56,80,90,66,72,64,88,42,73,66,47,40,52,53,49,42,68,71,68,49,95,72,136

Radius of gyration: 20.59 Å; Cα contacts (8 Å, |Δi|>4): 786; chains: 1; bounding box: 54×49×58 Å